Protein AF-A0A1T4LYV1-F1 (afdb_monomer_lite)

Structure (mmCIF, N/CA/C/O backbone):
data_AF-A0A1T4LYV1-F1
#
_entry.id   AF-A0A1T4LYV1-F1
#
loop_
_atom_site.group_PDB
_atom_site.id
_atom_site.type_symbol
_atom_site.label_atom_id
_atom_site.label_alt_id
_atom_site.label_comp_id
_atom_site.label_asym_id
_atom_site.label_entity_id
_atom_site.label_seq_id
_atom_site.pdbx_PDB_ins_code
_atom_site.Cartn_x
_atom_site.Cartn_y
_atom_site.Cartn_z
_atom_site.occupancy
_atom_site.B_iso_or_equiv
_atom_site.auth_seq_id
_atom_site.auth_comp_id
_atom_site.auth_asym_id
_atom_site.auth_atom_id
_atom_site.pdbx_PDB_model_num
ATOM 1 N N . MET A 1 1 ? -0.146 61.696 53.744 1.00 35.28 1 MET A N 1
ATOM 2 C CA . MET A 1 1 ? 0.555 60.731 52.866 1.00 35.28 1 MET A CA 1
ATOM 3 C C . MET A 1 1 ? 0.158 59.334 53.326 1.00 35.28 1 MET A C 1
ATOM 5 O O . MET A 1 1 ? 0.508 58.944 54.425 1.00 35.28 1 MET A O 1
ATOM 9 N N . ASN A 1 2 ? -0.884 58.767 52.718 1.00 34.34 2 ASN A N 1
ATOM 10 C CA . ASN A 1 2 ? -0.772 57.636 51.786 1.00 34.34 2 ASN A CA 1
ATOM 11 C C . ASN A 1 2 ? 0.039 56.454 52.347 1.00 34.34 2 ASN A C 1
ATOM 13 O O . ASN A 1 2 ? 1.258 56.457 52.255 1.00 34.34 2 ASN A O 1
ATOM 17 N N . ASN A 1 3 ? -0.629 55.390 52.798 1.00 29.62 3 ASN A N 1
ATOM 18 C CA . ASN A 1 3 ? -0.878 54.271 51.888 1.00 29.62 3 ASN A CA 1
ATOM 19 C C . ASN A 1 3 ? -1.864 53.247 52.461 1.00 29.62 3 ASN A C 1
ATOM 21 O O . ASN A 1 3 ? -1.845 52.880 53.632 1.00 29.62 3 ASN A O 1
ATOM 25 N N . LYS A 1 4 ? -2.766 52.841 51.570 1.00 34.25 4 LYS A N 1
ATOM 26 C CA . LYS A 1 4 ? -3.920 51.972 51.776 1.00 34.25 4 LYS A CA 1
ATOM 27 C C . LYS A 1 4 ? -3.470 50.562 52.169 1.00 34.25 4 LYS A C 1
ATOM 29 O O . LYS A 1 4 ? -2.670 49.956 51.461 1.00 34.25 4 LYS A O 1
ATOM 34 N N . LYS A 1 5 ? -4.060 50.002 53.229 1.00 33.25 5 LYS A N 1
ATOM 35 C CA . LYS A 1 5 ? -4.128 48.546 53.413 1.00 33.25 5 LYS A CA 1
ATOM 36 C C . LYS A 1 5 ? -5.048 47.996 52.322 1.00 33.25 5 LYS A C 1
ATOM 38 O O . LYS A 1 5 ? -6.264 48.145 52.397 1.00 33.25 5 LYS A O 1
ATOM 43 N N . ILE A 1 6 ? -4.451 47.439 51.274 1.00 32.31 6 ILE A N 1
ATOM 44 C CA . ILE A 1 6 ? -5.166 46.688 50.246 1.00 32.31 6 ILE A CA 1
ATOM 45 C C . ILE A 1 6 ? -5.609 45.375 50.888 1.00 32.31 6 ILE A C 1
ATOM 47 O O . ILE A 1 6 ? -4.791 44.549 51.287 1.00 32.31 6 ILE A O 1
ATOM 51 N N . VAL A 1 7 ? -6.922 45.224 51.020 1.00 31.69 7 VAL A N 1
ATOM 52 C CA . VAL A 1 7 ? -7.585 43.965 51.336 1.00 31.69 7 VAL A CA 1
ATOM 53 C C . VAL A 1 7 ? -7.348 43.028 50.151 1.00 31.69 7 VAL A C 1
ATOM 55 O O . VAL A 1 7 ? -7.911 43.235 49.078 1.00 31.69 7 VAL A O 1
ATOM 58 N N . PHE A 1 8 ? -6.505 42.009 50.322 1.00 27.97 8 PHE A N 1
ATOM 59 C CA . PHE A 1 8 ? -6.470 40.874 49.402 1.00 27.97 8 PHE A CA 1
ATOM 60 C C . PHE A 1 8 ? -7.712 40.021 49.676 1.00 27.97 8 PHE A C 1
ATOM 62 O O . PHE A 1 8 ? -7.711 39.132 50.524 1.00 27.97 8 PHE A O 1
ATOM 69 N N . ILE A 1 9 ? -8.802 40.326 48.972 1.00 32.69 9 ILE A N 1
ATOM 70 C CA . ILE A 1 9 ? -9.857 39.345 48.736 1.00 32.69 9 ILE A CA 1
ATOM 71 C C . ILE A 1 9 ? -9.216 38.302 47.825 1.00 32.69 9 ILE A C 1
ATOM 73 O O . ILE A 1 9 ? -8.930 38.582 46.661 1.00 32.69 9 ILE A O 1
ATOM 77 N N . ALA A 1 10 ? -8.945 37.119 48.369 1.00 28.86 10 ALA A N 1
ATOM 78 C CA . ALA A 1 10 ? -8.659 35.940 47.574 1.00 28.86 10 ALA A CA 1
ATOM 79 C C . ALA A 1 10 ? -9.891 35.672 46.698 1.00 28.86 10 ALA A C 1
ATOM 81 O O . ALA A 1 10 ? -10.862 35.053 47.131 1.00 28.86 10 ALA A O 1
ATOM 82 N N . MET A 1 11 ? -9.884 36.203 45.472 1.00 31.14 11 MET A N 1
ATOM 83 C CA . MET A 1 11 ? -10.768 35.726 44.422 1.00 31.14 11 MET A CA 1
ATOM 84 C C . MET A 1 11 ? -10.395 34.269 44.193 1.00 31.14 11 MET A C 1
ATOM 86 O O . MET A 1 11 ? -9.357 33.950 43.617 1.00 31.14 11 MET A O 1
ATOM 90 N N . CYS A 1 12 ? -11.251 33.399 44.713 1.00 29.81 12 CYS A N 1
ATOM 91 C CA . CYS A 1 12 ? -11.333 32.003 44.354 1.00 29.81 12 CYS A CA 1
ATOM 92 C C . CYS A 1 12 ? -11.555 31.944 42.833 1.00 29.81 12 CYS A C 1
ATOM 94 O O . CYS A 1 12 ? -12.686 32.012 42.353 1.00 29.81 12 CYS A O 1
ATOM 96 N N . LEU A 1 13 ? -10.466 31.892 42.064 1.00 29.17 13 LEU A N 1
ATOM 97 C CA . LEU A 1 13 ? -10.480 31.391 40.698 1.00 29.17 13 LEU A CA 1
ATOM 98 C C . LEU A 1 13 ? -10.818 29.910 40.832 1.00 29.17 13 LEU A C 1
ATOM 100 O O . LEU A 1 13 ? -9.933 29.065 40.956 1.00 29.17 13 LEU A O 1
ATOM 104 N N . MET A 1 14 ? -12.118 29.607 40.882 1.00 30.00 14 MET A N 1
ATOM 105 C CA . MET A 1 14 ? -12.589 28.267 40.585 1.00 30.00 14 MET A CA 1
ATOM 106 C C . MET A 1 14 ? -11.962 27.895 39.250 1.00 30.00 14 MET A C 1
ATOM 108 O O . MET A 1 14 ? -12.210 28.543 38.231 1.00 30.00 14 MET A O 1
ATOM 112 N N . ALA A 1 15 ? -11.094 26.892 39.300 1.00 33.94 15 ALA A N 1
ATOM 113 C CA . ALA A 1 15 ? -10.570 26.231 38.135 1.00 33.94 15 ALA A CA 1
ATOM 114 C C . ALA A 1 15 ? -11.737 25.962 37.182 1.00 33.94 15 ALA A C 1
ATOM 116 O O . ALA A 1 15 ? -12.663 25.214 37.503 1.00 33.94 15 ALA A O 1
ATOM 117 N N . ILE A 1 16 ? -11.692 26.572 35.999 1.00 35.72 16 ILE A N 1
ATOM 118 C CA . ILE A 1 16 ? -12.415 26.034 34.857 1.00 35.72 16 ILE A CA 1
ATOM 119 C C . ILE A 1 16 ? -11.654 24.751 34.526 1.00 35.72 16 ILE A C 1
ATOM 121 O O . ILE A 1 16 ? -10.743 24.750 33.701 1.00 35.72 16 ILE A O 1
ATOM 125 N N . PHE A 1 17 ? -11.968 23.672 35.248 1.00 38.50 17 PHE A N 1
ATOM 126 C CA . PHE A 1 17 ? -11.634 22.327 34.821 1.00 38.50 17 PHE A CA 1
ATOM 127 C C . PHE A 1 17 ? -12.318 22.165 33.474 1.00 38.50 17 PHE A C 1
ATOM 129 O O . PHE A 1 17 ? -13.536 22.008 33.372 1.00 38.50 17 PHE A O 1
ATOM 136 N N . ASN A 1 18 ? -11.533 22.324 32.418 1.00 44.31 18 ASN A N 1
ATOM 137 C CA . ASN A 1 18 ? -11.965 22.037 31.072 1.00 44.31 18 ASN A CA 1
ATOM 138 C C . ASN A 1 18 ? -12.089 20.509 31.031 1.00 44.31 18 ASN A C 1
ATOM 140 O O . ASN A 1 18 ? -11.109 19.820 30.766 1.00 44.31 18 ASN A O 1
ATOM 144 N N . TYR A 1 19 ? -13.249 19.977 31.434 1.00 50.66 19 TYR A N 1
ATOM 145 C CA . TYR A 1 19 ? -13.556 18.548 31.402 1.00 50.66 19 TYR A CA 1
ATOM 146 C C . TYR A 1 19 ? -13.492 18.092 29.943 1.00 50.66 19 TYR A C 1
ATOM 148 O O . TYR A 1 19 ? -14.467 18.197 29.198 1.00 50.66 19 TYR A O 1
ATOM 156 N N . GLY A 1 20 ? -12.299 17.682 29.513 1.00 61.16 20 GLY A N 1
ATOM 157 C CA . GLY A 1 20 ? -11.986 17.458 28.111 1.00 61.16 20 GLY A CA 1
ATOM 158 C C . GLY A 1 20 ? -12.598 16.180 27.563 1.00 61.16 20 GLY A C 1
ATOM 159 O O . GLY A 1 20 ? -12.623 16.005 26.351 1.00 61.16 20 GLY A O 1
ATOM 160 N N . MET A 1 21 ? -13.088 15.270 28.410 1.00 69.81 21 MET A N 1
ATOM 161 C CA . MET A 1 21 ? -13.599 13.990 27.938 1.00 69.81 21 MET A CA 1
ATOM 162 C C . MET A 1 21 ? -14.814 13.484 28.715 1.00 69.81 21 MET A C 1
ATOM 164 O O . MET A 1 21 ? -15.021 13.793 29.886 1.00 69.81 21 MET A O 1
ATOM 168 N N . GLU A 1 22 ? -15.614 12.666 28.042 1.00 82.94 22 GLU A N 1
ATOM 169 C CA . GLU A 1 22 ? -16.785 11.981 28.576 1.00 82.94 22 GLU A CA 1
ATOM 170 C C . GLU A 1 22 ? -16.567 10.477 28.502 1.00 82.94 22 GLU A C 1
ATOM 172 O O . GLU A 1 22 ? -16.218 9.973 27.439 1.00 82.94 22 GLU A O 1
ATOM 177 N N . ILE A 1 23 ? -16.833 9.763 29.591 1.00 80.12 23 ILE A N 1
ATOM 178 C CA . ILE A 1 23 ? -16.956 8.307 29.581 1.00 80.12 23 ILE A CA 1
ATOM 179 C C . ILE A 1 23 ? -18.405 7.957 29.247 1.00 80.12 23 ILE A C 1
ATOM 181 O O . ILE A 1 23 ? -19.334 8.500 29.848 1.00 80.12 23 ILE A O 1
ATOM 185 N N . VAL A 1 24 ? -18.596 7.053 28.294 1.00 76.38 24 VAL A N 1
ATOM 186 C CA . VAL A 1 24 ? -19.888 6.548 27.818 1.00 76.38 24 VAL A CA 1
ATOM 187 C C . VAL A 1 24 ? -19.903 5.018 27.882 1.00 76.38 24 VAL A C 1
ATOM 189 O O . VAL A 1 24 ? -18.844 4.392 27.818 1.00 76.38 24 VAL A O 1
ATOM 192 N N . ASP A 1 25 ? -21.084 4.415 28.018 1.00 76.50 25 ASP A N 1
ATOM 193 C CA . ASP A 1 25 ? -21.262 2.964 27.869 1.00 76.50 25 ASP A CA 1
ATOM 194 C C . ASP A 1 25 ? -21.412 2.538 26.397 1.00 76.50 25 ASP A C 1
ATOM 196 O O . ASP A 1 25 ? -21.403 3.368 25.482 1.00 76.50 25 ASP A O 1
ATOM 200 N N . ALA A 1 26 ? -21.577 1.232 26.169 1.00 60.38 26 ALA A N 1
ATOM 201 C CA . ALA A 1 26 ? -21.702 0.626 24.845 1.00 60.38 26 ALA A CA 1
ATOM 202 C C . ALA A 1 26 ? -22.909 1.141 24.038 1.00 60.38 26 ALA A C 1
ATOM 204 O O . ALA A 1 26 ? -22.932 1.023 22.816 1.00 60.38 26 ALA A O 1
ATOM 205 N N . THR A 1 27 ? -23.906 1.737 24.699 1.00 57.84 27 THR A N 1
ATOM 206 C CA . THR A 1 27 ? -25.086 2.330 24.048 1.00 57.84 27 THR A CA 1
ATOM 207 C C . THR A 1 27 ? -24.886 3.807 23.695 1.00 57.84 27 THR A C 1
ATOM 209 O O . THR A 1 27 ? -25.771 4.441 23.114 1.00 57.84 27 THR A O 1
ATOM 212 N N . GLY A 1 28 ? -23.729 4.373 24.053 1.00 61.19 28 GLY A N 1
ATOM 213 C CA . GLY A 1 28 ? -23.426 5.795 23.930 1.00 61.19 28 GLY A CA 1
ATOM 214 C C . GLY A 1 28 ? -24.026 6.643 25.055 1.00 61.19 28 GLY A C 1
ATOM 215 O O . GLY A 1 28 ? -23.969 7.877 24.987 1.00 61.19 28 GLY A O 1
ATOM 216 N N . LYS A 1 29 ? -24.598 6.023 26.098 1.00 76.31 29 LYS A N 1
ATOM 217 C CA . LYS A 1 29 ? -25.112 6.746 27.263 1.00 76.31 29 LYS A CA 1
ATOM 218 C C . LYS A 1 29 ? -23.931 7.250 28.085 1.00 76.31 29 LYS A C 1
ATOM 220 O O . LYS A 1 29 ? -23.043 6.497 28.474 1.00 76.31 29 LYS A O 1
ATOM 225 N N . LYS A 1 30 ? -23.933 8.553 28.364 1.00 84.19 30 LYS A N 1
ATOM 226 C CA . LYS A 1 30 ? -22.919 9.202 29.196 1.00 84.19 30 LYS A CA 1
ATOM 227 C C . LYS A 1 30 ? -22.959 8.661 30.625 1.00 84.19 30 LYS A C 1
ATOM 229 O O . LYS A 1 30 ? -24.009 8.684 31.262 1.00 84.19 30 LYS A O 1
ATOM 234 N N . ILE A 1 31 ? -21.798 8.231 31.108 1.00 87.50 31 ILE A N 1
ATOM 235 C CA . ILE A 1 31 ? -21.562 7.770 32.477 1.00 87.50 31 ILE A CA 1
ATOM 236 C C . ILE A 1 31 ? -21.031 8.923 33.325 1.00 87.50 31 ILE A C 1
ATOM 238 O O . ILE A 1 31 ? -21.629 9.262 34.341 1.00 87.50 31 ILE A O 1
ATOM 242 N N . MET A 1 32 ? -19.939 9.563 32.894 1.00 88.25 32 MET A N 1
ATOM 243 C CA . MET A 1 32 ? -19.316 10.669 33.631 1.00 88.25 32 MET A CA 1
ATOM 244 C C . MET A 1 32 ? -18.390 11.518 32.750 1.00 88.25 32 MET A C 1
ATOM 246 O O . MET A 1 32 ? -18.178 11.208 31.580 1.00 88.25 32 MET A O 1
ATOM 250 N N . ASN A 1 33 ? -17.848 12.600 33.308 1.00 85.81 33 ASN A N 1
ATOM 251 C CA . ASN A 1 33 ? -16.757 13.370 32.708 1.00 85.81 33 ASN A CA 1
ATOM 252 C C . ASN A 1 33 ? -15.410 12.947 33.305 1.00 85.81 33 ASN A C 1
ATOM 254 O O . ASN A 1 33 ? -15.361 12.437 34.421 1.00 85.81 33 ASN A O 1
ATOM 258 N N . THR A 1 34 ? -14.330 13.213 32.580 1.00 81.69 34 THR A N 1
ATOM 259 C CA . THR A 1 34 ? -12.953 12.979 33.019 1.00 81.69 34 THR A CA 1
ATOM 260 C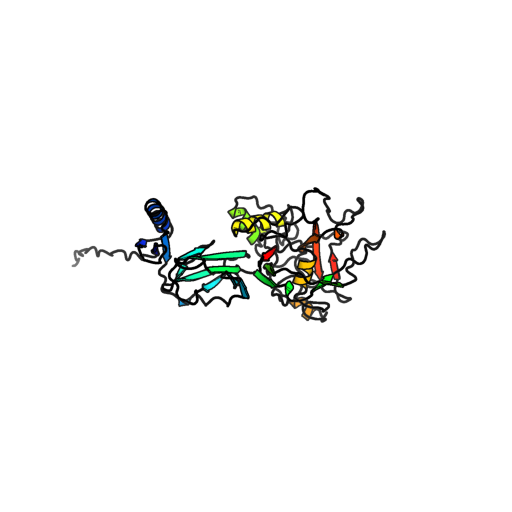 C . THR A 1 34 ? -12.010 14.028 32.423 1.00 81.69 34 THR A C 1
ATOM 262 O O . THR A 1 34 ? -12.348 14.719 31.455 1.00 81.69 34 THR A O 1
ATOM 265 N N . GLU A 1 35 ? -10.852 14.195 33.052 1.00 76.88 35 GLU A N 1
ATOM 266 C CA . GLU A 1 35 ? -9.901 15.271 32.766 1.00 76.88 35 GLU A CA 1
ATOM 267 C C . GLU A 1 35 ? -9.065 14.990 31.514 1.00 76.88 35 GLU A C 1
ATOM 269 O O . GLU A 1 35 ? -8.871 15.880 30.686 1.00 76.88 35 GLU A O 1
ATOM 274 N N . ASN A 1 36 ? -8.578 13.754 31.363 1.00 72.38 36 ASN A N 1
ATOM 275 C CA . ASN A 1 36 ? -7.653 13.353 30.304 1.00 72.38 36 ASN A CA 1
ATOM 276 C C . ASN A 1 36 ? -7.735 11.843 30.002 1.00 72.38 36 ASN A C 1
ATOM 278 O O . ASN A 1 36 ? -8.430 11.098 30.697 1.00 72.38 36 ASN A O 1
ATOM 282 N N . VAL A 1 37 ? -7.038 11.420 28.940 1.00 67.25 37 VAL A N 1
ATOM 283 C CA . VAL A 1 37 ? -7.022 10.037 28.429 1.00 67.25 37 VAL A CA 1
ATOM 284 C C . VAL A 1 37 ? -6.620 9.028 29.497 1.00 67.25 37 VAL A C 1
ATOM 286 O O . VAL A 1 37 ? -7.365 8.078 29.723 1.00 67.25 37 VAL A O 1
ATOM 289 N N . ASP A 1 38 ? -5.516 9.272 30.197 1.00 71.75 38 ASP A N 1
ATOM 290 C CA . ASP A 1 38 ? -4.971 8.335 31.183 1.00 71.75 38 ASP A CA 1
ATOM 291 C C . ASP A 1 38 ? -5.971 8.071 32.316 1.00 71.75 38 ASP A C 1
ATOM 293 O O . ASP A 1 38 ? -6.263 6.924 32.664 1.00 71.75 38 ASP A O 1
ATOM 297 N N . HIS A 1 39 ? -6.588 9.141 32.823 1.00 80.25 39 HIS A N 1
ATOM 298 C CA . HIS A 1 39 ? -7.597 9.063 33.876 1.00 80.25 39 HIS A CA 1
ATOM 299 C C . HIS A 1 39 ? -8.864 8.337 33.395 1.00 80.25 39 HIS A C 1
ATOM 301 O O . HIS A 1 39 ? -9.514 7.606 34.144 1.00 80.25 39 HIS A O 1
ATOM 307 N N . ALA A 1 40 ? -9.237 8.516 32.127 1.00 79.75 40 ALA A N 1
ATOM 308 C CA . ALA A 1 40 ? -10.373 7.817 31.546 1.00 79.75 40 ALA A CA 1
ATOM 309 C C . ALA A 1 40 ? -10.126 6.320 31.374 1.00 79.75 40 ALA A C 1
ATOM 311 O O . ALA A 1 40 ? -11.026 5.526 31.646 1.00 79.75 40 ALA A O 1
ATOM 312 N N . GLU A 1 41 ? -8.925 5.928 30.947 1.00 77.56 41 GLU A N 1
ATOM 313 C CA . GLU A 1 41 ? -8.550 4.520 30.857 1.00 77.56 41 GLU A CA 1
ATOM 314 C C . GLU A 1 41 ? -8.600 3.834 32.222 1.00 77.56 41 GLU A C 1
ATOM 316 O O . GLU A 1 41 ? -9.114 2.719 32.327 1.00 77.56 41 GLU A O 1
ATOM 321 N N . GLU A 1 42 ? -8.115 4.496 33.274 1.00 85.31 42 GLU A N 1
ATOM 322 C CA . GLU A 1 42 ? -8.156 3.963 34.637 1.00 85.31 42 GLU A CA 1
ATOM 323 C C . GLU A 1 42 ? -9.597 3.731 35.114 1.00 85.31 42 GLU A C 1
ATOM 325 O O . GLU A 1 42 ? -9.940 2.637 35.579 1.00 85.31 42 GLU A O 1
ATOM 330 N N . ILE A 1 43 ? -10.476 4.716 34.906 1.00 87.25 43 ILE A N 1
ATOM 331 C CA . ILE A 1 43 ? -11.899 4.591 35.238 1.00 87.25 43 ILE A CA 1
ATOM 332 C C . ILE A 1 43 ? -12.549 3.464 34.426 1.00 87.25 43 ILE A C 1
ATOM 334 O O . ILE A 1 43 ? -13.270 2.640 34.987 1.00 87.25 43 ILE A O 1
ATOM 338 N N . ILE A 1 44 ? -12.280 3.376 33.122 1.00 81.25 44 ILE A N 1
ATOM 339 C CA . ILE A 1 44 ? -12.826 2.319 32.259 1.00 81.25 44 ILE A CA 1
ATOM 340 C C . ILE A 1 44 ? -12.368 0.932 32.718 1.00 81.25 44 ILE A C 1
ATOM 342 O O . ILE A 1 44 ? -13.182 0.007 32.731 1.00 81.25 44 ILE A O 1
ATOM 346 N N . ARG A 1 45 ? -11.101 0.763 33.124 1.00 83.19 45 ARG A N 1
ATOM 347 C CA . ARG A 1 45 ? -10.613 -0.508 33.691 1.00 83.19 45 ARG A CA 1
ATOM 348 C C . ARG A 1 45 ? -11.390 -0.885 34.954 1.00 83.19 45 ARG A C 1
ATOM 350 O O . ARG A 1 45 ? -11.775 -2.044 35.094 1.00 83.19 45 ARG A O 1
ATOM 357 N N . SER A 1 46 ? -11.666 0.082 35.830 1.00 88.56 46 SER A N 1
ATOM 358 C CA . SER A 1 46 ? -12.483 -0.127 37.034 1.00 88.56 46 SER A CA 1
ATOM 359 C C . SER A 1 46 ? -13.932 -0.501 36.694 1.00 88.56 46 SER A C 1
ATOM 361 O O . SER A 1 46 ? -14.455 -1.495 37.198 1.00 88.56 46 SER A O 1
ATOM 363 N N . LEU A 1 47 ? -14.563 0.222 35.763 1.00 85.50 47 LEU A N 1
ATOM 364 C CA . LEU A 1 47 ? -15.930 -0.051 35.311 1.00 85.50 47 LEU A CA 1
ATOM 365 C C . LEU A 1 47 ? -16.066 -1.454 34.699 1.00 85.50 47 LEU A C 1
ATOM 367 O O . LEU A 1 47 ? -16.978 -2.191 35.063 1.00 85.50 47 LEU A O 1
ATOM 371 N N . ARG A 1 48 ? -15.112 -1.872 33.855 1.00 80.12 48 ARG A N 1
ATOM 372 C CA . ARG A 1 48 ? -15.075 -3.224 33.260 1.00 80.12 48 ARG A CA 1
ATOM 373 C C . ARG A 1 48 ? -14.891 -4.337 34.292 1.00 80.12 48 ARG A C 1
ATOM 375 O O . ARG A 1 48 ? -15.273 -5.471 34.029 1.00 80.12 48 ARG A O 1
ATOM 382 N N . LYS A 1 49 ? -14.302 -4.048 35.455 1.00 82.69 49 LYS A N 1
ATOM 383 C CA . LYS A 1 49 ? -14.186 -5.027 36.543 1.00 82.69 49 LYS A CA 1
ATOM 384 C C . LYS A 1 49 ? -15.537 -5.289 37.217 1.00 82.69 49 LYS A C 1
ATOM 386 O O . LYS A 1 49 ? -15.788 -6.412 37.639 1.00 82.69 49 LYS A O 1
ATOM 391 N N . ASN A 1 50 ? -16.387 -4.264 37.301 1.00 82.44 50 ASN A N 1
ATOM 392 C CA . ASN A 1 50 ? -17.708 -4.342 37.930 1.00 82.44 50 ASN A CA 1
ATOM 393 C C . ASN A 1 50 ? -18.797 -4.829 36.963 1.00 82.44 50 ASN A C 1
ATOM 395 O O . ASN A 1 50 ? -19.731 -5.502 37.389 1.00 82.44 50 ASN A O 1
ATOM 399 N N . ASP A 1 51 ? -18.667 -4.506 35.677 1.00 76.75 51 ASP A N 1
ATOM 400 C CA . ASP A 1 51 ? -19.577 -4.928 34.612 1.00 76.75 51 ASP A CA 1
ATOM 401 C C . ASP A 1 51 ? -18.760 -5.402 33.392 1.00 76.75 51 ASP A C 1
ATOM 403 O O . ASP A 1 51 ? -18.483 -4.622 32.476 1.00 76.75 51 ASP A O 1
ATOM 407 N N . PRO A 1 52 ? -18.297 -6.668 33.393 1.00 72.38 52 PRO A N 1
ATOM 408 C CA . PRO A 1 52 ? -17.387 -7.185 32.369 1.00 72.38 52 PRO A CA 1
ATOM 409 C C . PRO A 1 52 ? -18.048 -7.417 31.004 1.00 72.38 52 PRO A C 1
ATOM 411 O O . PRO A 1 52 ? -17.341 -7.544 29.999 1.00 72.38 52 PRO A O 1
ATOM 414 N N . LEU A 1 53 ? -19.384 -7.486 30.963 1.00 64.88 53 LEU A N 1
ATOM 415 C CA . LEU A 1 53 ? -20.156 -7.664 29.730 1.00 64.88 53 LEU A CA 1
ATOM 416 C C . LEU A 1 53 ? -20.427 -6.330 29.037 1.00 64.88 53 LEU A C 1
ATOM 418 O O . LEU A 1 53 ? -20.484 -6.276 27.808 1.00 64.88 53 LEU A O 1
ATOM 422 N N . ASN A 1 54 ? -20.563 -5.255 29.808 1.00 64.25 54 ASN A N 1
ATOM 423 C CA . ASN A 1 54 ? -20.686 -3.923 29.256 1.00 64.25 54 ASN A CA 1
ATOM 424 C C . ASN A 1 54 ? -19.319 -3.380 28.838 1.00 64.25 54 ASN A C 1
ATOM 426 O O . ASN A 1 54 ? -18.247 -3.801 29.290 1.00 64.25 54 ASN A O 1
ATOM 430 N N . ARG A 1 55 ? -19.350 -2.426 27.919 1.00 68.81 55 ARG A N 1
ATOM 431 C CA . ARG A 1 55 ? -18.148 -1.770 27.441 1.00 68.81 55 ARG A CA 1
ATOM 432 C C . ARG A 1 55 ? -18.240 -0.284 27.703 1.00 68.81 55 ARG A C 1
ATOM 434 O O . ARG A 1 55 ? -19.292 0.323 27.553 1.00 68.81 55 ARG A O 1
ATOM 441 N N . TYR A 1 56 ? -17.106 0.289 28.071 1.00 73.19 56 TYR A N 1
ATOM 442 C CA . TYR A 1 56 ? -16.973 1.703 28.370 1.00 73.19 56 TYR A CA 1
ATOM 443 C C . TYR A 1 56 ? -15.872 2.301 27.508 1.00 73.19 56 TYR A C 1
ATOM 445 O O . TYR A 1 56 ? -14.848 1.649 27.257 1.00 73.19 56 TYR A O 1
ATOM 453 N N . TYR A 1 57 ? -16.112 3.536 27.082 1.00 69.56 57 TYR A N 1
ATOM 454 C CA . TYR A 1 57 ? -15.288 4.290 26.144 1.00 69.56 57 TYR A CA 1
ATOM 455 C C . TYR A 1 57 ? -15.200 5.726 26.613 1.00 69.56 57 TYR A C 1
ATOM 457 O O . TYR A 1 57 ? -16.132 6.219 27.243 1.00 69.56 57 TYR A O 1
ATOM 465 N N . TYR A 1 58 ? -14.119 6.415 26.271 1.00 74.00 58 TYR A N 1
ATOM 466 C CA . TYR A 1 58 ? -14.059 7.857 26.428 1.00 74.00 58 TYR A CA 1
ATOM 467 C C . TYR A 1 58 ? -14.135 8.549 25.072 1.00 74.00 58 TYR A C 1
ATOM 469 O O . TYR A 1 58 ? -13.610 8.065 24.072 1.00 74.00 58 TYR A O 1
ATOM 477 N N . ARG A 1 59 ? -14.788 9.706 25.032 1.00 68.25 59 ARG A N 1
ATOM 478 C CA . ARG A 1 59 ? -14.829 10.591 23.867 1.00 68.25 59 ARG A CA 1
ATOM 479 C C . ARG A 1 59 ? -14.491 12.008 24.287 1.00 68.25 59 ARG A C 1
ATOM 481 O O . ARG A 1 59 ? -14.885 12.448 25.361 1.00 68.25 59 ARG A O 1
ATOM 488 N N . ASN A 1 60 ? -13.795 12.742 23.431 1.00 65.62 60 ASN A N 1
ATOM 489 C CA . ASN A 1 60 ? -13.570 14.167 23.639 1.00 65.62 60 ASN A CA 1
ATOM 490 C C . ASN A 1 60 ? -14.741 14.950 23.027 1.00 65.62 60 ASN A C 1
ATOM 492 O O . ASN A 1 60 ? -14.996 14.833 21.830 1.00 65.62 60 ASN A O 1
ATOM 496 N N . SER A 1 61 ? -15.465 15.732 23.831 1.00 55.03 61 SER A N 1
ATOM 497 C CA . SER A 1 61 ? -16.585 16.568 23.369 1.00 55.03 61 SER A CA 1
ATOM 498 C C . SER A 1 61 ? -16.066 17.817 22.643 1.00 55.03 61 SER A C 1
ATOM 500 O O . SER A 1 61 ? -16.266 18.947 23.086 1.00 55.03 61 SER A O 1
ATOM 502 N N . ILE A 1 62 ? -15.404 17.639 21.497 1.00 55.12 62 ILE A N 1
ATOM 503 C CA . ILE A 1 62 ? -14.908 18.764 20.698 1.00 55.12 62 ILE A CA 1
ATOM 504 C C . ILE A 1 62 ? -16.051 19.345 19.864 1.00 55.12 62 ILE A C 1
ATOM 506 O O . ILE A 1 62 ? -16.615 18.705 18.976 1.00 55.12 62 ILE A O 1
ATOM 510 N N . THR A 1 63 ? -16.386 20.607 20.130 1.00 50.72 63 THR A N 1
ATOM 511 C CA . THR A 1 63 ? -17.364 21.394 19.360 1.00 50.72 63 THR A CA 1
ATOM 512 C C . THR A 1 63 ? -16.774 22.009 18.090 1.00 50.72 63 THR A C 1
ATOM 514 O O . THR A 1 63 ? -17.524 22.444 17.214 1.00 50.72 63 THR A O 1
ATOM 517 N N . ASN A 1 64 ? -15.447 22.015 17.933 1.00 51.97 64 ASN A N 1
ATOM 518 C CA . ASN A 1 64 ? -14.775 22.655 16.802 1.00 51.97 64 ASN A CA 1
ATOM 519 C C . ASN A 1 64 ? -14.701 21.745 15.559 1.00 51.97 64 ASN A C 1
ATOM 521 O O . ASN A 1 64 ? -13.635 21.334 15.105 1.00 51.97 64 ASN A O 1
ATOM 525 N N . LYS A 1 65 ? -15.876 21.478 14.971 1.00 54.25 65 LYS A N 1
ATOM 526 C CA . LYS A 1 65 ? -16.070 20.721 13.716 1.00 54.25 65 LYS A CA 1
ATOM 527 C C . LYS A 1 65 ? -15.353 21.337 12.498 1.00 54.25 65 LYS A C 1
ATOM 529 O O . LYS A 1 65 ? -15.195 20.662 11.488 1.00 54.25 65 LYS A O 1
ATOM 534 N N . LYS A 1 66 ? -14.938 22.611 12.566 1.00 59.81 66 LYS A N 1
ATOM 535 C CA . LYS A 1 66 ? -14.480 23.400 11.405 1.00 59.81 66 LYS A CA 1
ATOM 536 C C . LYS A 1 66 ? -13.162 22.926 10.773 1.00 59.81 66 LYS A C 1
ATOM 538 O O . LYS A 1 66 ? -12.905 23.283 9.632 1.00 59.81 66 LYS A O 1
ATOM 543 N N . ASN A 1 67 ? -12.364 22.106 11.463 1.00 77.94 67 ASN A N 1
ATOM 544 C CA . ASN A 1 67 ? -11.021 21.722 11.002 1.00 77.94 67 ASN A CA 1
ATOM 545 C C . ASN A 1 67 ? -10.922 20.312 10.385 1.00 77.94 67 ASN A C 1
ATOM 547 O O . ASN A 1 67 ? -9.809 19.869 10.102 1.00 77.94 67 ASN A O 1
ATOM 551 N N . PHE A 1 68 ? -12.041 19.602 10.199 1.00 87.00 68 PHE A N 1
ATOM 552 C CA . PHE A 1 68 ? -12.057 18.248 9.629 1.00 87.00 68 PHE A CA 1
ATOM 553 C C . PHE A 1 68 ? -13.015 18.175 8.425 1.00 87.00 68 PHE A C 1
ATOM 555 O O . PHE A 1 68 ? -14.235 18.178 8.629 1.00 87.00 68 PHE A O 1
ATOM 562 N N . PRO A 1 69 ? -12.505 18.114 7.178 1.00 90.69 69 PRO A N 1
ATOM 563 C CA . PRO A 1 69 ? -13.341 17.859 6.007 1.00 90.69 69 PRO A CA 1
ATOM 564 C C . PRO A 1 69 ? -13.930 16.442 6.055 1.00 90.69 69 PRO A C 1
ATOM 566 O O . PRO A 1 69 ? -13.369 15.548 6.690 1.00 90.69 69 PRO A O 1
ATOM 569 N N . SER A 1 70 ? -15.069 16.227 5.391 1.00 91.31 70 SER A N 1
ATOM 570 C CA . SER A 1 70 ? -15.607 14.872 5.214 1.00 91.31 70 SER A CA 1
ATOM 571 C C . SER A 1 70 ? -14.604 14.003 4.453 1.00 91.31 70 SER A C 1
ATOM 573 O O . SER A 1 70 ? -13.946 14.483 3.528 1.00 91.31 70 SER A O 1
ATOM 575 N N . ALA A 1 71 ? -14.478 12.739 4.853 1.00 91.38 71 ALA A N 1
ATOM 576 C CA . ALA A 1 71 ? -13.678 11.775 4.111 1.00 91.38 71 ALA A CA 1
ATOM 577 C C . ALA A 1 71 ? -14.225 11.577 2.684 1.00 91.38 71 ALA A C 1
ATOM 579 O O . ALA A 1 71 ? -15.424 11.778 2.463 1.00 91.38 71 ALA A O 1
ATOM 580 N N . PRO A 1 72 ? -13.370 11.177 1.724 1.00 92.62 72 PRO A N 1
ATOM 581 C CA . PRO A 1 72 ? -13.831 10.697 0.428 1.00 92.62 72 PRO A CA 1
ATOM 582 C C . PRO A 1 72 ? -14.820 9.536 0.580 1.00 92.62 72 PRO A C 1
ATOM 584 O O . PRO A 1 72 ? -14.820 8.831 1.592 1.00 92.62 72 PRO A O 1
ATOM 587 N N . ASN A 1 73 ? -15.632 9.316 -0.453 1.00 93.81 73 ASN A N 1
ATOM 588 C CA . ASN A 1 73 ? -16.495 8.141 -0.516 1.00 93.81 73 ASN A CA 1
ATOM 589 C C . ASN A 1 73 ? -15.656 6.857 -0.532 1.00 93.81 73 ASN A C 1
ATOM 591 O O . ASN A 1 73 ? -14.503 6.858 -0.977 1.00 93.81 73 ASN A O 1
ATOM 595 N N . ALA A 1 74 ? -16.254 5.759 -0.071 1.00 93.31 74 ALA A N 1
ATOM 596 C CA . ALA A 1 74 ? -15.627 4.453 -0.166 1.00 93.31 74 ALA A CA 1
ATOM 597 C C . ALA A 1 74 ? -15.355 4.103 -1.637 1.00 93.31 74 ALA A C 1
ATOM 599 O O . ALA A 1 74 ? -16.209 4.282 -2.503 1.00 93.31 74 ALA A O 1
ATOM 600 N N . VAL A 1 75 ? -14.144 3.621 -1.917 1.00 95.19 75 VAL A N 1
ATOM 601 C CA . VAL A 1 75 ? -13.750 3.145 -3.254 1.00 95.19 75 VAL A CA 1
ATOM 602 C C . VAL A 1 75 ? -14.148 1.689 -3.479 1.00 95.19 75 VAL A C 1
ATOM 604 O O . VAL A 1 75 ? -14.154 1.209 -4.610 1.00 95.19 75 VAL A O 1
ATOM 607 N N . PHE A 1 76 ? -14.453 0.983 -2.392 1.00 94.00 76 PHE A N 1
ATOM 608 C CA . PHE A 1 76 ? -14.870 -0.405 -2.392 1.00 94.00 76 PHE A CA 1
ATOM 609 C C . PHE A 1 76 ? -15.677 -0.697 -1.131 1.00 94.00 76 PHE A C 1
ATOM 611 O O . PHE A 1 76 ? -15.348 -0.204 -0.046 1.00 94.00 76 PHE A O 1
ATOM 618 N N . GLU A 1 77 ? -16.702 -1.525 -1.284 1.00 92.25 77 GLU A N 1
ATOM 619 C CA . GLU A 1 77 ? -17.532 -2.010 -0.192 1.00 92.25 77 GLU A CA 1
ATOM 620 C C . GLU A 1 77 ? -17.734 -3.515 -0.349 1.00 92.25 77 GLU A C 1
ATOM 622 O O . GLU A 1 77 ? -17.942 -4.011 -1.456 1.00 92.25 77 GLU A O 1
ATOM 627 N N . TYR A 1 78 ? -17.653 -4.243 0.761 1.00 88.06 78 TYR A N 1
ATOM 628 C CA . TYR A 1 78 ? -17.939 -5.673 0.800 1.00 88.06 78 TYR A CA 1
ATOM 629 C C . TYR A 1 78 ? -18.645 -6.006 2.113 1.00 88.06 78 TYR A C 1
ATOM 631 O O . TYR A 1 78 ? -18.108 -5.789 3.204 1.00 88.06 78 TYR A O 1
ATOM 639 N N . GLY A 1 79 ? -19.889 -6.478 2.012 1.00 86.06 79 GLY A N 1
ATOM 640 C CA . GLY A 1 79 ? -20.787 -6.558 3.160 1.00 86.06 79 GLY A CA 1
ATOM 641 C C . GLY A 1 79 ? -20.938 -5.188 3.829 1.00 86.06 79 GLY A C 1
ATOM 642 O O . GLY A 1 79 ? -21.360 -4.225 3.201 1.00 86.06 79 GLY A O 1
ATOM 643 N N . LYS A 1 80 ? -20.557 -5.100 5.106 1.00 85.94 80 LYS A N 1
ATOM 644 C CA . LYS A 1 80 ? -20.575 -3.869 5.920 1.00 85.94 80 LYS A CA 1
ATOM 645 C C . LYS A 1 80 ? -19.196 -3.201 6.059 1.00 85.94 80 LYS A C 1
ATOM 647 O O . LYS A 1 80 ? -19.013 -2.287 6.866 1.00 85.94 80 LYS A O 1
ATOM 652 N N . ALA A 1 81 ? -18.200 -3.676 5.310 1.00 89.00 81 ALA A N 1
ATOM 653 C CA . ALA A 1 81 ? -16.865 -3.093 5.277 1.00 89.00 81 ALA A CA 1
ATOM 654 C C . ALA A 1 81 ? -16.760 -2.045 4.168 1.00 89.00 81 ALA A C 1
ATOM 656 O O . ALA A 1 81 ? -17.044 -2.338 3.008 1.00 89.00 81 ALA A O 1
ATOM 657 N N . ARG A 1 82 ? -16.297 -0.844 4.519 1.00 93.06 82 ARG A N 1
ATOM 658 C CA . ARG A 1 82 ? -16.047 0.270 3.597 1.00 93.06 82 ARG A CA 1
ATOM 659 C C . ARG A 1 82 ? -14.560 0.584 3.549 1.00 93.06 82 ARG A C 1
ATOM 661 O O . ARG A 1 82 ? -13.933 0.754 4.592 1.00 93.06 82 ARG A O 1
ATOM 668 N N . TYR A 1 83 ? -14.002 0.706 2.352 1.00 95.81 83 TYR A N 1
ATOM 669 C CA . TYR A 1 83 ? -12.588 1.009 2.140 1.00 95.81 83 TYR A CA 1
ATOM 670 C C . TYR A 1 83 ? -12.449 2.414 1.566 1.00 95.81 83 TYR A C 1
ATOM 672 O O . TYR A 1 83 ? -12.972 2.703 0.491 1.00 95.81 83 TYR A O 1
ATOM 680 N N . ILE A 1 84 ? -11.750 3.294 2.279 1.00 96.62 84 ILE A N 1
ATOM 681 C CA . ILE A 1 84 ? -11.603 4.708 1.925 1.00 96.62 84 ILE A CA 1
ATOM 682 C C . ILE A 1 84 ? -10.121 5.013 1.741 1.00 96.62 84 ILE A C 1
ATOM 684 O O . ILE A 1 84 ? -9.316 4.816 2.650 1.00 96.62 84 ILE A O 1
ATOM 688 N N . GLU A 1 85 ? -9.756 5.522 0.570 1.00 97.75 85 GLU A N 1
ATOM 689 C CA . GLU A 1 85 ? -8.387 5.943 0.279 1.00 97.75 85 GLU A CA 1
ATOM 690 C C . GLU A 1 85 ? -8.118 7.356 0.785 1.00 97.75 85 GLU A C 1
ATOM 692 O O . GLU A 1 85 ? -8.890 8.287 0.538 1.00 97.75 85 GLU A O 1
ATOM 697 N N . THR A 1 86 ? -6.989 7.534 1.468 1.00 95.94 86 THR A N 1
ATOM 698 C CA . THR A 1 86 ? -6.612 8.817 2.065 1.00 95.94 86 THR A CA 1
ATOM 699 C C . THR A 1 86 ? -5.143 9.150 1.830 1.00 95.94 86 THR A C 1
ATOM 701 O O . THR A 1 86 ? -4.310 8.273 1.594 1.00 95.94 86 THR A O 1
ATOM 704 N N . ALA A 1 87 ? -4.797 10.433 1.937 1.00 94.19 87 ALA A N 1
ATOM 705 C CA . ALA A 1 87 ? -3.406 10.883 1.928 1.00 94.19 87 ALA A CA 1
ATOM 706 C C . ALA A 1 87 ? -2.835 10.956 3.355 1.00 94.19 87 ALA A C 1
ATOM 708 O O . ALA A 1 87 ? -3.589 11.069 4.325 1.00 94.19 87 ALA A O 1
ATOM 709 N N . ARG A 1 88 ? -1.499 10.928 3.474 1.00 93.44 88 ARG A N 1
ATOM 710 C CA . ARG A 1 88 ? -0.782 11.078 4.754 1.00 93.44 88 ARG A CA 1
ATOM 711 C C . ARG A 1 88 ? -1.026 12.466 5.362 1.00 93.44 88 ARG A C 1
ATOM 713 O O . ARG A 1 88 ? -1.160 13.446 4.627 1.00 93.44 88 ARG A O 1
ATOM 720 N N . ASN A 1 89 ? -1.009 12.562 6.694 1.00 92.12 89 ASN A N 1
ATOM 721 C CA . ASN A 1 89 ? -1.142 13.817 7.455 1.00 92.12 89 ASN A CA 1
ATOM 722 C C . ASN A 1 89 ? -2.387 14.647 7.118 1.00 92.12 89 ASN A C 1
ATOM 724 O O . ASN A 1 89 ? -2.360 15.876 7.190 1.00 92.12 89 ASN A O 1
ATOM 728 N N . GLN A 1 90 ? -3.479 13.990 6.743 1.00 93.25 90 GLN A N 1
ATOM 729 C CA . GLN A 1 90 ? -4.736 14.653 6.430 1.00 93.25 90 GLN A CA 1
ATOM 730 C C . GLN A 1 90 ? -5.764 14.411 7.525 1.00 93.25 90 GLN A C 1
ATOM 732 O O . GLN A 1 90 ? -5.814 13.357 8.158 1.00 93.25 90 GLN A O 1
ATOM 737 N N . LYS A 1 91 ? -6.593 15.426 7.752 1.00 91.88 91 LYS A N 1
ATOM 738 C CA . LYS A 1 91 ? -7.698 15.382 8.706 1.00 91.88 91 LYS A CA 1
ATOM 739 C C . LYS A 1 91 ? -8.956 14.923 7.994 1.00 91.88 91 LYS A C 1
ATOM 741 O O . LYS A 1 91 ? -9.290 15.476 6.952 1.00 91.88 91 LYS A O 1
ATOM 746 N N . TYR A 1 92 ? -9.677 13.984 8.593 1.00 92.31 92 TYR A N 1
ATOM 747 C CA . TYR A 1 92 ? -10.938 13.491 8.053 1.00 92.31 92 TYR A CA 1
ATOM 748 C C . TYR A 1 92 ? -12.007 13.349 9.127 1.00 92.31 92 TYR A C 1
ATOM 750 O O . TYR A 1 92 ? -11.730 12.967 10.266 1.00 92.31 92 TYR A O 1
ATOM 758 N N . LYS A 1 93 ? -13.242 13.638 8.721 1.00 91.69 93 LYS A N 1
ATOM 759 C CA . LYS A 1 93 ? -14.470 13.320 9.439 1.00 91.69 93 LYS A CA 1
ATOM 760 C C . LYS A 1 93 ? -15.189 12.183 8.719 1.00 91.69 93 LYS A C 1
ATOM 762 O O . LYS A 1 93 ? -15.531 12.330 7.546 1.00 91.69 93 LYS A O 1
ATOM 767 N N . ILE A 1 94 ? -15.469 11.094 9.426 1.00 89.88 94 ILE A N 1
ATOM 768 C CA . ILE A 1 94 ? -16.198 9.935 8.897 1.00 89.88 94 ILE A CA 1
ATOM 769 C C . ILE A 1 94 ? -17.444 9.726 9.742 1.00 89.88 94 ILE A C 1
ATOM 771 O O . ILE A 1 94 ? -17.364 9.584 10.959 1.00 89.88 94 ILE A O 1
ATOM 775 N N . CYS A 1 95 ? -18.597 9.709 9.088 1.00 85.56 95 CYS A N 1
ATOM 776 C CA . CYS A 1 95 ? -19.880 9.449 9.722 1.00 85.56 95 CYS A CA 1
ATOM 777 C C . CYS A 1 95 ? -20.474 8.155 9.151 1.00 85.56 95 CYS A C 1
ATOM 779 O O . CYS A 1 95 ? -20.192 7.773 8.011 1.00 85.56 95 CYS A O 1
ATOM 781 N N . LEU A 1 96 ? -21.293 7.479 9.949 1.00 80.88 96 LEU A N 1
ATOM 782 C CA . LEU A 1 96 ? -22.203 6.447 9.456 1.00 80.88 96 LEU A CA 1
ATOM 783 C C . LEU A 1 96 ? -23.487 7.126 8.984 1.00 80.88 96 LEU A C 1
ATOM 785 O O . LEU A 1 96 ? -23.868 8.162 9.531 1.00 80.88 96 LEU A O 1
ATOM 789 N N . GLU A 1 97 ? -24.127 6.568 7.961 1.00 70.88 97 GLU A N 1
ATOM 790 C CA . GLU A 1 97 ? -25.242 7.221 7.264 1.00 70.88 97 GLU A CA 1
ATOM 791 C C . GLU A 1 97 ? -26.469 7.436 8.165 1.00 70.88 97 GLU A C 1
ATOM 793 O O . GLU A 1 97 ? -27.168 8.434 8.011 1.00 70.88 97 GLU A O 1
ATOM 798 N N . ASN A 1 98 ? -26.679 6.575 9.170 1.00 61.91 98 ASN A N 1
ATOM 799 C CA . ASN A 1 98 ? -27.944 6.511 9.913 1.00 61.91 98 ASN A CA 1
ATOM 800 C C . ASN A 1 98 ? -27.896 6.995 11.371 1.00 61.91 98 ASN A C 1
ATOM 802 O O . ASN A 1 98 ? -28.828 6.732 12.129 1.00 61.91 98 ASN A O 1
ATOM 806 N N . GLY A 1 99 ? -26.845 7.708 11.798 1.00 57.41 99 GLY A N 1
ATOM 807 C CA . GLY A 1 99 ? -26.780 8.244 13.171 1.00 57.41 99 GLY A CA 1
ATOM 808 C C . GLY A 1 99 ? -26.943 7.163 14.249 1.00 57.41 99 GLY A C 1
ATOM 809 O O . GLY A 1 99 ? -27.530 7.407 15.306 1.00 57.41 99 GLY A O 1
ATOM 810 N N . GLU A 1 100 ? -26.482 5.950 13.943 1.00 63.56 100 GLU A N 1
ATOM 811 C CA . GLU A 1 100 ? -26.714 4.771 14.763 1.00 63.56 100 GLU A CA 1
ATOM 812 C C . GLU A 1 100 ? -26.110 4.935 16.162 1.00 63.56 100 GLU A C 1
ATOM 814 O O . GLU A 1 100 ? -25.025 5.500 16.352 1.00 63.56 100 GLU A O 1
ATOM 819 N N . ARG A 1 101 ? -26.828 4.429 17.171 1.00 69.06 101 ARG A N 1
ATOM 820 C CA . ARG A 1 101 ? -26.319 4.374 18.544 1.00 69.06 101 ARG A CA 1
ATOM 821 C C . ARG A 1 101 ? -25.342 3.215 18.656 1.00 69.06 101 ARG A C 1
ATOM 823 O O . ARG A 1 101 ? -25.725 2.063 18.475 1.00 69.06 101 ARG A O 1
ATOM 830 N N . GLY A 1 102 ? -24.099 3.536 18.976 1.00 75.50 102 GLY A N 1
ATOM 831 C CA . GLY A 1 102 ? -23.024 2.566 19.079 1.00 75.50 102 GLY A CA 1
ATOM 832 C C . GLY A 1 102 ? -21.703 3.233 19.423 1.00 75.50 102 GLY A C 1
ATOM 833 O O . GLY A 1 102 ? -21.655 4.438 19.696 1.00 75.50 102 GLY A O 1
ATOM 834 N N . PHE A 1 103 ? -20.627 2.461 19.391 1.00 76.75 103 PHE A N 1
ATOM 835 C CA . PHE A 1 103 ? -19.285 2.943 19.696 1.00 76.75 103 PHE A CA 1
ATOM 836 C C . PHE A 1 103 ? -18.288 2.517 18.623 1.00 76.75 103 PHE A C 1
ATOM 838 O O . PHE A 1 103 ? -18.476 1.520 17.928 1.00 76.75 103 PHE A O 1
ATOM 845 N N . TRP A 1 104 ? -17.204 3.278 18.527 1.00 82.81 104 TRP A N 1
ATOM 846 C CA . TRP A 1 104 ? -16.082 2.975 17.653 1.00 82.81 104 TRP A CA 1
ATOM 847 C C . TRP A 1 104 ? -14.939 2.330 18.434 1.00 82.81 104 TRP A C 1
ATOM 849 O O . TRP A 1 104 ? -14.643 2.726 19.561 1.00 82.81 104 TRP A O 1
ATOM 859 N N . GLU A 1 105 ? -14.258 1.391 17.795 1.00 82.06 105 GLU A N 1
ATOM 860 C CA . GLU A 1 105 ? -12.955 0.866 18.188 1.00 82.06 105 GLU A CA 1
ATOM 861 C C . GLU A 1 105 ? -11.993 1.046 17.013 1.00 82.06 105 GLU A C 1
ATOM 863 O O . GLU A 1 105 ? -12.398 0.923 15.859 1.00 82.06 105 GLU A O 1
ATOM 868 N N . GLY A 1 106 ? -10.730 1.370 17.276 1.00 79.56 106 GLY A N 1
ATOM 869 C CA . GLY A 1 106 ? -9.756 1.615 16.218 1.00 79.56 106 GLY A CA 1
ATOM 870 C C . GLY A 1 106 ? -8.326 1.370 16.672 1.00 79.56 106 GLY A C 1
ATOM 871 O O . GLY A 1 106 ? -8.015 1.475 17.856 1.00 79.56 106 GLY A O 1
ATOM 872 N N . LEU A 1 107 ? -7.455 1.061 15.711 1.00 71.94 107 LEU A N 1
ATOM 873 C CA . LEU A 1 107 ? -6.044 0.726 15.962 1.00 71.94 107 LEU A CA 1
ATOM 874 C C . LEU A 1 107 ? -5.155 1.941 16.275 1.00 71.94 107 LEU A C 1
ATOM 876 O O . LEU A 1 107 ? -3.996 1.785 16.654 1.00 71.94 107 LEU A O 1
ATOM 880 N N . VAL A 1 108 ? -5.667 3.158 16.089 1.00 71.81 108 VAL A N 1
ATOM 881 C CA . VAL A 1 108 ? -4.952 4.408 16.379 1.00 71.81 108 VAL A CA 1
ATOM 882 C C . VAL A 1 108 ? -5.848 5.356 17.168 1.00 71.81 108 VAL A C 1
ATOM 884 O O . VAL A 1 108 ? -7.067 5.261 17.041 1.00 71.81 108 VAL A O 1
ATOM 887 N N . PRO A 1 109 ? -5.285 6.304 17.938 1.00 70.38 109 PRO A N 1
ATOM 888 C CA . PRO A 1 109 ? -6.083 7.307 18.633 1.00 70.38 109 PRO A CA 1
ATOM 889 C C . PRO A 1 109 ? -6.983 8.095 17.673 1.00 70.38 109 PRO A C 1
ATOM 891 O O . PRO A 1 109 ? -6.543 8.567 16.623 1.00 70.38 109 PRO A O 1
ATOM 894 N N . PHE A 1 110 ? -8.242 8.279 18.061 1.00 80.62 110 PHE A N 1
ATOM 895 C CA . PHE A 1 110 ? -9.232 9.055 17.320 1.00 80.62 110 PHE A CA 1
ATOM 896 C C . PHE A 1 110 ? -10.100 9.872 18.277 1.00 80.62 110 PHE A C 1
ATOM 898 O O . PHE A 1 110 ? -10.070 9.698 19.496 1.00 80.62 110 PHE A O 1
ATOM 905 N N . GLN A 1 111 ? -10.868 10.799 17.716 1.00 81.25 111 GLN A N 1
ATOM 906 C CA . GLN A 1 111 ? -11.843 11.602 18.446 1.00 81.25 111 GLN A CA 1
ATOM 907 C C . GLN A 1 111 ? -13.231 11.391 17.848 1.00 81.25 111 GLN A C 1
ATOM 909 O O . GLN A 1 111 ? -13.365 10.932 16.715 1.00 81.25 111 GLN A O 1
ATOM 914 N N . LEU A 1 112 ? -14.272 11.734 18.604 1.00 80.69 112 LEU A N 1
ATOM 915 C CA . LEU A 1 112 ? -15.656 11.613 18.159 1.00 80.69 112 LEU A CA 1
ATOM 916 C C . LEU A 1 112 ? -16.356 12.965 18.230 1.00 80.69 112 LEU A C 1
ATOM 918 O O . LEU A 1 112 ? -16.161 13.734 19.170 1.00 80.69 112 LEU A O 1
ATOM 922 N N . THR A 1 113 ? -17.196 13.258 17.241 1.00 78.69 113 THR A N 1
ATOM 923 C CA . THR A 1 113 ? -18.136 14.378 17.336 1.00 78.69 113 THR A CA 1
ATOM 924 C C . THR A 1 113 ? -19.279 14.034 18.296 1.00 78.69 113 THR A C 1
ATOM 926 O O . THR A 1 113 ? -19.516 12.872 18.627 1.00 78.69 113 THR A O 1
ATOM 929 N N . LYS A 1 114 ? -20.066 15.046 18.690 1.00 74.94 114 LYS A N 1
ATOM 930 C CA . LYS A 1 114 ? -21.332 14.832 19.419 1.00 74.94 114 LYS A CA 1
ATOM 931 C C . LYS A 1 114 ? -22.310 13.909 18.679 1.00 74.94 114 LYS A C 1
ATOM 933 O O . LYS A 1 114 ? -23.079 13.213 19.328 1.00 74.94 114 LYS A O 1
ATOM 938 N N . ASP A 1 115 ? -22.228 13.885 17.350 1.00 77.38 115 ASP A N 1
ATOM 939 C CA . ASP A 1 115 ? -23.068 13.069 16.467 1.00 77.38 115 ASP A CA 1
ATOM 940 C C . ASP A 1 115 ? -22.412 11.708 16.148 1.00 77.38 115 ASP A C 1
ATOM 942 O O . ASP A 1 115 ? -22.780 11.053 15.181 1.00 77.38 115 ASP A O 1
ATOM 946 N N . ASN A 1 116 ? -21.411 11.296 16.939 1.00 79.50 116 ASN A N 1
ATOM 947 C CA . ASN A 1 116 ? -20.713 10.011 16.838 1.00 79.50 116 ASN A CA 1
ATOM 948 C C . ASN A 1 116 ? -19.931 9.773 15.529 1.00 79.50 116 ASN A C 1
ATOM 950 O O . ASN A 1 116 ? -19.685 8.632 15.134 1.00 79.50 116 ASN A O 1
ATOM 954 N N . CYS A 1 117 ? -19.506 10.846 14.856 1.00 85.81 117 CYS A N 1
ATOM 955 C CA . CYS A 1 117 ? -18.598 10.748 13.713 1.00 85.81 117 CYS A CA 1
ATOM 956 C C . CYS A 1 117 ? -17.142 10.678 14.178 1.00 85.81 117 CYS A C 1
ATOM 958 O O . CYS A 1 117 ? -16.734 11.474 15.026 1.00 85.81 117 CYS A O 1
ATOM 960 N N . LEU A 1 118 ? -16.346 9.811 13.555 1.00 86.88 118 LEU A N 1
ATOM 961 C CA . LEU A 1 118 ? -14.898 9.753 13.729 1.00 86.88 118 LEU A CA 1
ATOM 962 C C . LEU A 1 118 ? -14.236 11.023 13.207 1.00 86.88 118 LEU A C 1
ATOM 964 O O . LEU A 1 118 ? -14.476 11.439 12.075 1.00 86.88 118 LEU A O 1
ATOM 968 N N . LEU A 1 119 ? -13.362 11.598 14.021 1.00 88.06 119 LEU A N 1
ATOM 969 C CA . LEU A 1 119 ? -12.389 12.610 13.646 1.00 88.06 119 LEU A CA 1
ATOM 970 C C . LEU A 1 119 ? -11.003 11.990 13.795 1.00 88.06 119 LEU A C 1
ATOM 972 O O . LEU A 1 119 ? -10.605 11.604 14.898 1.00 88.06 119 LEU A O 1
ATOM 976 N N . LEU A 1 120 ? -10.264 11.902 12.695 1.00 87.94 120 LEU A N 1
ATOM 977 C CA . LEU A 1 120 ? -8.919 11.336 12.698 1.00 87.94 120 LEU A CA 1
ATOM 978 C C . LEU A 1 120 ? -7.964 12.178 11.859 1.00 87.94 120 LEU A C 1
ATOM 980 O O . LEU A 1 120 ? -8.360 12.822 10.887 1.00 87.94 120 LEU A O 1
ATOM 984 N N . THR A 1 121 ? -6.698 12.175 12.259 1.00 88.56 121 THR A N 1
ATOM 985 C CA . THR A 1 121 ? -5.593 12.662 11.430 1.00 88.56 121 THR A CA 1
ATOM 986 C C . THR A 1 121 ? -4.807 11.442 10.989 1.00 88.56 121 THR A C 1
ATOM 988 O O . THR A 1 121 ? -4.352 10.675 11.836 1.00 88.56 121 THR A O 1
ATOM 991 N N . THR A 1 122 ? -4.687 11.223 9.683 1.00 91.31 122 THR A N 1
ATOM 992 C CA . THR A 1 122 ? -3.930 10.082 9.168 1.00 91.31 122 THR A CA 1
ATOM 993 C C . THR A 1 122 ? -2.446 10.245 9.488 1.00 91.31 122 THR A C 1
ATOM 995 O O . THR A 1 122 ? -1.927 11.364 9.458 1.00 91.31 122 THR A O 1
ATOM 998 N N . PRO A 1 123 ? -1.735 9.153 9.804 1.00 89.69 123 PRO A N 1
ATOM 999 C CA . PRO A 1 123 ? -0.342 9.245 10.204 1.00 89.69 123 PRO A CA 1
ATOM 1000 C C . PRO A 1 123 ? 0.563 9.590 9.012 1.00 89.69 123 PRO A C 1
ATOM 1002 O O . PRO A 1 123 ? 0.210 9.372 7.846 1.00 89.69 123 PRO A O 1
ATOM 1005 N N . ASN A 1 124 ? 1.776 10.067 9.304 1.00 90.31 124 ASN A N 1
ATOM 1006 C CA . ASN A 1 124 ? 2.813 10.312 8.297 1.00 90.31 124 ASN A CA 1
ATOM 1007 C C . ASN A 1 124 ? 3.508 9.019 7.826 1.00 90.31 124 ASN A C 1
ATOM 1009 O O . ASN A 1 124 ? 4.730 8.959 7.747 1.00 90.31 124 ASN A O 1
ATOM 1013 N N . ARG A 1 125 ? 2.746 7.952 7.587 1.00 92.25 125 ARG A N 1
ATOM 1014 C CA . ARG A 1 125 ? 3.252 6.655 7.120 1.00 92.25 125 ARG A CA 1
ATOM 1015 C C . ARG A 1 125 ? 2.181 5.925 6.331 1.00 92.25 125 ARG A C 1
ATOM 1017 O O . ARG A 1 125 ? 0.992 6.106 6.582 1.00 92.25 125 ARG A O 1
ATOM 1024 N N . THR A 1 126 ? 2.598 5.072 5.420 1.00 97.31 126 THR A N 1
ATOM 1025 C CA . THR A 1 126 ? 1.722 4.177 4.665 1.00 97.31 126 THR A CA 1
ATOM 1026 C C . THR A 1 126 ? 1.158 3.086 5.573 1.00 97.31 126 THR A C 1
ATOM 1028 O O . THR A 1 126 ? 1.833 2.637 6.506 1.00 97.31 126 THR A O 1
ATOM 1031 N N . GLY A 1 127 ? -0.092 2.692 5.333 1.00 94.81 127 GLY A N 1
ATOM 1032 C CA . GLY A 1 127 ? -0.731 1.597 6.057 1.00 94.81 127 GLY A CA 1
ATOM 1033 C C . GLY A 1 127 ? -2.254 1.638 6.034 1.00 94.81 127 GLY A C 1
ATOM 1034 O O . GLY A 1 127 ? -2.863 2.644 5.666 1.00 94.81 127 GLY A O 1
ATOM 1035 N N . SER A 1 128 ? -2.864 0.543 6.472 1.00 94.44 128 SER A N 1
ATOM 1036 C CA . SER A 1 128 ? -4.305 0.389 6.638 1.00 94.44 128 SER A CA 1
ATOM 1037 C C . SER A 1 128 ? -4.695 0.583 8.104 1.00 94.44 128 SER A C 1
ATOM 1039 O O . SER A 1 128 ? -4.107 -0.019 9.000 1.00 94.44 128 SER A O 1
ATOM 1041 N N . LEU A 1 129 ? -5.700 1.419 8.366 1.00 90.81 129 LEU A N 1
ATOM 1042 C CA . LEU A 1 129 ? -6.252 1.620 9.708 1.00 90.81 129 LEU A CA 1
ATOM 1043 C C . LEU A 1 129 ? -7.675 1.075 9.752 1.00 90.81 129 LEU A C 1
ATOM 1045 O O . LEU A 1 129 ? -8.534 1.538 9.002 1.00 90.81 129 LEU A O 1
ATOM 1049 N N . LEU A 1 130 ? -7.915 0.112 10.636 1.00 89.88 130 LEU A N 1
ATOM 1050 C CA . LEU A 1 130 ? -9.246 -0.419 10.891 1.00 89.88 130 LEU A CA 1
ATOM 1051 C C . LEU A 1 130 ? -9.942 0.402 11.973 1.00 89.88 130 LEU A C 1
ATOM 1053 O O . LEU A 1 130 ? -9.396 0.590 13.063 1.00 89.88 130 LEU A O 1
ATOM 1057 N N . PHE A 1 131 ? -11.166 0.820 11.669 1.00 89.50 131 PHE A N 1
ATOM 1058 C CA . PHE A 1 131 ? -12.140 1.286 12.642 1.00 89.50 131 PHE A CA 1
ATOM 1059 C C . PHE A 1 131 ? -13.383 0.408 12.560 1.00 89.50 131 PHE A C 1
ATOM 1061 O O . PHE A 1 131 ? -13.981 0.277 11.493 1.00 89.50 131 PHE A O 1
ATOM 1068 N N . VAL A 1 132 ? -13.777 -0.190 13.677 1.00 87.06 132 VAL A N 1
ATOM 1069 C CA . VAL A 1 132 ? -14.977 -1.023 13.783 1.00 87.06 132 VAL A CA 1
ATOM 1070 C C . VAL A 1 132 ? -16.022 -0.256 14.572 1.00 87.06 132 VAL A C 1
ATOM 1072 O O . VAL A 1 132 ? -15.730 0.289 15.635 1.00 87.06 132 VAL A O 1
ATOM 1075 N N . PHE A 1 133 ? -17.236 -0.204 14.048 1.00 85.69 133 PHE A N 1
ATOM 1076 C CA . PHE A 1 133 ? -18.386 0.353 14.728 1.00 85.69 133 PHE A CA 1
ATOM 1077 C C . PHE A 1 133 ? -19.285 -0.765 15.230 1.00 85.69 133 PHE A C 1
ATOM 1079 O O . PHE A 1 133 ? -19.740 -1.603 14.456 1.00 85.69 133 PHE A O 1
ATOM 1086 N N . PHE A 1 134 ? -19.576 -0.753 16.521 1.00 80.12 134 PHE A N 1
ATOM 1087 C CA . PHE A 1 134 ? -20.438 -1.733 17.161 1.00 80.12 134 PHE A CA 1
ATOM 1088 C C . PHE A 1 134 ? -21.761 -1.088 17.552 1.00 80.12 134 PHE A C 1
ATOM 1090 O O . PHE A 1 134 ? -21.775 -0.046 18.212 1.00 80.12 134 PHE A O 1
ATOM 1097 N N . ASN A 1 135 ? -22.868 -1.746 17.214 1.00 76.56 135 ASN A N 1
ATOM 1098 C CA . ASN A 1 135 ? -24.200 -1.399 17.697 1.00 76.56 135 ASN A CA 1
ATOM 1099 C C . ASN A 1 135 ? -24.893 -2.642 18.289 1.00 76.56 135 ASN A C 1
ATOM 1101 O O . ASN A 1 135 ? -24.470 -3.774 18.068 1.00 76.56 135 ASN A O 1
ATOM 1105 N N . ALA A 1 136 ? -25.951 -2.437 19.076 1.00 62.84 136 ALA A N 1
ATOM 1106 C CA . ALA A 1 136 ? -26.623 -3.517 19.807 1.00 62.84 136 ALA A CA 1
ATOM 1107 C C . ALA A 1 136 ? -27.488 -4.447 18.927 1.00 62.84 136 ALA A C 1
ATOM 1109 O O . ALA A 1 136 ? -28.008 -5.437 19.437 1.00 62.84 136 ALA A O 1
ATOM 1110 N N . SER A 1 137 ? -27.674 -4.129 17.640 1.00 60.81 137 SER A N 1
ATOM 1111 C CA . SER A 1 137 ? -28.765 -4.700 16.834 1.00 60.81 137 SER A CA 1
ATOM 1112 C C . SER A 1 137 ? -28.340 -5.277 15.480 1.00 60.81 137 SER A C 1
ATOM 1114 O O . SER A 1 137 ? -29.157 -5.926 14.832 1.00 60.81 137 SER A O 1
ATOM 1116 N N . THR A 1 138 ? -27.108 -5.054 15.015 1.00 58.94 138 THR A N 1
ATOM 1117 C CA . THR A 1 138 ? -26.640 -5.480 13.683 1.00 58.94 138 THR A CA 1
ATOM 1118 C C . THR A 1 138 ? -25.158 -5.879 13.705 1.00 58.94 138 THR A C 1
ATOM 1120 O O . THR A 1 138 ? -24.439 -5.476 14.620 1.00 58.94 138 THR A O 1
ATOM 1123 N N . PRO A 1 139 ? -24.665 -6.635 12.701 1.00 60.44 139 PRO A N 1
ATOM 1124 C CA . PRO A 1 139 ? -23.234 -6.877 12.545 1.00 60.44 139 PRO A CA 1
ATOM 1125 C C . PRO A 1 139 ? -22.468 -5.555 12.474 1.00 60.44 139 PRO A C 1
ATOM 1127 O O . PRO A 1 139 ? -22.947 -4.603 11.850 1.00 60.44 139 PRO A O 1
ATOM 1130 N N . SER A 1 140 ? -21.294 -5.514 13.101 1.00 66.38 140 SER A N 1
ATOM 1131 C CA . SER A 1 140 ? -20.458 -4.320 13.177 1.00 66.38 140 SER A CA 1
ATOM 1132 C C . SER A 1 140 ? -20.093 -3.790 11.789 1.00 66.38 140 SER A C 1
ATOM 1134 O O . SER A 1 140 ? -19.596 -4.544 10.948 1.00 66.38 140 SER A O 1
ATOM 1136 N N . ASP A 1 141 ? -20.303 -2.494 11.553 1.00 83.06 141 ASP A N 1
ATOM 1137 C CA . ASP A 1 141 ? -19.757 -1.840 10.364 1.00 83.06 141 ASP A CA 1
ATOM 1138 C C . ASP A 1 141 ? -18.247 -1.685 10.531 1.00 83.06 141 ASP A C 1
ATOM 1140 O O . ASP A 1 141 ? -17.745 -1.499 11.641 1.00 83.06 141 ASP A O 1
ATOM 1144 N N . SER A 1 142 ? -17.497 -1.744 9.435 1.00 88.38 142 SER A N 1
ATOM 1145 C CA . SER A 1 142 ? -16.063 -1.465 9.483 1.00 88.38 142 SER A CA 1
ATOM 1146 C C . SER A 1 142 ? -15.663 -0.451 8.431 1.00 88.38 142 SER A C 1
ATOM 1148 O O . SER A 1 142 ? -16.183 -0.419 7.317 1.00 88.38 142 SER A O 1
ATOM 1150 N N . VAL A 1 143 ? -14.732 0.415 8.808 1.00 92.31 143 VAL A N 1
ATOM 1151 C CA . VAL A 1 143 ? -14.124 1.398 7.925 1.00 92.31 143 VAL A CA 1
ATOM 1152 C C . VAL A 1 143 ? -12.626 1.150 7.910 1.00 92.31 143 VAL A C 1
ATOM 1154 O O . VAL A 1 143 ? -11.941 1.307 8.920 1.00 92.31 143 VAL A O 1
ATOM 1157 N N . TRP A 1 144 ? -12.124 0.779 6.740 1.00 94.06 144 TRP A N 1
ATOM 1158 C CA . TRP A 1 144 ? -10.707 0.646 6.450 1.00 94.06 144 TRP A CA 1
ATOM 1159 C C . TRP A 1 144 ? -10.197 1.926 5.800 1.00 94.06 144 TRP A C 1
ATOM 1161 O O . TRP A 1 144 ? -10.561 2.252 4.670 1.00 94.06 144 TRP A O 1
ATOM 1171 N N . ILE A 1 145 ? -9.324 2.639 6.503 1.00 95.69 145 ILE A N 1
ATOM 1172 C CA . ILE A 1 145 ? -8.619 3.806 5.972 1.00 95.69 145 ILE A CA 1
ATOM 1173 C C . ILE A 1 145 ? -7.322 3.343 5.329 1.00 95.69 145 ILE A C 1
ATOM 1175 O O . ILE A 1 145 ? -6.401 2.907 6.016 1.00 95.69 145 ILE A O 1
ATOM 1179 N N . LEU A 1 146 ? -7.265 3.441 4.006 1.00 97.62 146 LEU A N 1
ATOM 1180 C CA . LEU A 1 146 ? -6.123 3.078 3.178 1.00 97.62 146 LEU A CA 1
ATOM 1181 C C . LEU A 1 146 ? -5.209 4.303 3.046 1.00 97.62 146 LEU A C 1
ATOM 1183 O O . LEU A 1 146 ? -5.304 5.080 2.090 1.00 97.62 146 LEU A O 1
ATOM 1187 N N . ASN A 1 147 ? -4.350 4.517 4.044 1.00 97.00 147 ASN A N 1
ATOM 1188 C CA . ASN A 1 147 ? -3.499 5.697 4.117 1.00 97.00 147 ASN A CA 1
ATOM 1189 C C . ASN A 1 147 ? -2.275 5.558 3.212 1.00 97.00 147 ASN A C 1
ATOM 1191 O O . ASN A 1 147 ? -1.424 4.697 3.430 1.00 97.00 147 ASN A O 1
ATOM 1195 N N . ASN A 1 148 ? -2.170 6.437 2.213 1.00 97.94 148 ASN A N 1
ATOM 1196 C CA . ASN A 1 148 ? -1.178 6.338 1.139 1.00 97.94 148 ASN A CA 1
ATOM 1197 C C . ASN A 1 148 ? -1.207 4.985 0.402 1.00 97.94 148 ASN A C 1
ATOM 1199 O O . ASN A 1 148 ? -0.184 4.486 -0.065 1.00 97.94 148 ASN A O 1
ATOM 1203 N N . GLN A 1 149 ? -2.393 4.397 0.285 1.00 98.62 149 GLN A N 1
ATOM 1204 C CA . GLN A 1 149 ? -2.613 3.128 -0.393 1.00 98.62 149 GLN A CA 1
ATOM 1205 C C . GLN A 1 149 ? -3.686 3.285 -1.473 1.00 98.62 149 GLN A C 1
ATOM 1207 O O . GLN A 1 149 ? -4.466 4.241 -1.466 1.00 98.62 149 GLN A O 1
ATOM 1212 N N . LYS A 1 150 ? -3.683 2.360 -2.428 1.00 98.38 150 LYS A N 1
ATOM 1213 C CA . LYS A 1 150 ? -4.659 2.254 -3.512 1.00 98.38 150 LYS A CA 1
ATOM 1214 C C . LYS A 1 150 ? -5.292 0.876 -3.489 1.00 98.38 150 LYS A C 1
ATOM 1216 O O . LYS A 1 150 ? -4.579 -0.111 -3.336 1.00 98.38 150 LYS A O 1
ATOM 1221 N N . LEU A 1 151 ? -6.607 0.815 -3.654 1.00 98.12 151 LEU A N 1
ATOM 1222 C CA . LEU A 1 151 ? -7.319 -0.434 -3.894 1.00 98.12 151 LEU A CA 1
ATOM 1223 C C . LEU A 1 151 ? -7.463 -0.627 -5.401 1.00 98.12 151 LEU A C 1
ATOM 1225 O O . LEU A 1 151 ? -8.031 0.213 -6.099 1.00 98.12 151 LEU A O 1
ATOM 1229 N N . ILE A 1 152 ? -6.910 -1.724 -5.903 1.00 98.00 152 ILE A N 1
ATOM 1230 C CA . ILE A 1 152 ? -6.834 -2.037 -7.326 1.00 98.00 152 ILE A CA 1
ATOM 1231 C C . ILE A 1 152 ? -7.431 -3.424 -7.525 1.00 98.00 152 ILE A C 1
ATOM 1233 O O . ILE A 1 152 ? -6.913 -4.424 -7.032 1.00 98.00 152 ILE A O 1
ATOM 1237 N N . ASP A 1 153 ? -8.541 -3.469 -8.250 1.00 96.69 153 ASP A N 1
ATOM 1238 C CA . ASP A 1 153 ? -9.215 -4.706 -8.619 1.00 96.69 153 ASP A CA 1
ATOM 1239 C C . ASP A 1 153 ? -8.703 -5.175 -9.982 1.00 96.69 153 ASP A C 1
ATOM 1241 O O . ASP A 1 153 ? -9.163 -4.722 -11.033 1.00 96.69 153 ASP A O 1
ATOM 1245 N N . LEU A 1 154 ? -7.721 -6.074 -9.947 1.00 96.38 154 LEU A N 1
ATOM 1246 C CA . LEU A 1 154 ? -7.100 -6.621 -11.148 1.00 96.38 154 LEU A CA 1
ATOM 1247 C C . LEU A 1 154 ? -8.003 -7.640 -11.856 1.00 96.38 154 LEU A C 1
ATOM 1249 O O . LEU A 1 154 ? -7.713 -8.001 -12.997 1.00 96.38 154 LEU A O 1
ATOM 1253 N N . SER A 1 155 ? -9.104 -8.072 -11.228 1.00 94.56 155 SER A N 1
ATOM 1254 C CA . SER A 1 155 ? -10.018 -9.063 -11.803 1.00 94.56 155 SER A CA 1
ATOM 1255 C C . SER A 1 155 ? -10.932 -8.477 -12.878 1.00 94.56 155 SER A C 1
ATOM 1257 O O . SER A 1 155 ? -11.452 -9.224 -13.710 1.00 94.56 155 SER A O 1
ATOM 1259 N N . LYS A 1 156 ? -11.108 -7.147 -12.902 1.00 92.50 156 LYS A N 1
ATOM 1260 C CA . LYS A 1 156 ? -12.030 -6.448 -13.813 1.00 92.50 156 LYS A CA 1
ATOM 1261 C C . LYS A 1 156 ? -11.618 -6.525 -15.280 1.00 92.50 156 LYS A C 1
ATOM 1263 O O . LYS A 1 156 ? -12.482 -6.585 -16.155 1.00 92.50 156 LYS A O 1
ATOM 1268 N N . GLU A 1 157 ? -10.324 -6.597 -15.564 1.00 92.44 157 GLU A N 1
ATOM 1269 C CA . GLU A 1 157 ? -9.787 -6.581 -16.925 1.00 92.44 157 GLU A CA 1
ATOM 1270 C C . GLU A 1 157 ? -8.599 -7.536 -17.100 1.00 92.44 157 GLU A C 1
ATOM 1272 O O . GLU A 1 157 ? -8.069 -8.097 -16.144 1.00 92.44 157 GLU A O 1
ATOM 1277 N N . THR A 1 158 ? -8.207 -7.764 -18.350 1.00 94.94 158 THR A N 1
ATOM 1278 C CA . THR A 1 158 ? -6.982 -8.497 -18.689 1.00 94.94 158 THR A CA 1
ATOM 1279 C C . THR A 1 158 ? -5.795 -7.544 -18.721 1.00 94.94 158 THR A C 1
ATOM 1281 O O . THR A 1 158 ? -5.877 -6.480 -19.338 1.00 94.94 158 THR A O 1
ATOM 1284 N N . HIS A 1 159 ? -4.670 -7.976 -18.164 1.00 93.25 159 HIS A N 1
ATOM 1285 C CA . HIS A 1 159 ? -3.431 -7.209 -18.092 1.00 93.25 159 HIS A CA 1
ATOM 1286 C C . HIS A 1 159 ? -2.400 -7.765 -19.056 1.00 93.25 159 HIS A C 1
ATOM 1288 O O . HIS A 1 159 ? -2.309 -8.975 -19.253 1.00 93.25 159 HIS A O 1
ATOM 1294 N N . LEU A 1 160 ? -1.613 -6.873 -19.647 1.00 89.19 160 LEU A N 1
ATOM 1295 C CA . LEU A 1 160 ? -0.507 -7.251 -20.510 1.00 89.19 160 LEU A CA 1
ATOM 1296 C C . LEU A 1 160 ? 0.721 -7.553 -19.639 1.00 89.19 160 LEU A C 1
ATOM 1298 O O . LEU A 1 160 ? 1.362 -6.633 -19.134 1.00 89.19 160 LEU A O 1
ATOM 1302 N N . ILE A 1 161 ? 1.018 -8.834 -19.443 1.00 85.50 161 ILE A N 1
ATOM 1303 C CA . ILE A 1 161 ? 2.100 -9.325 -18.587 1.00 85.50 161 ILE A CA 1
ATOM 1304 C C . ILE A 1 161 ? 3.287 -9.738 -19.447 1.00 85.50 161 ILE A C 1
ATOM 1306 O O . ILE A 1 161 ? 3.113 -10.345 -20.502 1.00 85.50 161 ILE A O 1
ATOM 1310 N N . TRP A 1 162 ? 4.498 -9.414 -19.010 1.00 75.75 162 TRP A N 1
ATOM 1311 C CA . TRP A 1 162 ? 5.705 -9.831 -19.709 1.00 75.75 162 TRP A CA 1
ATOM 1312 C C . TRP A 1 162 ? 5.906 -11.342 -19.608 1.00 75.75 162 TRP A C 1
ATOM 1314 O O . TRP A 1 162 ? 5.783 -11.908 -18.527 1.00 75.75 162 TRP A O 1
ATOM 1324 N N . SER A 1 163 ? 6.245 -11.984 -20.725 1.00 66.19 163 SER A N 1
ATOM 1325 C CA . SER A 1 163 ? 6.689 -13.376 -20.729 1.00 66.19 163 SER A CA 1
ATOM 1326 C C . SER A 1 163 ? 8.198 -13.447 -20.946 1.00 66.19 163 SER A C 1
ATOM 1328 O O . SER A 1 163 ? 8.784 -12.652 -21.688 1.00 66.19 163 SER A O 1
ATOM 1330 N N . ILE A 1 164 ? 8.840 -14.393 -20.265 1.00 59.47 164 ILE A N 1
ATOM 1331 C CA . ILE A 1 164 ? 10.259 -14.686 -20.450 1.00 59.47 164 ILE A CA 1
ATOM 1332 C C . ILE A 1 164 ? 10.385 -15.539 -21.717 1.00 59.47 164 ILE A C 1
ATOM 1334 O O . ILE A 1 164 ? 10.153 -16.744 -21.686 1.00 59.47 164 ILE A O 1
ATOM 1338 N N . ASP A 1 165 ? 10.755 -14.916 -22.835 1.00 48.25 165 ASP A N 1
ATOM 1339 C CA . ASP A 1 165 ? 10.793 -15.597 -24.137 1.00 48.25 165 ASP A CA 1
ATOM 1340 C C . ASP A 1 165 ? 12.031 -16.461 -24.366 1.00 48.25 165 ASP A C 1
ATOM 1342 O O . ASP A 1 165 ? 11.999 -17.387 -25.173 1.00 48.25 165 ASP A O 1
ATOM 1346 N N . SER A 1 166 ? 13.164 -16.143 -23.737 1.00 41.91 166 SER A N 1
ATOM 1347 C CA . SER A 1 166 ? 14.396 -16.926 -23.888 1.00 41.91 166 SER A CA 1
ATOM 1348 C C . SER A 1 166 ? 15.501 -16.474 -22.932 1.00 41.91 166 SER A C 1
ATOM 1350 O O . SER A 1 166 ? 15.738 -15.285 -22.718 1.00 41.91 166 SER A O 1
ATOM 1352 N N . ILE A 1 167 ? 16.225 -17.458 -22.394 1.00 45.78 167 ILE A N 1
ATOM 1353 C CA . ILE A 1 167 ? 17.565 -17.282 -21.828 1.00 45.78 167 ILE A CA 1
ATOM 1354 C C . ILE A 1 167 ? 18.511 -17.308 -23.034 1.00 45.78 167 ILE A C 1
ATOM 1356 O O . ILE A 1 167 ? 18.798 -18.375 -23.572 1.00 45.78 167 ILE A O 1
ATOM 1360 N N . ILE A 1 168 ? 18.924 -16.146 -23.542 1.00 35.00 168 ILE A N 1
ATOM 1361 C CA . ILE A 1 168 ? 19.857 -16.104 -24.677 1.00 35.00 168 ILE A CA 1
ATOM 1362 C C . ILE A 1 168 ? 21.236 -16.580 -24.182 1.00 35.00 168 ILE A C 1
ATOM 1364 O O . ILE A 1 168 ? 21.698 -16.151 -23.129 1.00 35.00 168 ILE A O 1
ATOM 1368 N N . GLY A 1 169 ? 21.829 -17.518 -24.933 1.00 33.75 169 GLY A N 1
ATOM 1369 C CA . GLY A 1 169 ? 22.944 -18.400 -24.559 1.00 33.75 169 GLY A CA 1
ATOM 1370 C C . GLY A 1 169 ? 24.314 -17.764 -24.224 1.00 33.75 169 GLY A C 1
ATOM 1371 O O . GLY A 1 169 ? 24.400 -16.580 -23.896 1.00 33.75 169 GLY A O 1
ATOM 1372 N N . PRO A 1 170 ? 25.409 -18.557 -24.290 1.00 34.75 170 PRO A N 1
ATOM 1373 C CA . PRO A 1 170 ? 26.583 -18.459 -23.405 1.00 34.75 170 PRO A CA 1
ATOM 1374 C C . PRO A 1 170 ? 27.386 -17.150 -23.435 1.00 34.75 170 PRO A C 1
ATOM 1376 O O . PRO A 1 170 ? 28.228 -16.941 -22.564 1.00 34.75 170 PRO A O 1
ATOM 1379 N N . GLU A 1 171 ? 27.118 -16.242 -24.373 1.00 36.81 171 GLU A N 1
ATOM 1380 C CA . GLU A 1 171 ? 27.841 -14.972 -24.479 1.00 36.81 171 GLU A CA 1
ATOM 1381 C C . GLU A 1 171 ? 27.070 -13.737 -23.977 1.00 36.81 171 GLU A C 1
ATOM 1383 O O . GLU A 1 171 ? 27.695 -12.701 -23.744 1.00 36.81 171 GLU A O 1
ATOM 1388 N N . TYR A 1 172 ? 25.761 -13.807 -23.685 1.00 39.22 172 TYR A N 1
ATOM 1389 C CA . TYR A 1 172 ? 25.019 -12.635 -23.182 1.00 39.22 172 TYR A CA 1
ATOM 1390 C C . TYR A 1 172 ? 23.939 -12.969 -22.140 1.00 39.22 172 TYR A C 1
ATOM 1392 O O . TYR A 1 172 ? 22.762 -13.114 -22.441 1.00 39.22 172 TYR A O 1
ATOM 1400 N N . LYS A 1 173 ? 24.363 -12.932 -20.870 1.00 44.41 173 LYS A N 1
ATOM 1401 C CA . LYS A 1 173 ? 23.572 -13.005 -19.626 1.00 44.41 173 LYS A CA 1
ATOM 1402 C C . LYS A 1 173 ? 22.533 -11.865 -19.483 1.00 44.41 173 LYS A C 1
ATOM 1404 O O . LYS A 1 173 ? 22.768 -10.903 -18.752 1.00 44.41 173 LYS A O 1
ATOM 1409 N N . ARG A 1 174 ? 21.426 -11.890 -20.233 1.00 45.28 174 ARG A N 1
ATOM 1410 C CA . ARG A 1 174 ? 20.284 -10.961 -20.083 1.00 45.28 174 ARG A CA 1
ATOM 1411 C C . ARG A 1 174 ? 18.970 -11.707 -20.315 1.00 45.28 174 ARG A C 1
ATOM 1413 O O . ARG A 1 174 ? 18.802 -12.308 -21.371 1.00 45.28 174 ARG A O 1
ATOM 1420 N N . ARG A 1 175 ? 18.023 -11.617 -19.374 1.00 46.12 175 ARG A N 1
ATOM 1421 C CA . ARG A 1 175 ? 16.612 -11.916 -19.660 1.00 46.12 175 ARG A CA 1
ATOM 1422 C C . ARG A 1 175 ? 16.039 -10.730 -20.433 1.00 46.12 175 ARG A C 1
ATOM 1424 O O . ARG A 1 175 ? 16.071 -9.600 -19.952 1.00 46.12 175 ARG A O 1
ATOM 1431 N N . VAL A 1 176 ? 15.583 -10.978 -21.656 1.00 46.31 176 VAL A N 1
ATOM 1432 C CA . VAL A 1 176 ? 14.854 -9.994 -22.460 1.00 46.31 176 VAL A CA 1
ATOM 1433 C C . VAL A 1 176 ? 13.398 -10.431 -22.464 1.00 46.31 176 VAL A C 1
ATOM 1435 O O . VAL A 1 176 ? 13.069 -11.493 -22.987 1.00 46.31 176 VAL A O 1
ATOM 1438 N N . TYR A 1 177 ? 12.532 -9.618 -21.864 1.00 54.66 177 TYR A N 1
ATOM 1439 C CA . TYR A 1 177 ? 11.088 -9.774 -21.988 1.00 54.66 177 TYR A CA 1
ATOM 1440 C C . TYR A 1 177 ? 10.697 -9.380 -23.418 1.00 54.66 177 TYR A C 1
ATOM 1442 O O . TYR A 1 177 ? 10.596 -8.196 -23.739 1.00 54.66 177 TYR A O 1
ATOM 1450 N N . GLY A 1 178 ? 10.624 -10.373 -24.306 1.00 52.59 178 GLY A N 1
ATOM 1451 C CA . GLY A 1 178 ? 10.408 -10.179 -25.744 1.00 52.59 178 GLY A CA 1
ATOM 1452 C C . GLY A 1 178 ? 8.939 -10.216 -26.164 1.00 52.59 178 GLY A C 1
ATOM 1453 O O . GLY A 1 178 ? 8.582 -9.621 -27.183 1.00 52.59 178 GLY A O 1
ATOM 1454 N N . SER A 1 179 ? 8.085 -10.851 -25.359 1.00 66.25 179 SER A N 1
ATOM 1455 C CA . SER A 1 179 ? 6.674 -11.040 -25.654 1.00 66.25 179 SER A CA 1
ATOM 1456 C C . SER A 1 179 ? 5.817 -10.744 -24.442 1.00 66.25 179 SER A C 1
ATOM 1458 O O . SER A 1 179 ? 6.267 -10.609 -23.299 1.00 66.25 179 SER A O 1
ATOM 1460 N N . TYR A 1 180 ? 4.536 -10.609 -24.739 1.00 74.94 180 TYR A N 1
ATOM 1461 C CA . TYR A 1 180 ? 3.518 -10.318 -23.769 1.00 74.94 180 TYR A CA 1
ATOM 1462 C C . TYR A 1 180 ? 2.448 -11.395 -23.810 1.00 74.94 180 TYR A C 1
ATOM 1464 O O . TYR A 1 180 ? 2.060 -11.874 -24.878 1.00 74.94 180 TYR A O 1
ATOM 1472 N N . LYS A 1 181 ? 1.916 -11.702 -22.636 1.00 85.69 181 LYS A N 1
ATOM 1473 C CA . LYS A 1 181 ? 0.739 -12.532 -22.445 1.00 85.69 181 LYS A CA 1
ATOM 1474 C C . LYS A 1 181 ? -0.369 -11.680 -21.842 1.00 85.69 181 LYS A C 1
ATOM 1476 O O . LYS A 1 181 ? -0.153 -10.985 -20.853 1.00 85.69 181 LYS A O 1
ATOM 1481 N N . GLU A 1 182 ? -1.567 -11.751 -22.410 1.00 90.62 182 GLU A N 1
ATOM 1482 C CA . GLU A 1 182 ? -2.747 -11.218 -21.734 1.00 90.62 182 GLU A CA 1
ATOM 1483 C C . GLU A 1 182 ? -3.182 -12.182 -20.624 1.00 90.62 182 GLU A C 1
ATOM 1485 O O . GLU A 1 182 ? -3.494 -13.348 -20.875 1.00 90.62 182 GLU A O 1
ATOM 1490 N N . THR A 1 183 ? -3.204 -11.692 -19.387 1.00 90.88 183 THR A N 1
ATOM 1491 C CA . THR A 1 183 ? -3.539 -12.480 -18.197 1.00 90.88 183 THR A CA 1
ATOM 1492 C C . THR A 1 183 ? -4.582 -11.737 -17.370 1.00 90.88 183 THR A C 1
ATOM 1494 O O . THR A 1 183 ? -4.424 -10.556 -17.065 1.00 90.88 183 THR A O 1
ATOM 1497 N N . ARG A 1 184 ? -5.658 -12.423 -16.970 1.00 94.31 184 ARG A N 1
ATOM 1498 C CA . ARG A 1 184 ? -6.580 -11.916 -15.944 1.00 94.31 184 ARG A CA 1
ATOM 1499 C C . ARG A 1 184 ? -6.083 -12.365 -14.575 1.00 94.31 184 ARG A C 1
ATOM 1501 O O . ARG A 1 184 ? -5.924 -13.562 -14.345 1.00 94.31 184 ARG A O 1
ATOM 1508 N N . LEU A 1 185 ? -5.851 -11.412 -13.679 1.00 94.06 185 LEU A N 1
ATOM 1509 C CA . LEU A 1 185 ? -5.429 -11.682 -12.308 1.00 94.06 185 LEU A CA 1
ATOM 1510 C C . LEU A 1 185 ? -6.654 -11.549 -11.405 1.00 94.06 185 LEU A C 1
ATOM 1512 O O . LEU A 1 185 ? -7.116 -10.445 -11.145 1.00 94.06 185 LEU A O 1
ATOM 1516 N N . ASN A 1 186 ? -7.198 -12.670 -10.933 1.00 93.69 186 ASN A N 1
ATOM 1517 C CA . ASN A 1 186 ? -8.409 -12.695 -10.103 1.00 93.69 186 ASN A CA 1
ATOM 1518 C C . ASN A 1 186 ? -8.110 -12.267 -8.655 1.00 93.69 186 ASN A C 1
ATOM 1520 O O . ASN A 1 186 ? -8.215 -13.066 -7.726 1.00 93.69 186 ASN A O 1
ATOM 1524 N N . LYS A 1 187 ? -7.660 -11.021 -8.469 1.00 94.31 187 LYS A N 1
ATOM 1525 C CA . LYS A 1 187 ? -7.236 -10.472 -7.178 1.00 94.31 187 LYS A CA 1
ATOM 1526 C C . LYS A 1 187 ? -7.680 -9.022 -7.024 1.00 94.31 187 LYS A C 1
ATOM 1528 O O . LYS A 1 187 ? -7.528 -8.215 -7.939 1.00 94.31 187 LYS A O 1
ATOM 1533 N N . ILE A 1 188 ? -8.132 -8.687 -5.820 1.00 96.69 188 ILE A N 1
ATOM 1534 C CA . ILE A 1 188 ? -8.304 -7.308 -5.365 1.00 96.69 188 ILE A CA 1
ATOM 1535 C C . ILE A 1 188 ? -7.147 -7.008 -4.420 1.00 96.69 188 ILE A C 1
ATOM 1537 O O . ILE A 1 188 ? -7.007 -7.653 -3.380 1.00 96.69 188 ILE A O 1
ATOM 1541 N N . LEU A 1 189 ? -6.295 -6.058 -4.791 1.00 98.06 189 LEU A N 1
ATOM 1542 C CA . LEU A 1 189 ? -5.095 -5.719 -4.038 1.00 98.06 189 LEU A CA 1
ATOM 1543 C C . LEU A 1 189 ? -5.224 -4.346 -3.391 1.00 98.06 189 LEU A C 1
ATOM 1545 O O . LEU A 1 189 ? -5.677 -3.390 -4.012 1.00 98.06 189 LEU A O 1
ATOM 1549 N N . VAL A 1 190 ? -4.747 -4.239 -2.156 1.00 98.56 190 VAL A N 1
ATOM 1550 C CA . VAL A 1 190 ? -4.357 -2.963 -1.558 1.00 98.56 190 VAL A CA 1
ATOM 1551 C C . VAL A 1 190 ? -2.858 -2.806 -1.754 1.00 98.56 190 VAL A C 1
ATOM 1553 O O . VAL A 1 190 ? -2.084 -3.685 -1.375 1.00 98.56 190 VAL A O 1
ATOM 1556 N N . VAL A 1 191 ? -2.463 -1.696 -2.366 1.00 98.69 191 VAL A N 1
ATOM 1557 C CA . VAL A 1 191 ? -1.107 -1.452 -2.860 1.00 98.69 191 VAL A CA 1
ATOM 1558 C C . VAL A 1 191 ? -0.589 -0.144 -2.295 1.00 98.69 191 VAL A C 1
ATOM 1560 O O . VAL A 1 191 ? -1.277 0.879 -2.343 1.00 98.69 191 VAL A O 1
ATOM 1563 N N . ASP A 1 192 ? 0.632 -0.160 -1.773 1.00 98.69 192 ASP A N 1
ATOM 1564 C CA . ASP A 1 192 ? 1.303 1.066 -1.351 1.00 98.69 192 ASP A CA 1
ATOM 1565 C C . ASP A 1 192 ? 1.557 1.976 -2.560 1.00 98.69 192 ASP A C 1
ATOM 1567 O O . ASP A 1 192 ? 2.053 1.539 -3.604 1.00 98.69 192 ASP A O 1
ATOM 1571 N N . ARG A 1 193 ? 1.216 3.264 -2.426 1.00 98.31 193 ARG A N 1
ATOM 1572 C CA . ARG A 1 193 ? 1.346 4.237 -3.526 1.00 98.31 193 ARG A CA 1
ATOM 1573 C C . ARG A 1 193 ? 2.795 4.484 -3.924 1.00 98.31 193 ARG A C 1
ATOM 1575 O O . ARG A 1 193 ? 3.053 4.769 -5.087 1.00 98.31 193 ARG A O 1
ATOM 1582 N N . THR A 1 194 ? 3.721 4.365 -2.984 1.00 97.94 194 THR A N 1
ATOM 1583 C CA . THR A 1 194 ? 5.155 4.636 -3.140 1.00 97.94 194 THR A CA 1
ATOM 1584 C C . THR A 1 194 ? 5.975 3.419 -2.723 1.00 97.94 194 THR A C 1
ATOM 1586 O O . THR A 1 194 ? 5.427 2.502 -2.107 1.00 97.94 194 THR A O 1
ATOM 1589 N N . GLU A 1 195 ? 7.286 3.427 -2.971 1.00 97.00 195 GLU A N 1
ATOM 1590 C CA . GLU A 1 195 ? 8.187 2.533 -2.240 1.00 97.00 195 GLU A CA 1
ATOM 1591 C C . GLU A 1 195 ? 8.097 2.786 -0.724 1.00 97.00 195 GLU A C 1
ATOM 1593 O O . GLU A 1 195 ? 7.763 3.894 -0.277 1.00 97.00 195 GLU A O 1
ATOM 1598 N N . ALA A 1 196 ? 8.400 1.754 0.066 1.00 96.50 196 ALA A N 1
ATOM 1599 C CA . ALA A 1 196 ? 8.551 1.873 1.512 1.00 96.50 196 ALA A CA 1
ATOM 1600 C C . ALA A 1 196 ? 9.741 2.783 1.836 1.00 96.50 196 ALA A C 1
ATOM 1602 O O . ALA A 1 196 ? 10.810 2.645 1.233 1.00 96.50 196 ALA A O 1
ATOM 1603 N N . THR A 1 197 ? 9.578 3.702 2.789 1.00 95.56 197 THR A N 1
ATOM 1604 C CA . THR A 1 197 ? 10.628 4.677 3.116 1.00 95.56 197 THR A CA 1
ATOM 1605 C C . THR A 1 197 ? 11.430 4.304 4.360 1.00 95.56 197 THR A C 1
ATOM 1607 O O . THR A 1 197 ? 10.957 3.589 5.247 1.00 95.56 197 THR A O 1
ATOM 1610 N N . VAL A 1 198 ? 12.641 4.860 4.470 1.00 94.44 198 VAL A N 1
ATOM 1611 C CA . VAL A 1 198 ? 13.514 4.703 5.647 1.00 94.44 198 VAL A CA 1
ATOM 1612 C C . VAL A 1 198 ? 12.785 5.033 6.957 1.00 94.44 198 VAL A C 1
ATOM 1614 O O . VAL A 1 198 ? 12.883 4.294 7.938 1.00 94.44 198 VAL A O 1
ATOM 1617 N N . GLY A 1 199 ? 12.024 6.131 6.980 1.00 94.19 199 GLY A N 1
ATOM 1618 C CA . GLY A 1 199 ? 11.285 6.566 8.166 1.00 94.19 199 GLY A CA 1
ATOM 1619 C C . GLY A 1 199 ? 10.168 5.602 8.571 1.00 94.19 199 GLY A C 1
ATOM 1620 O O . GLY A 1 199 ? 9.973 5.353 9.760 1.00 94.19 199 GLY A O 1
ATOM 1621 N N . GLU A 1 200 ? 9.461 5.024 7.598 1.00 95.38 200 GLU A N 1
ATOM 1622 C CA . GLU A 1 200 ? 8.377 4.069 7.854 1.00 95.38 200 GLU A CA 1
ATOM 1623 C C . GLU A 1 200 ? 8.904 2.761 8.446 1.00 95.38 200 GLU A C 1
ATOM 1625 O O . GLU A 1 200 ? 8.319 2.228 9.394 1.00 95.38 200 GLU A O 1
ATOM 1630 N N . VAL A 1 201 ? 10.025 2.265 7.920 1.00 94.31 201 VAL A N 1
ATOM 1631 C CA . VAL A 1 201 ? 10.667 1.051 8.431 1.00 94.31 201 VAL A CA 1
ATOM 1632 C C . VAL A 1 201 ? 11.248 1.283 9.822 1.00 94.31 201 VAL A C 1
ATOM 1634 O O . VAL A 1 201 ? 10.983 0.494 10.731 1.00 94.31 201 VAL A O 1
ATOM 1637 N N . LYS A 1 202 ? 11.952 2.405 10.032 1.00 93.56 202 LYS A N 1
ATOM 1638 C CA . LYS A 1 202 ? 12.482 2.780 11.351 1.00 93.56 202 LYS A CA 1
ATOM 1639 C C . LYS A 1 202 ? 11.384 2.865 12.412 1.00 93.56 202 LYS A C 1
ATOM 1641 O O . LYS A 1 202 ? 11.578 2.355 13.512 1.00 93.56 202 LYS A O 1
ATOM 1646 N N . PHE A 1 203 ? 10.237 3.462 12.080 1.00 93.00 203 PHE A N 1
ATOM 1647 C CA . PHE A 1 203 ? 9.093 3.560 12.988 1.00 93.00 203 PHE A CA 1
ATOM 1648 C C . PHE A 1 203 ? 8.625 2.186 13.488 1.00 93.00 203 PHE A C 1
ATOM 1650 O O . PHE A 1 203 ? 8.438 2.007 14.691 1.00 93.00 203 PHE A O 1
ATOM 1657 N N . LEU A 1 204 ? 8.455 1.204 12.593 1.00 91.12 204 LEU A N 1
ATOM 1658 C CA . LEU A 1 204 ? 8.042 -0.138 13.014 1.00 91.12 204 LEU A CA 1
ATOM 1659 C C . LEU A 1 204 ? 9.142 -0.862 13.789 1.00 91.12 204 LEU A C 1
ATOM 1661 O O . LEU A 1 204 ? 8.827 -1.573 14.743 1.00 91.12 204 LEU A O 1
ATOM 1665 N N . CYS A 1 205 ? 10.415 -0.658 13.435 1.00 90.44 205 CYS A N 1
ATOM 1666 C CA . CYS A 1 205 ? 11.515 -1.196 14.228 1.00 90.44 205 CYS A CA 1
ATOM 1667 C C . CYS A 1 205 ? 11.450 -0.704 15.679 1.00 90.44 205 CYS A C 1
ATOM 1669 O O . CYS A 1 205 ? 11.509 -1.524 16.594 1.00 90.44 205 CYS A O 1
ATOM 1671 N N . ASP A 1 206 ? 11.241 0.600 15.881 1.00 90.38 206 ASP A N 1
ATOM 1672 C CA . ASP A 1 206 ? 11.111 1.202 17.213 1.00 90.38 206 ASP A CA 1
ATOM 1673 C C . ASP A 1 206 ? 9.887 0.683 17.965 1.00 90.38 206 ASP A C 1
ATOM 1675 O O . ASP A 1 206 ? 9.995 0.336 19.140 1.00 90.38 206 ASP A O 1
ATOM 1679 N N . TYR A 1 207 ? 8.740 0.579 17.287 1.00 87.56 207 TYR A N 1
ATOM 1680 C CA . TYR A 1 207 ? 7.504 0.084 17.893 1.00 87.56 207 TYR A CA 1
ATOM 1681 C C . TYR A 1 207 ? 7.654 -1.338 18.450 1.00 87.56 207 TYR A C 1
ATOM 1683 O O . TYR A 1 207 ? 7.192 -1.624 19.552 1.00 87.56 207 TYR A O 1
ATOM 1691 N N . PHE A 1 208 ? 8.321 -2.225 17.708 1.00 87.31 208 PHE A N 1
ATOM 1692 C CA . PHE A 1 208 ? 8.547 -3.610 18.133 1.00 87.31 208 PHE A CA 1
ATOM 1693 C C . PHE A 1 208 ? 9.832 -3.806 18.953 1.00 87.31 208 PHE A C 1
ATOM 1695 O O . PHE A 1 208 ? 10.124 -4.933 19.351 1.00 87.31 208 PHE A O 1
ATOM 1702 N N . GLY A 1 209 ? 10.620 -2.752 19.192 1.00 89.50 209 GLY A N 1
ATOM 1703 C CA . GLY A 1 209 ? 11.916 -2.860 19.870 1.00 89.50 209 GLY A CA 1
ATOM 1704 C C . GLY A 1 209 ? 12.935 -3.716 19.106 1.00 89.50 209 GLY A C 1
ATOM 1705 O O . GLY A 1 209 ? 13.771 -4.381 19.715 1.00 89.50 209 GLY A O 1
ATOM 1706 N N . THR A 1 210 ? 12.855 -3.736 17.773 1.00 87.62 210 THR A N 1
ATOM 1707 C CA . THR A 1 210 ? 13.756 -4.509 16.902 1.00 87.62 210 THR A CA 1
ATOM 1708 C C . THR A 1 210 ? 14.885 -3.641 16.354 1.00 87.62 210 THR A C 1
ATOM 1710 O O . THR A 1 210 ? 14.757 -2.426 16.202 1.00 87.62 210 THR A O 1
ATOM 1713 N N . PHE A 1 211 ? 16.028 -4.263 16.061 1.00 85.12 211 PHE A N 1
ATOM 1714 C CA . PHE A 1 211 ? 17.204 -3.543 15.587 1.00 85.12 211 PHE A CA 1
ATOM 1715 C C . PHE A 1 211 ? 17.028 -3.072 14.138 1.00 85.12 211 PHE A C 1
ATOM 1717 O O . PHE A 1 211 ? 16.930 -3.882 13.219 1.00 85.12 211 PHE A O 1
ATOM 1724 N N . TYR A 1 212 ? 17.063 -1.757 13.925 1.00 86.12 212 TYR A N 1
ATOM 1725 C CA . TYR A 1 212 ? 17.135 -1.179 12.587 1.00 86.12 212 TYR A CA 1
ATOM 1726 C C . TYR A 1 212 ? 18.582 -1.209 12.077 1.00 86.12 212 TYR A C 1
ATOM 1728 O O . TYR A 1 212 ? 19.451 -0.522 12.620 1.00 86.12 212 TYR A O 1
ATOM 1736 N N . LYS A 1 213 ? 18.841 -1.988 11.018 1.00 80.00 213 LYS A N 1
ATOM 1737 C CA . LYS A 1 213 ? 20.160 -2.087 10.376 1.00 80.00 213 LYS A CA 1
ATOM 1738 C C . LYS A 1 213 ? 20.177 -1.334 9.040 1.00 80.00 213 LYS A C 1
ATOM 1740 O O . LYS A 1 213 ? 19.844 -1.927 8.013 1.00 80.00 213 LYS A O 1
ATOM 1745 N N . PRO A 1 214 ? 20.584 -0.053 9.011 1.00 70.69 214 PRO A N 1
ATOM 1746 C CA . PRO A 1 214 ? 20.661 0.681 7.759 1.00 70.69 214 PRO A CA 1
ATOM 1747 C C . PRO A 1 214 ? 21.753 0.107 6.853 1.00 70.69 214 PRO A C 1
ATOM 1749 O O . PRO A 1 214 ? 22.873 -0.166 7.288 1.00 70.69 214 PRO A O 1
ATOM 1752 N N . SER A 1 215 ? 21.445 -0.005 5.566 1.00 72.69 215 SER A N 1
ATOM 1753 C CA . SER A 1 215 ? 22.461 0.005 4.518 1.00 72.69 215 SER A CA 1
ATOM 1754 C C . SER A 1 215 ? 22.794 1.466 4.223 1.00 72.69 215 SER A C 1
ATOM 1756 O O . SER A 1 215 ? 21.890 2.245 3.952 1.00 72.69 215 SER A O 1
ATOM 1758 N N . ASN A 1 216 ? 24.061 1.873 4.304 1.00 68.44 216 ASN A N 1
ATOM 1759 C CA . ASN A 1 216 ? 24.478 3.229 3.915 1.00 68.44 216 ASN A CA 1
ATOM 1760 C C . ASN A 1 216 ? 24.820 3.326 2.424 1.00 68.44 216 ASN A C 1
ATOM 1762 O O . ASN A 1 216 ? 25.180 4.395 1.930 1.00 68.44 216 ASN A O 1
ATOM 1766 N N . LEU A 1 217 ? 24.744 2.202 1.711 1.00 64.38 217 LEU A N 1
ATOM 1767 C CA . LEU A 1 217 ? 25.040 2.160 0.300 1.00 64.38 217 LEU A CA 1
ATOM 1768 C C . LEU A 1 217 ? 24.032 3.066 -0.417 1.00 64.38 217 LEU A C 1
ATOM 1770 O O . LEU A 1 217 ? 22.823 2.863 -0.332 1.00 64.38 217 LEU A O 1
ATOM 1774 N N . TRP A 1 218 ? 24.568 4.054 -1.131 1.00 71.56 218 TRP A N 1
ATOM 1775 C CA . TRP A 1 218 ? 23.872 4.900 -2.101 1.00 71.56 218 TRP A CA 1
ATOM 1776 C C . TRP A 1 218 ? 23.083 6.108 -1.559 1.00 71.56 218 TRP A C 1
ATOM 1778 O O . TRP A 1 218 ? 22.710 6.979 -2.346 1.00 71.56 218 TRP A O 1
ATOM 1788 N N . TYR A 1 219 ? 22.889 6.245 -0.249 1.00 81.06 219 TYR A N 1
ATOM 1789 C CA . TYR A 1 219 ? 22.248 7.439 0.317 1.00 81.06 219 TYR A CA 1
ATOM 1790 C C . TYR A 1 219 ? 23.140 8.693 0.187 1.00 81.06 219 TYR A C 1
ATOM 1792 O O . TYR A 1 219 ? 24.358 8.571 0.035 1.00 81.06 219 TYR A O 1
ATOM 1800 N N . PRO A 1 220 ? 22.565 9.914 0.229 1.00 81.94 220 PRO A N 1
ATOM 1801 C CA . PRO A 1 220 ? 23.336 11.156 0.107 1.00 81.94 220 PRO A CA 1
ATOM 1802 C C . PRO A 1 220 ? 24.428 11.332 1.172 1.00 81.94 220 PRO A C 1
ATOM 1804 O O . PRO A 1 220 ? 25.404 12.040 0.927 1.00 81.94 220 PRO A O 1
ATOM 1807 N N . ASP A 1 221 ? 24.267 10.697 2.334 1.00 82.75 221 ASP A N 1
ATOM 1808 C CA . ASP A 1 221 ? 25.265 10.616 3.396 1.00 82.75 221 ASP A CA 1
ATOM 1809 C C . ASP A 1 221 ? 25.239 9.234 4.082 1.00 82.75 221 ASP A C 1
ATOM 1811 O O . ASP A 1 221 ? 24.453 8.355 3.724 1.00 82.75 221 ASP A O 1
ATOM 1815 N N . SER A 1 222 ? 26.140 9.019 5.046 1.00 81.06 222 SER A N 1
ATOM 1816 C CA . SER A 1 222 ? 26.331 7.726 5.713 1.00 81.06 222 SER A CA 1
ATOM 1817 C C . SER A 1 222 ? 25.195 7.315 6.653 1.00 81.06 222 SER A C 1
ATOM 1819 O O . SER A 1 222 ? 25.181 6.160 7.087 1.00 81.06 222 SER A O 1
ATOM 1821 N N . ASN A 1 223 ? 24.263 8.217 6.974 1.00 86.75 223 ASN A N 1
ATOM 1822 C CA . ASN A 1 223 ? 23.145 7.963 7.870 1.00 86.75 223 ASN A CA 1
ATOM 1823 C C . ASN A 1 223 ? 21.803 8.115 7.128 1.00 86.75 223 ASN A C 1
ATOM 1825 O O . ASN A 1 223 ? 21.241 9.212 7.073 1.00 86.75 223 ASN A O 1
ATOM 1829 N N . PRO A 1 224 ? 21.208 7.008 6.645 1.00 85.69 224 PRO A N 1
ATOM 1830 C CA . PRO A 1 224 ? 19.919 7.045 5.952 1.00 85.69 224 PRO A CA 1
ATOM 1831 C C . PRO A 1 224 ? 18.792 7.698 6.763 1.00 85.69 224 PRO A C 1
ATOM 1833 O O . PRO A 1 224 ? 17.848 8.220 6.179 1.00 85.69 224 PRO A O 1
ATOM 1836 N N . LEU A 1 225 ? 18.887 7.719 8.100 1.00 89.38 225 LEU A N 1
ATOM 1837 C CA . LEU A 1 225 ? 17.885 8.348 8.969 1.00 89.38 225 LEU A CA 1
ATOM 1838 C C . LEU A 1 225 ? 17.798 9.871 8.796 1.00 89.38 225 LEU A C 1
ATOM 1840 O O . LEU A 1 225 ? 16.773 10.453 9.142 1.00 89.38 225 LEU A O 1
ATOM 1844 N N . ASN A 1 226 ? 18.825 10.509 8.228 1.00 91.62 226 ASN A N 1
ATOM 1845 C CA . ASN A 1 226 ? 18.765 11.919 7.834 1.00 91.62 226 ASN A CA 1
ATOM 1846 C C . ASN A 1 226 ? 17.821 12.153 6.640 1.00 91.62 226 ASN A C 1
ATOM 1848 O O . ASN A 1 226 ? 17.464 13.293 6.353 1.00 91.62 226 ASN A O 1
ATOM 1852 N N . HIS A 1 227 ? 17.409 11.082 5.954 1.00 92.25 227 HIS A N 1
ATOM 1853 C CA . HIS A 1 227 ? 16.620 11.118 4.726 1.00 92.25 227 HIS A CA 1
ATOM 1854 C C . HIS A 1 227 ? 15.402 10.175 4.812 1.00 92.25 227 HIS A C 1
ATOM 1856 O O . HIS A 1 227 ? 15.287 9.226 4.033 1.00 92.25 227 HIS A O 1
ATOM 1862 N N . PRO A 1 228 ? 14.461 10.410 5.747 1.00 92.81 228 PRO A N 1
ATOM 1863 C CA . PRO A 1 228 ? 13.385 9.466 6.078 1.00 92.81 228 PRO A CA 1
ATOM 1864 C C . PRO A 1 228 ? 12.377 9.215 4.944 1.00 92.81 228 PRO A C 1
ATOM 1866 O O . PRO A 1 228 ? 11.620 8.247 5.016 1.00 92.81 228 PRO A O 1
ATOM 1869 N N . ASN A 1 229 ? 12.354 10.067 3.916 1.00 94.38 229 ASN A N 1
ATOM 1870 C CA . ASN A 1 229 ? 11.458 9.955 2.761 1.00 94.38 229 ASN A CA 1
ATOM 1871 C C . ASN A 1 229 ? 12.101 9.252 1.554 1.00 94.38 229 ASN A C 1
ATOM 1873 O O . ASN A 1 229 ? 11.440 9.095 0.526 1.00 94.38 229 ASN A O 1
ATOM 1877 N N . LEU A 1 230 ? 13.376 8.856 1.641 1.00 93.94 230 LEU A N 1
ATOM 1878 C CA . LEU A 1 230 ? 14.003 8.038 0.606 1.00 93.94 230 LEU A CA 1
ATOM 1879 C C . LEU A 1 230 ? 13.521 6.577 0.710 1.00 93.94 230 LEU A C 1
ATOM 1881 O O . LEU A 1 230 ? 13.276 6.104 1.826 1.00 93.94 230 LEU A O 1
ATOM 1885 N N . PRO A 1 231 ? 13.405 5.861 -0.424 1.00 93.69 231 PRO A N 1
ATOM 1886 C CA . PRO A 1 231 ? 13.197 4.420 -0.473 1.00 93.69 231 PRO A CA 1
ATOM 1887 C C . PRO A 1 231 ? 14.159 3.658 0.434 1.00 93.69 231 PRO A C 1
ATOM 1889 O O . PRO A 1 231 ? 15.358 3.939 0.459 1.00 93.69 231 PRO A O 1
ATOM 1892 N N . GLN A 1 232 ? 13.627 2.669 1.142 1.00 92.88 232 GLN A N 1
ATOM 1893 C CA . GLN A 1 232 ? 14.390 1.769 1.991 1.00 92.88 232 GLN A CA 1
ATOM 1894 C C . GLN A 1 232 ? 15.046 0.658 1.161 1.00 92.88 232 GLN A C 1
ATOM 1896 O O . GLN A 1 232 ? 14.362 -0.128 0.510 1.00 92.88 232 GLN A O 1
ATOM 1901 N N . ASP A 1 233 ? 16.368 0.521 1.269 1.00 88.44 233 ASP A N 1
ATOM 1902 C CA . ASP A 1 233 ? 17.108 -0.621 0.714 1.00 88.44 233 ASP A CA 1
ATOM 1903 C C . ASP A 1 233 ? 16.682 -1.939 1.400 1.00 88.44 233 ASP A C 1
ATOM 1905 O O . ASP A 1 233 ? 16.683 -1.989 2.632 1.00 88.44 233 ASP A O 1
ATOM 1909 N N . PRO A 1 234 ? 16.365 -3.006 0.637 1.00 85.44 234 PRO A N 1
ATOM 1910 C CA . PRO A 1 234 ? 15.831 -4.271 1.142 1.00 85.44 234 PRO A CA 1
ATOM 1911 C C . PRO A 1 234 ? 16.903 -5.213 1.732 1.00 85.44 234 PRO A C 1
ATOM 1913 O O . PRO A 1 234 ? 16.638 -6.395 1.952 1.00 85.44 234 PRO A O 1
ATOM 1916 N N . SER A 1 235 ? 18.138 -4.749 1.979 1.00 81.12 235 SER A N 1
ATOM 1917 C CA . SER A 1 235 ? 19.180 -5.617 2.551 1.00 81.12 235 SER A CA 1
ATOM 1918 C C . SER A 1 235 ? 18.772 -6.205 3.896 1.00 81.12 235 SER A C 1
ATOM 1920 O O . SER A 1 235 ? 18.049 -5.592 4.674 1.00 81.12 235 SER A O 1
ATOM 1922 N N . TYR A 1 236 ? 19.337 -7.375 4.203 1.00 76.56 236 TYR A N 1
ATOM 1923 C CA . TYR A 1 236 ? 19.125 -8.071 5.473 1.00 76.56 236 TYR A CA 1
ATOM 1924 C C . TYR A 1 236 ? 17.667 -8.501 5.712 1.00 76.56 236 TYR A C 1
ATOM 1926 O O . TYR A 1 236 ? 17.243 -8.531 6.859 1.00 76.56 236 TYR A O 1
ATOM 1934 N N . ALA A 1 237 ? 16.927 -8.848 4.647 1.00 81.44 237 ALA A N 1
ATOM 1935 C CA . ALA A 1 237 ? 15.527 -9.302 4.702 1.00 81.44 237 ALA A CA 1
ATOM 1936 C C . ALA A 1 237 ? 14.555 -8.286 5.333 1.00 81.44 237 ALA A C 1
ATOM 1938 O O . ALA A 1 237 ? 13.468 -8.640 5.796 1.00 81.44 237 ALA A O 1
ATOM 1939 N N . ILE A 1 238 ? 14.940 -7.006 5.333 1.00 86.25 238 ILE A N 1
ATOM 1940 C CA . ILE A 1 238 ? 14.158 -5.934 5.949 1.00 86.25 238 ILE A CA 1
ATOM 1941 C C . ILE A 1 238 ? 12.800 -5.738 5.268 1.00 86.25 238 ILE A C 1
ATOM 1943 O O . ILE A 1 238 ? 11.866 -5.277 5.911 1.00 86.25 238 ILE A O 1
ATOM 1947 N N . ASP A 1 239 ? 12.666 -6.111 3.995 1.00 90.25 239 ASP A N 1
ATOM 1948 C CA . ASP A 1 239 ? 11.397 -6.107 3.268 1.00 90.25 239 ASP A CA 1
ATOM 1949 C C . ASP A 1 239 ? 10.384 -7.093 3.869 1.00 90.25 239 ASP A C 1
ATOM 1951 O O . ASP A 1 239 ? 9.252 -6.711 4.175 1.00 90.25 239 ASP A O 1
ATOM 1955 N N . SER A 1 240 ? 10.808 -8.332 4.113 1.00 90.31 240 SER A N 1
ATOM 1956 C CA . SER A 1 240 ? 9.999 -9.389 4.721 1.00 90.31 240 SER A CA 1
ATOM 1957 C C . SER A 1 240 ? 9.692 -9.099 6.188 1.00 90.31 240 SER A C 1
ATOM 1959 O O . SER A 1 240 ? 8.547 -9.255 6.622 1.00 90.31 240 SER A O 1
ATOM 1961 N N . ASP A 1 241 ? 10.685 -8.629 6.947 1.00 91.88 241 ASP A N 1
ATOM 1962 C CA . ASP A 1 241 ? 10.501 -8.242 8.347 1.00 91.88 241 ASP A CA 1
ATOM 1963 C C . ASP A 1 241 ? 9.535 -7.061 8.469 1.00 91.88 241 ASP A C 1
ATOM 1965 O O . ASP A 1 241 ? 8.610 -7.094 9.284 1.00 91.88 241 ASP A O 1
ATOM 1969 N N . TYR A 1 242 ? 9.692 -6.039 7.624 1.00 94.50 242 TYR A N 1
ATOM 1970 C CA . TYR A 1 242 ? 8.789 -4.893 7.588 1.00 94.50 242 TYR A CA 1
ATOM 1971 C C . TYR A 1 242 ? 7.371 -5.299 7.171 1.00 94.50 242 TYR A C 1
ATOM 1973 O O . TYR A 1 242 ? 6.414 -4.889 7.829 1.00 94.50 242 TYR A O 1
ATOM 1981 N N . ALA A 1 243 ? 7.212 -6.147 6.149 1.00 96.44 243 ALA A N 1
ATOM 1982 C CA . ALA A 1 243 ? 5.907 -6.660 5.728 1.00 96.44 243 ALA A CA 1
ATOM 1983 C C . ALA A 1 243 ? 5.187 -7.408 6.861 1.00 96.44 243 ALA A C 1
ATOM 1985 O O . ALA A 1 243 ? 4.006 -7.164 7.134 1.00 96.44 243 ALA A O 1
ATOM 1986 N N . ASN A 1 244 ? 5.909 -8.270 7.576 1.00 94.50 244 ASN A N 1
ATOM 1987 C CA . ASN A 1 244 ? 5.358 -9.052 8.678 1.00 94.50 244 ASN A CA 1
ATOM 1988 C C . ASN A 1 244 ? 5.070 -8.198 9.917 1.00 94.50 244 ASN A C 1
ATOM 1990 O O . ASN A 1 244 ? 4.017 -8.352 10.538 1.00 94.50 244 ASN A O 1
ATOM 1994 N N . ASN A 1 245 ? 5.950 -7.256 10.254 1.00 94.31 245 ASN A N 1
ATOM 1995 C CA . ASN A 1 245 ? 5.723 -6.305 11.341 1.00 94.31 245 ASN A CA 1
ATOM 1996 C C . ASN A 1 245 ? 4.539 -5.383 11.041 1.00 94.31 245 ASN A C 1
ATOM 1998 O O . ASN A 1 245 ? 3.726 -5.136 11.930 1.00 94.31 245 ASN A O 1
ATOM 2002 N N . ARG A 1 246 ? 4.375 -4.934 9.791 1.00 94.38 246 ARG A N 1
ATOM 2003 C CA . ARG A 1 246 ? 3.212 -4.135 9.389 1.00 94.38 246 ARG A CA 1
ATOM 2004 C C . ARG A 1 246 ? 1.925 -4.947 9.436 1.00 94.38 246 ARG A C 1
ATOM 2006 O O . ARG A 1 246 ? 0.919 -4.446 9.922 1.00 94.38 246 ARG A O 1
ATOM 2013 N N . SER A 1 247 ? 1.971 -6.208 9.005 1.00 94.62 247 SER A N 1
ATOM 2014 C CA . SER A 1 247 ? 0.825 -7.120 9.102 1.00 94.62 247 SER A CA 1
ATOM 2015 C C . SER A 1 247 ? 0.385 -7.294 10.556 1.00 94.62 247 SER A C 1
ATOM 2017 O O . SER A 1 247 ? -0.778 -7.061 10.864 1.00 94.62 247 SER A O 1
ATOM 2019 N N . LYS A 1 248 ? 1.321 -7.568 11.476 1.00 91.81 248 LYS A N 1
ATOM 2020 C CA . LYS A 1 248 ? 1.036 -7.653 12.922 1.00 91.81 248 LYS A CA 1
ATOM 2021 C C . LYS A 1 248 ? 0.477 -6.349 13.485 1.00 91.81 248 LYS A C 1
ATOM 2023 O O . LYS A 1 248 ? -0.510 -6.378 14.211 1.00 91.81 248 LYS A O 1
ATOM 2028 N N . PHE A 1 249 ? 1.109 -5.222 13.157 1.00 87.94 249 PHE A N 1
ATOM 2029 C CA . PHE A 1 249 ? 0.704 -3.901 13.642 1.00 87.94 249 PHE A CA 1
ATOM 2030 C C . PHE A 1 249 ? -0.730 -3.547 13.217 1.00 87.94 249 PHE A C 1
ATOM 2032 O O . PHE A 1 249 ? -1.459 -2.906 13.967 1.00 87.94 249 PHE A O 1
ATOM 2039 N N . GLU A 1 250 ? -1.135 -3.969 12.019 1.00 89.38 250 GLU A N 1
ATOM 2040 C CA . GLU A 1 250 ? -2.436 -3.642 11.423 1.00 89.38 250 GLU A CA 1
ATOM 2041 C C . GLU A 1 250 ? -3.480 -4.767 11.571 1.00 89.38 250 GLU A C 1
ATOM 2043 O O . GLU A 1 250 ? -4.589 -4.641 11.055 1.00 89.38 250 GLU A O 1
ATOM 2048 N N . GLY A 1 251 ? -3.158 -5.840 12.305 1.00 87.06 251 GLY A N 1
ATOM 2049 C CA . GLY A 1 251 ? -4.093 -6.926 12.625 1.00 87.06 251 GLY A CA 1
ATOM 2050 C C . GLY A 1 251 ? -4.332 -7.939 11.499 1.00 87.06 251 GLY A C 1
ATOM 2051 O O . GLY A 1 251 ? -5.389 -8.565 11.459 1.00 87.06 251 GLY A O 1
ATOM 2052 N N . PHE A 1 252 ? -3.377 -8.104 10.585 1.00 90.44 252 PHE A N 1
ATOM 2053 C CA . PHE A 1 252 ? -3.431 -9.077 9.493 1.00 90.44 252 PHE A CA 1
ATOM 2054 C C . PHE A 1 252 ? -2.626 -10.346 9.790 1.00 90.44 252 PHE A C 1
ATOM 2056 O O . PHE A 1 252 ? -1.731 -10.368 10.640 1.00 90.44 252 PHE A O 1
ATOM 2063 N N . GLU A 1 253 ? -2.919 -11.405 9.036 1.00 93.62 253 GLU A N 1
ATOM 2064 C CA . GLU A 1 253 ? -2.128 -12.632 9.046 1.00 93.62 253 GLU A CA 1
ATOM 2065 C C . GLU A 1 253 ? -0.712 -12.390 8.500 1.00 93.62 253 GLU A C 1
ATOM 2067 O O . GLU A 1 253 ? -0.450 -11.438 7.770 1.00 93.62 253 GLU A O 1
ATOM 2072 N N . ILE A 1 254 ? 0.226 -13.276 8.827 1.00 93.94 254 ILE A N 1
ATOM 2073 C CA . ILE A 1 254 ? 1.576 -13.235 8.260 1.00 93.94 254 ILE A CA 1
ATOM 2074 C C . ILE A 1 254 ? 1.564 -13.852 6.864 1.00 93.94 254 ILE A C 1
ATOM 2076 O O . ILE A 1 254 ? 1.278 -15.038 6.721 1.00 93.94 254 ILE A O 1
ATOM 2080 N N . ALA A 1 255 ? 1.897 -13.046 5.854 1.00 92.88 255 ALA A N 1
ATOM 2081 C CA . ALA A 1 255 ? 1.963 -13.483 4.461 1.00 92.88 255 ALA A CA 1
ATOM 2082 C C . ALA A 1 255 ? 3.396 -13.537 3.910 1.00 92.88 255 ALA A C 1
ATOM 2084 O O . ALA A 1 255 ? 3.662 -14.350 3.032 1.00 92.88 255 ALA A O 1
ATOM 2085 N N . SER A 1 256 ? 4.336 -12.713 4.393 1.00 92.25 256 SER A N 1
ATOM 2086 C CA . SER A 1 256 ? 5.699 -12.674 3.844 1.00 92.25 256 SER A CA 1
ATOM 2087 C C . SER A 1 256 ? 6.589 -13.775 4.425 1.00 92.25 256 SER A C 1
ATOM 2089 O O . SER A 1 256 ? 6.609 -14.011 5.637 1.00 92.25 256 SER A O 1
ATOM 2091 N N . ARG A 1 257 ? 7.386 -14.415 3.566 1.00 84.75 257 ARG A N 1
ATOM 2092 C CA . ARG A 1 257 ? 8.423 -15.401 3.913 1.00 84.75 257 ARG A CA 1
ATOM 2093 C C . ARG A 1 257 ? 9.770 -14.909 3.371 1.00 84.75 257 ARG A C 1
ATOM 2095 O O . ARG A 1 257 ? 9.800 -14.123 2.434 1.00 84.75 257 ARG A O 1
ATOM 2102 N N . ALA A 1 258 ? 10.886 -15.405 3.910 1.00 71.31 258 ALA A N 1
ATOM 2103 C CA . ALA A 1 258 ? 12.228 -14.919 3.553 1.00 71.31 258 ALA A CA 1
ATOM 2104 C C . ALA A 1 258 ? 12.544 -14.941 2.041 1.00 71.31 258 ALA A C 1
ATOM 2106 O O . ALA A 1 258 ? 13.314 -14.110 1.583 1.00 71.31 258 ALA A O 1
ATOM 2107 N N . ASN A 1 259 ? 11.953 -15.870 1.279 1.00 68.56 259 ASN A N 1
ATOM 2108 C CA . ASN A 1 259 ? 12.103 -15.975 -0.179 1.00 68.56 259 ASN A CA 1
ATOM 2109 C C . ASN A 1 259 ? 10.758 -16.265 -0.871 1.00 68.56 259 ASN A C 1
ATOM 2111 O O . ASN A 1 259 ? 10.701 -17.033 -1.825 1.00 68.56 259 ASN A O 1
ATOM 2115 N N . GLY A 1 260 ? 9.651 -15.734 -0.355 1.00 80.00 260 GLY A N 1
ATOM 2116 C CA . GLY A 1 260 ? 8.339 -16.039 -0.917 1.00 80.00 260 GLY A CA 1
ATOM 2117 C C . GLY A 1 260 ? 7.204 -15.409 -0.141 1.00 80.00 260 GLY A C 1
ATOM 2118 O O . GLY A 1 260 ? 7.409 -14.555 0.721 1.00 80.00 260 GLY A O 1
ATOM 2119 N N . ALA A 1 261 ? 5.992 -15.858 -0.422 1.00 88.88 261 ALA A N 1
ATOM 2120 C CA . ALA A 1 261 ? 4.828 -15.426 0.320 1.00 88.88 261 ALA A CA 1
ATOM 2121 C C . ALA A 1 261 ? 3.770 -16.525 0.375 1.00 88.88 261 ALA A C 1
ATOM 2123 O O . ALA A 1 261 ? 3.743 -17.413 -0.463 1.00 88.88 261 ALA A O 1
ATOM 2124 N N . ASP A 1 262 ? 2.882 -16.442 1.354 1.00 89.19 262 ASP A N 1
ATOM 2125 C CA . ASP A 1 262 ? 1.628 -17.179 1.352 1.00 89.19 262 ASP A CA 1
ATOM 2126 C C . ASP A 1 262 ? 0.541 -16.284 0.748 1.00 89.19 262 ASP A C 1
ATOM 2128 O O . ASP A 1 262 ? 0.068 -15.334 1.377 1.00 89.19 262 ASP A O 1
ATOM 2132 N N . THR A 1 263 ? 0.180 -16.540 -0.510 1.00 89.50 263 THR A N 1
ATOM 2133 C CA . THR A 1 263 ? -0.795 -15.717 -1.242 1.00 89.50 263 THR A CA 1
ATOM 2134 C C . THR A 1 263 ? -2.241 -15.997 -0.839 1.00 89.50 263 THR A C 1
ATOM 2136 O O . THR A 1 263 ? -3.131 -15.278 -1.291 1.00 89.50 263 THR A O 1
ATOM 2139 N N . THR A 1 264 ? -2.476 -16.973 0.047 1.00 88.94 264 THR A N 1
ATOM 2140 C CA . THR A 1 264 ? -3.792 -17.261 0.642 1.00 88.94 264 THR A CA 1
ATOM 2141 C C . THR A 1 264 ? -4.081 -16.415 1.886 1.00 88.94 264 THR A C 1
ATOM 2143 O O . THR A 1 264 ? -5.196 -16.430 2.403 1.00 88.94 264 THR A O 1
ATOM 2146 N N . LYS A 1 265 ? -3.086 -15.655 2.363 1.00 91.75 265 LYS A N 1
ATOM 2147 C CA . LYS A 1 265 ? -3.161 -14.809 3.559 1.00 91.75 265 LYS A CA 1
ATOM 2148 C C . LYS A 1 265 ? -3.439 -13.353 3.210 1.00 91.75 265 LYS A C 1
ATOM 2150 O O . LYS A 1 265 ? -2.993 -12.838 2.185 1.00 91.75 265 LYS A O 1
ATOM 2155 N N . ASN A 1 266 ? -4.147 -12.657 4.100 1.00 93.31 266 ASN A N 1
ATOM 2156 C CA . ASN A 1 266 ? -4.527 -11.245 3.920 1.00 93.31 266 ASN A CA 1
ATOM 2157 C C . ASN A 1 266 ? -3.445 -10.232 4.343 1.00 93.31 266 ASN A C 1
ATOM 2159 O O . ASN A 1 266 ? -3.669 -9.021 4.272 1.00 93.31 266 ASN A O 1
ATOM 2163 N N . GLY A 1 267 ? -2.288 -10.729 4.781 1.00 95.44 267 GLY A N 1
ATOM 2164 C CA . GLY A 1 267 ? -1.131 -9.942 5.178 1.00 95.44 267 GLY A CA 1
ATOM 2165 C C . GLY A 1 267 ? -0.410 -9.251 4.034 1.00 95.44 267 GLY A C 1
ATOM 2166 O O . GLY A 1 267 ? -0.624 -9.525 2.851 1.00 95.44 267 GLY A O 1
ATOM 2167 N N . TYR A 1 268 ? 0.505 -8.367 4.414 1.00 98.31 268 TYR A N 1
ATOM 2168 C CA . TYR A 1 268 ? 1.421 -7.738 3.480 1.00 98.31 268 TYR A CA 1
ATOM 2169 C C . TYR A 1 268 ? 2.530 -8.683 3.038 1.00 98.31 268 TYR A C 1
ATOM 2171 O O . TYR A 1 268 ? 3.065 -9.472 3.818 1.00 98.31 268 TYR A O 1
ATOM 2179 N N . ARG A 1 269 ? 2.903 -8.528 1.772 1.00 96.69 269 ARG A N 1
ATOM 2180 C CA . ARG A 1 269 ? 3.988 -9.241 1.104 1.00 96.69 269 ARG A CA 1
ATOM 2181 C C . ARG A 1 269 ? 4.519 -8.396 -0.049 1.00 96.69 269 ARG A C 1
ATOM 2183 O O . ARG A 1 269 ? 3.895 -7.407 -0.449 1.00 96.69 269 ARG A O 1
ATOM 2190 N N . LEU A 1 270 ? 5.649 -8.810 -0.607 1.00 95.75 270 LEU A N 1
ATOM 2191 C CA . LEU A 1 270 ? 6.072 -8.320 -1.914 1.00 95.75 270 LEU A CA 1
ATOM 2192 C C . LEU A 1 270 ? 5.049 -8.732 -2.993 1.00 95.75 270 LEU A C 1
ATOM 2194 O O . LEU A 1 270 ? 4.409 -9.790 -2.875 1.00 95.75 270 LEU A O 1
ATOM 2198 N N . PRO A 1 271 ? 4.864 -7.911 -4.039 1.00 95.56 271 PRO A N 1
ATOM 2199 C CA . PRO A 1 271 ? 4.070 -8.309 -5.189 1.00 95.56 271 PRO A CA 1
ATOM 2200 C C . PRO A 1 271 ? 4.755 -9.451 -5.939 1.00 95.56 271 PRO A C 1
ATOM 2202 O O . PRO A 1 271 ? 5.984 -9.546 -6.003 1.00 95.56 271 PRO A O 1
ATOM 2205 N N . THR A 1 272 ? 3.940 -10.316 -6.530 1.00 90.88 272 THR A N 1
ATOM 2206 C CA . THR A 1 272 ? 4.434 -11.261 -7.536 1.00 90.88 272 THR A CA 1
ATOM 2207 C C . THR A 1 272 ? 4.831 -10.516 -8.811 1.00 90.88 272 THR A C 1
ATOM 2209 O O . THR A 1 272 ? 4.407 -9.376 -9.004 1.00 90.88 272 THR A O 1
ATOM 2212 N N . HIS A 1 273 ? 5.615 -11.138 -9.691 1.00 87.50 273 HIS A N 1
ATOM 2213 C CA . HIS A 1 273 ? 5.985 -10.561 -10.983 1.00 87.50 273 HIS A CA 1
ATOM 2214 C C . HIS A 1 273 ? 4.750 -10.063 -11.746 1.00 87.50 273 HIS A C 1
ATOM 2216 O O . HIS A 1 273 ? 4.649 -8.873 -12.033 1.00 87.50 273 HIS A O 1
ATOM 2222 N N . ASP A 1 274 ? 3.767 -10.931 -11.981 1.00 89.69 274 ASP A N 1
ATOM 2223 C CA . ASP A 1 274 ? 2.568 -10.588 -12.751 1.00 89.69 274 ASP A CA 1
ATOM 2224 C C . ASP A 1 274 ? 1.752 -9.466 -12.097 1.00 89.69 274 ASP A C 1
ATOM 2226 O O . ASP A 1 274 ? 1.291 -8.549 -12.780 1.00 89.69 274 ASP A O 1
ATOM 2230 N N . GLU A 1 275 ? 1.614 -9.491 -10.766 1.00 95.25 275 GLU A N 1
ATOM 2231 C CA . GLU A 1 275 ? 0.994 -8.388 -10.025 1.00 95.25 275 GLU A CA 1
ATOM 2232 C C . GLU A 1 275 ? 1.782 -7.091 -10.234 1.00 95.25 275 GLU A C 1
ATOM 2234 O O . GLU A 1 275 ? 1.188 -6.071 -10.572 1.00 95.25 275 GLU A O 1
ATOM 2239 N N . TRP A 1 276 ? 3.108 -7.111 -10.084 1.00 93.56 276 TRP A N 1
ATOM 2240 C CA . TRP A 1 276 ? 3.945 -5.925 -10.245 1.00 93.56 276 TRP A CA 1
ATOM 2241 C C . TRP A 1 276 ? 3.853 -5.349 -11.660 1.00 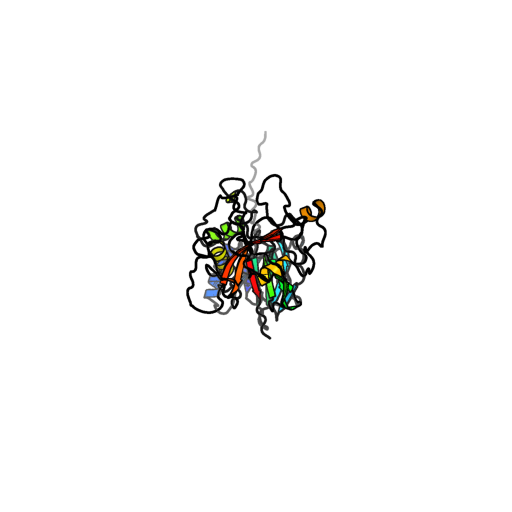93.56 276 TRP A C 1
ATOM 2243 O O . TRP A 1 276 ? 3.690 -4.139 -11.805 1.00 93.56 276 TRP A O 1
ATOM 2253 N N . VAL A 1 277 ? 3.873 -6.191 -12.700 1.00 90.75 277 VAL A N 1
ATOM 2254 C CA . VAL A 1 277 ? 3.727 -5.745 -14.096 1.00 90.75 277 VAL A CA 1
ATOM 2255 C C . VAL A 1 277 ? 2.355 -5.114 -14.332 1.00 90.75 277 VAL A C 1
ATOM 2257 O O . VAL A 1 277 ? 2.277 -4.011 -14.876 1.00 90.75 277 VAL A O 1
ATOM 2260 N N . ALA A 1 278 ? 1.269 -5.750 -13.885 1.00 94.56 278 ALA A N 1
ATOM 2261 C CA . ALA A 1 278 ? -0.073 -5.177 -14.009 1.00 94.56 278 ALA A CA 1
ATOM 2262 C C . ALA A 1 278 ? -0.179 -3.820 -13.290 1.00 94.56 278 ALA A C 1
ATOM 2264 O O . ALA A 1 278 ? -0.670 -2.834 -13.851 1.00 94.56 278 ALA A O 1
ATOM 2265 N N . LEU A 1 279 ? 0.345 -3.753 -12.062 1.00 96.50 279 LEU A N 1
ATOM 2266 C CA . LEU A 1 279 ? 0.358 -2.547 -11.242 1.00 96.50 279 LEU A CA 1
ATOM 2267 C C . LEU A 1 279 ? 1.187 -1.430 -11.873 1.00 96.50 279 LEU A C 1
ATOM 2269 O O . LEU A 1 279 ? 0.725 -0.292 -11.898 1.00 96.50 279 LEU A O 1
ATOM 2273 N N . GLN A 1 280 ? 2.367 -1.741 -12.412 1.00 93.06 280 GLN A N 1
ATOM 2274 C CA . GLN A 1 280 ? 3.258 -0.790 -13.074 1.00 93.06 280 GLN A CA 1
ATOM 2275 C C . GLN A 1 280 ? 2.596 -0.176 -14.310 1.00 93.06 280 GLN A C 1
ATOM 2277 O O . GLN A 1 280 ? 2.617 1.048 -14.483 1.00 93.06 280 GLN A O 1
ATOM 2282 N N . ARG A 1 281 ? 1.959 -1.011 -15.138 1.00 91.94 281 ARG A N 1
ATOM 2283 C CA . ARG A 1 281 ? 1.319 -0.586 -16.389 1.00 91.94 281 ARG A CA 1
ATOM 2284 C C . ARG A 1 281 ? 0.044 0.219 -16.168 1.00 91.94 281 ARG A C 1
ATOM 2286 O O . ARG A 1 281 ? -0.325 1.000 -17.044 1.00 91.94 281 ARG A O 1
ATOM 2293 N N . GLY A 1 282 ? -0.625 0.051 -15.027 1.00 94.38 282 GLY A N 1
ATOM 2294 C CA . GLY A 1 282 ? -1.815 0.829 -14.681 1.00 94.38 282 GLY A CA 1
ATOM 2295 C C . GLY A 1 282 ? -2.947 0.685 -15.702 1.00 94.38 282 GLY A C 1
ATOM 2296 O O . GLY A 1 282 ? -3.537 1.687 -16.094 1.00 94.38 282 GLY A O 1
ATOM 2297 N N . GLY A 1 283 ? -3.162 -0.528 -16.222 1.00 92.44 283 GLY A N 1
ATOM 2298 C CA . GLY A 1 283 ? -4.130 -0.819 -17.293 1.00 92.44 283 GLY A CA 1
ATOM 2299 C C . GLY A 1 283 ? -3.671 -0.447 -18.716 1.00 92.44 283 GLY A C 1
ATOM 2300 O O . GLY A 1 283 ? -4.355 -0.751 -19.694 1.00 92.44 283 GLY A O 1
ATOM 2301 N N . SER A 1 284 ? -2.503 0.184 -18.891 1.00 90.38 284 SER A N 1
ATOM 2302 C CA . SER A 1 284 ? -2.012 0.572 -20.220 1.00 90.38 284 SER A CA 1
ATOM 2303 C C . SER A 1 284 ? -1.531 -0.624 -21.054 1.00 90.38 284 SER A C 1
ATOM 2305 O O . SER A 1 284 ? -0.676 -1.414 -20.641 1.00 90.38 284 SER A O 1
ATOM 2307 N N . LYS A 1 285 ? -1.994 -0.694 -22.307 1.00 87.12 285 LYS A N 1
ATOM 2308 C CA . LYS A 1 285 ? -1.470 -1.603 -23.347 1.00 87.12 285 LYS A CA 1
ATOM 2309 C C . LYS A 1 285 ? -0.389 -0.960 -24.237 1.00 87.12 285 LYS A C 1
ATOM 2311 O O . LYS A 1 285 ? 0.047 -1.578 -25.198 1.00 87.12 285 LYS A O 1
ATOM 2316 N N . LYS A 1 286 ? 0.030 0.274 -23.933 1.00 84.88 286 LYS A N 1
ATOM 2317 C CA . LYS A 1 286 ? 1.065 1.028 -24.669 1.00 84.88 286 LYS A CA 1
ATOM 2318 C C . LYS A 1 286 ? 2.477 0.735 -24.149 1.00 84.88 286 LYS A C 1
ATOM 2320 O O . LYS A 1 286 ? 2.633 0.040 -23.149 1.00 84.88 286 LYS A O 1
ATOM 2325 N N . ASP A 1 287 ? 3.502 1.295 -24.784 1.00 77.44 287 ASP A N 1
ATOM 2326 C CA . ASP A 1 287 ? 4.902 1.113 -24.365 1.00 77.44 287 ASP A CA 1
ATOM 2327 C C . ASP A 1 287 ? 5.168 1.662 -22.952 1.00 77.44 287 ASP A C 1
ATOM 2329 O O . ASP A 1 287 ? 5.936 1.076 -22.176 1.00 77.44 287 ASP A O 1
ATOM 2333 N N . TYR A 1 288 ? 4.465 2.743 -22.600 1.00 83.56 288 TYR A N 1
ATOM 2334 C CA . TYR A 1 288 ? 4.471 3.372 -21.285 1.00 83.56 288 TYR A CA 1
ATOM 2335 C C . TYR A 1 288 ? 3.052 3.558 -20.748 1.00 83.56 288 TYR A C 1
ATOM 2337 O O . TYR A 1 288 ? 2.073 3.634 -21.498 1.00 83.56 288 TYR A O 1
ATOM 2345 N N . TYR A 1 289 ? 2.916 3.702 -19.427 1.00 89.12 289 TYR A N 1
ATOM 2346 C CA . TYR A 1 289 ? 1.608 4.011 -18.843 1.00 89.12 289 TYR A CA 1
ATOM 2347 C C . TYR A 1 289 ? 1.119 5.420 -19.208 1.00 89.12 289 TYR A C 1
ATOM 2349 O O . TYR A 1 289 ? -0.081 5.677 -19.165 1.00 89.12 289 TYR A O 1
ATOM 2357 N N . TRP A 1 290 ? 2.028 6.333 -19.576 1.00 89.62 290 TRP A N 1
ATOM 2358 C CA . TRP A 1 290 ? 1.680 7.691 -20.002 1.00 89.62 290 TRP A CA 1
ATOM 2359 C C . TRP A 1 290 ? 1.417 7.811 -21.503 1.00 89.62 290 TRP A C 1
ATOM 2361 O O . TRP A 1 290 ? 0.884 8.830 -21.930 1.00 89.62 290 TRP A O 1
ATOM 2371 N N . GLY A 1 291 ? 1.760 6.797 -22.302 1.00 87.19 291 GLY A N 1
ATOM 2372 C CA . GLY A 1 291 ? 1.631 6.862 -23.752 1.00 87.19 291 GLY A CA 1
ATOM 2373 C C . GLY A 1 291 ? 2.792 6.214 -24.501 1.00 87.19 291 GLY A C 1
ATOM 2374 O O . GLY A 1 291 ? 3.371 5.240 -24.031 1.00 87.19 291 GLY A O 1
ATOM 2375 N N . ASN A 1 292 ? 3.091 6.747 -25.684 1.00 83.50 292 ASN A N 1
ATOM 2376 C CA . ASN A 1 292 ? 4.203 6.310 -26.545 1.00 83.50 292 ASN A CA 1
ATOM 2377 C C . ASN A 1 292 ? 5.265 7.416 -26.698 1.00 83.50 292 ASN A C 1
ATOM 2379 O O . ASN A 1 292 ? 6.228 7.270 -27.446 1.00 83.50 292 ASN A O 1
A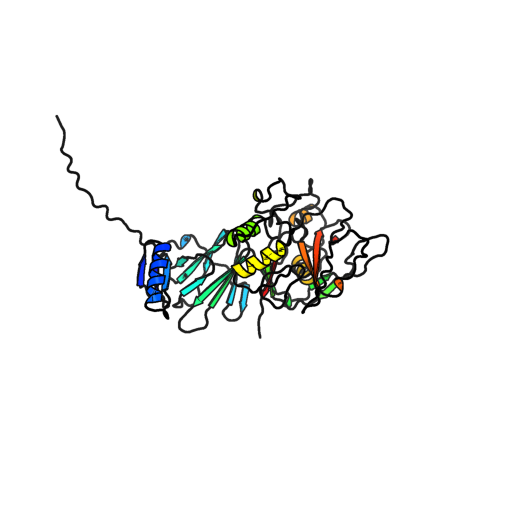TOM 2383 N N . GLU A 1 293 ? 5.072 8.547 -26.024 1.00 85.31 293 GLU A N 1
ATOM 2384 C CA . GLU A 1 293 ? 5.946 9.706 -26.064 1.00 85.31 293 GLU A CA 1
ATOM 2385 C C . GLU A 1 293 ? 7.269 9.388 -25.358 1.00 85.31 293 GLU A C 1
ATOM 2387 O O . GLU A 1 293 ? 7.301 9.037 -24.175 1.00 85.31 293 GLU A O 1
ATOM 2392 N N . THR A 1 294 ? 8.369 9.527 -26.100 1.00 82.62 294 THR A N 1
ATOM 2393 C CA . THR A 1 294 ? 9.741 9.217 -25.663 1.00 82.62 294 THR A CA 1
ATOM 2394 C C . THR A 1 294 ? 10.632 10.456 -25.562 1.00 82.62 294 THR A C 1
ATOM 2396 O O . THR A 1 294 ? 11.851 10.349 -25.390 1.00 82.62 294 THR A O 1
ATOM 2399 N N . ASP A 1 295 ? 10.056 11.653 -25.680 1.00 86.25 295 ASP A N 1
ATOM 2400 C CA . ASP A 1 295 ? 10.808 12.885 -25.502 1.00 86.25 295 ASP A CA 1
ATOM 2401 C C . ASP A 1 295 ? 11.178 13.093 -24.023 1.00 86.25 295 ASP A C 1
ATOM 2403 O O . ASP A 1 295 ? 10.441 12.739 -23.100 1.00 86.25 295 ASP A O 1
ATOM 2407 N N . SER A 1 296 ? 12.347 13.688 -23.785 1.00 84.62 296 SER A N 1
ATOM 2408 C CA . SER A 1 296 ? 12.882 13.845 -22.431 1.00 84.62 296 SER A CA 1
ATOM 2409 C C . SER A 1 296 ? 11.982 14.682 -21.513 1.00 84.62 296 SER A C 1
ATOM 2411 O O . SER A 1 296 ? 12.006 14.456 -20.304 1.00 84.62 296 SER A O 1
ATOM 2413 N N . LEU A 1 297 ? 11.223 15.651 -22.047 1.00 88.44 297 LEU A N 1
ATOM 2414 C CA . LEU A 1 297 ? 10.358 16.512 -21.234 1.00 88.44 297 LEU A CA 1
ATOM 2415 C C . LEU A 1 297 ? 9.163 15.719 -20.712 1.00 88.44 297 LEU A C 1
ATOM 2417 O O . LEU A 1 297 ? 8.844 15.825 -19.527 1.00 88.44 297 LEU A O 1
ATOM 2421 N N . THR A 1 298 ? 8.545 14.891 -21.552 1.00 89.69 298 THR A N 1
ATOM 2422 C CA . THR A 1 298 ? 7.457 14.005 -21.129 1.00 89.69 298 THR A CA 1
ATOM 2423 C C . THR A 1 298 ? 7.955 12.959 -20.141 1.00 89.69 298 THR A C 1
ATOM 2425 O O . THR A 1 298 ? 7.408 12.868 -19.043 1.00 89.69 298 THR A O 1
ATOM 2428 N N . ILE A 1 299 ? 9.040 12.242 -20.459 1.00 87.75 299 ILE A N 1
ATOM 2429 C CA . ILE A 1 299 ? 9.587 11.199 -19.573 1.00 87.75 299 ILE A CA 1
ATOM 2430 C C . ILE A 1 299 ? 9.928 11.773 -18.189 1.00 87.75 299 ILE A C 1
ATOM 2432 O O . ILE A 1 299 ? 9.602 11.159 -17.176 1.00 87.75 299 ILE A O 1
ATOM 2436 N N . SER A 1 300 ? 10.528 12.968 -18.120 1.00 89.69 300 SER A N 1
ATOM 2437 C CA 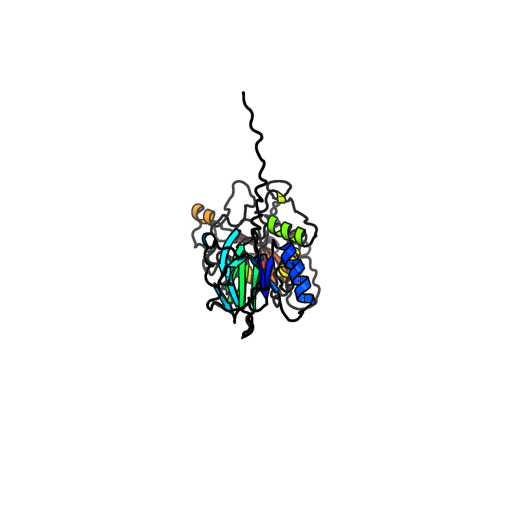. SER A 1 300 ? 10.941 13.583 -16.845 1.00 89.69 300 SER A CA 1
ATOM 2438 C C . SER A 1 300 ? 9.792 13.900 -15.879 1.00 89.69 300 SER A C 1
ATOM 2440 O O . SER A 1 300 ? 10.038 14.190 -14.710 1.00 89.69 300 SER A O 1
ATOM 2442 N N . GLN A 1 301 ? 8.540 13.833 -16.342 1.00 92.69 301 GLN A N 1
ATOM 2443 C CA . GLN A 1 301 ? 7.360 13.969 -15.488 1.00 92.69 301 GLN A CA 1
ATOM 2444 C C . GLN A 1 301 ? 7.012 12.672 -14.749 1.00 92.69 301 GLN A C 1
ATOM 2446 O O . GLN A 1 301 ? 6.258 12.732 -13.782 1.00 92.69 301 GLN A O 1
ATOM 2451 N N . TYR A 1 302 ? 7.530 11.528 -15.202 1.00 90.94 302 TYR A N 1
ATOM 2452 C CA . TYR A 1 302 ? 7.127 10.178 -14.786 1.00 90.94 302 TYR A CA 1
ATOM 2453 C C . TYR A 1 302 ? 8.301 9.306 -14.315 1.00 90.94 302 TYR A C 1
ATOM 2455 O O . TYR A 1 302 ? 8.107 8.368 -13.544 1.00 90.94 302 TYR A O 1
ATOM 2463 N N . GLU A 1 303 ? 9.523 9.613 -14.753 1.00 87.69 303 GLU A N 1
ATOM 2464 C CA . GLU A 1 303 ? 10.754 8.925 -14.369 1.00 87.69 303 GLU A CA 1
ATOM 2465 C C . GLU A 1 303 ? 11.883 9.928 -14.090 1.00 87.69 303 GLU A C 1
ATOM 2467 O O . GLU A 1 303 ? 12.047 10.936 -14.781 1.00 87.69 303 GLU A O 1
ATOM 2472 N N . TRP A 1 304 ? 12.741 9.596 -13.121 1.00 86.06 304 TRP A N 1
ATOM 2473 C CA . TRP A 1 304 ? 14.037 10.247 -12.913 1.00 86.06 304 TRP A CA 1
ATOM 2474 C C . TRP A 1 304 ? 15.013 9.916 -14.058 1.00 86.06 304 TRP A C 1
ATOM 2476 O O . TRP A 1 304 ? 15.949 9.128 -13.906 1.00 86.06 304 TRP A O 1
ATOM 2486 N N . TYR A 1 305 ? 14.767 10.507 -15.228 1.00 73.62 305 TYR A N 1
ATOM 2487 C CA . TYR A 1 305 ? 15.439 10.193 -16.488 1.00 73.62 305 TYR A CA 1
ATOM 2488 C C . TYR A 1 305 ? 16.782 10.914 -16.637 1.00 73.62 305 TYR A C 1
ATOM 2490 O O . TYR A 1 305 ? 16.865 12.137 -16.522 1.00 73.62 305 TYR A O 1
ATOM 2498 N N . LYS A 1 306 ? 17.843 10.144 -16.929 1.00 69.25 306 LYS A N 1
ATOM 2499 C CA . LYS A 1 306 ? 19.228 10.622 -17.149 1.00 69.25 306 LYS A CA 1
ATOM 2500 C C . LYS A 1 306 ? 19.671 11.706 -16.147 1.00 69.25 306 LYS A C 1
ATOM 2502 O O . LYS A 1 306 ? 20.110 12.786 -16.558 1.00 69.25 306 LYS A O 1
ATOM 2507 N N . PRO A 1 307 ? 19.576 11.451 -14.829 1.00 66.31 307 PRO A N 1
ATOM 2508 C CA . PRO A 1 307 ? 19.967 12.445 -13.847 1.00 66.31 307 PRO A CA 1
ATOM 2509 C C . PRO A 1 307 ? 21.474 12.712 -13.950 1.00 66.31 307 PRO A C 1
ATOM 2511 O O . PRO A 1 307 ? 22.269 11.802 -14.180 1.00 66.31 307 PRO A O 1
ATOM 2514 N N . ARG A 1 308 ? 21.886 13.971 -13.735 1.00 61.38 308 ARG A N 1
ATOM 2515 C CA . ARG A 1 308 ? 23.309 14.377 -13.767 1.00 61.38 308 ARG A CA 1
ATOM 2516 C C . ARG A 1 308 ? 24.182 13.575 -12.793 1.00 61.38 308 ARG A C 1
ATOM 2518 O O . ARG A 1 308 ? 25.379 13.433 -13.016 1.00 61.38 308 ARG A O 1
ATOM 2525 N N . LYS A 1 309 ? 23.586 13.090 -11.703 1.00 67.38 309 LYS A N 1
ATOM 2526 C CA . LYS A 1 309 ? 24.178 12.150 -10.749 1.00 67.38 309 LYS A CA 1
ATOM 2527 C C . LYS A 1 309 ? 23.149 11.063 -10.474 1.00 67.38 309 LYS A C 1
ATOM 2529 O O . LYS A 1 309 ? 22.013 11.388 -10.140 1.00 67.38 309 LYS A O 1
ATOM 2534 N N . GLU A 1 310 ? 23.542 9.802 -10.611 1.00 70.19 310 GLU A N 1
ATOM 2535 C CA . GLU A 1 310 ? 22.699 8.672 -10.220 1.00 70.19 310 GLU A CA 1
ATOM 2536 C C . GLU A 1 310 ? 22.497 8.717 -8.705 1.00 70.19 310 GLU A C 1
ATOM 2538 O O . GLU A 1 310 ? 23.439 8.505 -7.943 1.00 70.19 310 GLU A O 1
ATOM 2543 N N . ARG A 1 311 ? 21.277 9.042 -8.276 1.00 78.50 311 ARG A N 1
ATOM 2544 C CA . ARG A 1 311 ? 20.860 9.005 -6.878 1.00 78.50 311 ARG A CA 1
ATOM 2545 C C . ARG A 1 311 ? 19.412 8.552 -6.762 1.00 78.50 311 ARG A C 1
ATOM 2547 O O . ARG A 1 311 ? 18.653 8.689 -7.719 1.00 78.50 311 ARG A O 1
ATOM 2554 N N . VAL A 1 312 ? 19.046 8.056 -5.592 1.00 85.56 312 VAL A N 1
ATOM 2555 C CA . VAL A 1 312 ? 17.649 7.911 -5.189 1.00 85.56 312 VAL A CA 1
ATOM 2556 C C . VAL A 1 312 ? 17.079 9.273 -4.780 1.00 85.56 312 VAL A C 1
ATOM 2558 O O . VAL A 1 312 ? 17.816 10.168 -4.353 1.00 85.56 312 VAL A O 1
ATOM 2561 N N . HIS A 1 313 ? 15.777 9.437 -4.961 1.00 90.94 313 HIS A N 1
ATOM 2562 C CA . HIS A 1 313 ? 15.015 10.640 -4.658 1.00 90.94 313 HIS A CA 1
ATOM 2563 C C . HIS A 1 313 ? 13.907 10.327 -3.649 1.00 90.94 313 HIS A C 1
ATOM 2565 O O . HIS A 1 313 ? 13.533 9.166 -3.468 1.00 90.94 313 HIS A O 1
ATOM 2571 N N . GLU A 1 314 ? 13.397 11.362 -2.976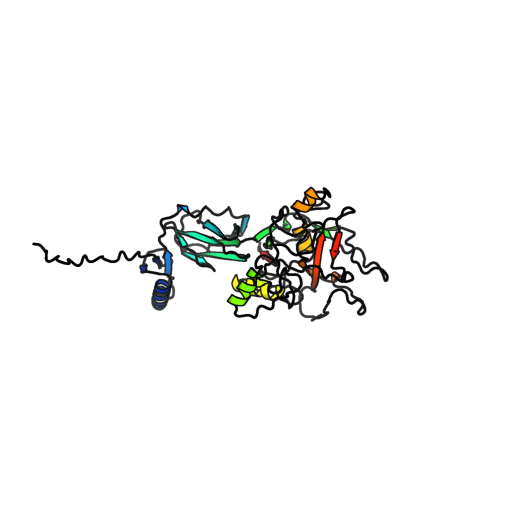 1.00 94.25 314 GLU A N 1
ATOM 2572 C CA . GLU A 1 314 ? 12.235 11.192 -2.103 1.00 94.25 314 GLU A CA 1
ATOM 2573 C C . GLU A 1 314 ? 11.066 10.642 -2.916 1.00 94.25 314 GLU A C 1
ATOM 2575 O O . GLU A 1 314 ? 10.887 10.996 -4.087 1.00 94.25 314 GLU A O 1
ATOM 2580 N N . VAL A 1 315 ? 10.302 9.749 -2.297 1.00 96.31 315 VAL A N 1
ATOM 2581 C CA . VAL A 1 315 ? 9.200 9.070 -2.974 1.00 96.31 315 VAL A CA 1
ATOM 2582 C C . VAL A 1 315 ? 8.057 10.026 -3.317 1.00 96.31 315 VAL A C 1
ATOM 2584 O O . VAL A 1 315 ? 7.788 10.991 -2.599 1.00 96.31 315 VAL A O 1
ATOM 2587 N N . GLY A 1 316 ? 7.327 9.724 -4.387 1.00 95.69 316 GLY A N 1
ATOM 2588 C CA . GLY A 1 316 ? 6.068 10.386 -4.720 1.00 95.69 316 GLY A CA 1
ATOM 2589 C C . GLY A 1 316 ? 6.199 11.784 -5.324 1.00 95.69 316 GLY A C 1
ATOM 2590 O O . GLY A 1 316 ? 5.217 12.525 -5.334 1.00 95.69 316 GLY A O 1
ATOM 2591 N N . LEU A 1 317 ? 7.385 12.168 -5.808 1.00 95.38 317 LEU A N 1
ATOM 2592 C CA . LEU A 1 317 ? 7.630 13.511 -6.355 1.00 95.38 317 LEU A CA 1
ATOM 2593 C C . LEU A 1 317 ? 7.253 13.669 -7.837 1.00 95.38 317 LEU A C 1
ATOM 2595 O O . LEU A 1 317 ? 7.026 14.791 -8.290 1.00 95.38 317 LEU A O 1
ATOM 2599 N N . LEU A 1 318 ? 7.212 12.574 -8.600 1.00 95.56 318 LEU A N 1
ATOM 2600 C CA . LEU A 1 318 ? 6.823 12.574 -10.015 1.00 95.56 318 LEU A CA 1
ATOM 2601 C C . LEU A 1 318 ? 5.334 12.239 -10.182 1.00 95.56 318 LEU A C 1
ATOM 2603 O O . LEU A 1 318 ? 4.632 11.961 -9.211 1.00 95.56 318 LEU A O 1
ATOM 2607 N N . LYS A 1 319 ? 4.804 12.305 -11.405 1.00 96.88 319 LYS A N 1
ATOM 2608 C CA . LYS A 1 319 ? 3.400 11.963 -11.662 1.00 96.88 319 LYS A CA 1
ATOM 2609 C C . LYS A 1 319 ? 3.168 10.458 -11.470 1.00 96.88 319 LYS A C 1
ATOM 2611 O O . LYS A 1 319 ? 3.997 9.660 -11.906 1.00 96.88 319 LYS A O 1
ATOM 2616 N N . PRO A 1 320 ? 2.037 10.061 -10.864 1.00 97.38 320 PRO A N 1
ATOM 2617 C CA . PRO A 1 320 ? 1.693 8.656 -10.734 1.00 97.38 320 PRO A CA 1
ATOM 2618 C C . PRO A 1 320 ? 1.186 8.073 -12.059 1.00 97.38 320 PRO A C 1
ATOM 2620 O O . PRO A 1 320 ? 0.776 8.803 -12.966 1.00 97.38 320 PRO A O 1
ATOM 2623 N N . ASN A 1 321 ? 1.141 6.746 -12.132 1.00 97.12 321 ASN A N 1
ATOM 2624 C CA . ASN A 1 321 ? 0.437 6.024 -13.188 1.00 97.12 321 ASN A CA 1
ATOM 2625 C C . ASN A 1 321 ? -1.103 6.102 -13.014 1.00 97.12 321 ASN A C 1
ATOM 2627 O O . ASN A 1 321 ? -1.581 6.638 -12.008 1.00 97.12 321 ASN A O 1
ATOM 2631 N N . PRO A 1 322 ? -1.913 5.563 -13.950 1.00 97.00 322 PRO A N 1
ATOM 2632 C CA . PRO A 1 322 ? -3.378 5.623 -13.861 1.00 97.00 322 PRO A CA 1
ATOM 2633 C C . PRO A 1 322 ? -3.991 4.952 -12.621 1.00 97.00 322 PRO A C 1
ATOM 2635 O O . PRO A 1 322 ? -5.083 5.326 -12.200 1.00 97.00 322 PRO A O 1
ATOM 2638 N N . TYR A 1 323 ? -3.287 4.007 -11.990 1.00 97.50 323 TYR A N 1
ATOM 2639 C CA . TYR A 1 323 ? -3.693 3.425 -10.707 1.00 97.50 323 TYR A CA 1
ATOM 2640 C C . TYR A 1 323 ? -3.306 4.286 -9.497 1.00 97.50 323 TYR A C 1
ATOM 2642 O O . TYR A 1 323 ? -3.625 3.930 -8.367 1.00 97.50 323 TYR A O 1
ATOM 2650 N N . GLY A 1 324 ? -2.665 5.439 -9.695 1.00 97.50 324 GLY A N 1
ATOM 2651 C CA . GLY A 1 324 ? -2.252 6.334 -8.617 1.00 97.50 324 GLY A CA 1
ATOM 2652 C C . GLY A 1 324 ? -0.967 5.898 -7.909 1.00 97.50 324 GLY A C 1
ATOM 2653 O O . GLY A 1 324 ? -0.729 6.346 -6.785 1.00 97.50 324 GLY A O 1
ATOM 2654 N N . LEU A 1 325 ? -0.165 5.033 -8.541 1.00 98.31 325 LEU A N 1
ATOM 2655 C CA . LEU A 1 325 ? 1.120 4.561 -8.027 1.00 98.31 325 LEU A CA 1
ATOM 2656 C C . LEU A 1 325 ? 2.263 5.426 -8.564 1.00 98.31 325 LEU A C 1
ATOM 2658 O O . LEU A 1 325 ? 2.332 5.714 -9.758 1.00 98.31 325 LEU A O 1
ATOM 2662 N N . TYR A 1 326 ? 3.164 5.822 -7.679 1.00 97.44 326 TYR A N 1
ATOM 2663 C CA . TYR A 1 326 ? 4.321 6.663 -7.960 1.00 97.44 326 TYR A CA 1
ATOM 2664 C C . TYR A 1 326 ? 5.574 5.815 -8.128 1.00 97.44 326 TYR A C 1
ATOM 2666 O O . TYR A 1 326 ? 5.638 4.694 -7.622 1.00 97.44 326 TYR A O 1
ATOM 2674 N N . ASP A 1 327 ? 6.557 6.371 -8.835 1.00 94.38 327 ASP A N 1
ATOM 2675 C CA . ASP A 1 327 ? 7.915 5.829 -8.969 1.00 94.38 327 ASP A CA 1
ATOM 2676 C C . ASP A 1 327 ? 8.018 4.441 -9.638 1.00 94.38 327 ASP A C 1
ATOM 2678 O O . ASP A 1 327 ? 9.111 3.924 -9.830 1.00 94.38 327 ASP A O 1
ATOM 2682 N N . VAL A 1 328 ? 6.913 3.893 -10.161 1.00 92.50 328 VAL A N 1
ATOM 2683 C CA . VAL A 1 328 ? 6.870 2.582 -10.849 1.00 92.50 328 VAL A CA 1
ATOM 2684 C C . VAL A 1 328 ? 7.636 2.537 -12.192 1.00 92.50 328 VAL A C 1
ATOM 2686 O O . VAL A 1 328 ? 7.723 1.495 -12.836 1.00 92.50 328 VAL A O 1
ATOM 2689 N N . MET A 1 329 ? 8.191 3.666 -12.644 1.00 85.69 329 MET A N 1
ATOM 2690 C CA . MET A 1 329 ? 9.066 3.793 -13.825 1.00 85.69 329 MET A CA 1
ATOM 2691 C C . MET A 1 329 ? 10.469 4.289 -13.449 1.00 85.69 329 MET A C 1
ATOM 2693 O O . MET A 1 329 ? 11.169 4.833 -14.295 1.00 85.69 329 MET A O 1
ATOM 2697 N N . GLY A 1 330 ? 10.905 4.203 -12.189 1.00 79.94 330 GLY A N 1
ATOM 2698 C CA . GLY A 1 330 ? 12.165 4.837 -11.814 1.00 79.94 330 GLY A CA 1
ATOM 2699 C C . GLY A 1 330 ? 12.516 4.753 -10.340 1.00 79.94 330 GLY A C 1
ATOM 2700 O O . GLY A 1 330 ? 12.216 3.781 -9.679 1.00 79.94 330 GLY A O 1
ATOM 2701 N N . ASN A 1 331 ? 13.264 5.754 -9.870 1.00 88.94 331 ASN A N 1
ATOM 2702 C CA . ASN A 1 331 ? 13.755 5.876 -8.495 1.00 88.94 331 ASN A CA 1
ATOM 2703 C C . ASN A 1 331 ? 14.596 4.666 -8.027 1.00 88.94 331 ASN A C 1
ATOM 2705 O O . ASN A 1 331 ? 15.784 4.600 -8.378 1.00 88.94 331 ASN A O 1
ATOM 2709 N N . ALA A 1 332 ? 14.016 3.676 -7.349 1.00 87.25 332 ALA A N 1
ATOM 2710 C CA . ALA A 1 332 ? 14.681 2.423 -6.985 1.00 87.25 332 ALA A CA 1
ATOM 2711 C C . ALA A 1 332 ? 14.366 1.267 -7.965 1.00 87.25 332 ALA A C 1
ATOM 2713 O O . ALA A 1 332 ? 13.541 1.371 -8.861 1.00 87.25 332 ALA A O 1
ATOM 2714 N N . THR A 1 333 ? 15.110 0.167 -7.879 1.00 84.38 333 THR A N 1
ATOM 2715 C CA . THR A 1 333 ? 14.609 -1.148 -8.313 1.00 84.38 333 THR A CA 1
ATOM 2716 C C . THR A 1 333 ? 13.666 -1.655 -7.229 1.00 84.38 333 THR A C 1
ATOM 2718 O O . THR A 1 333 ? 13.902 -1.379 -6.055 1.00 84.38 333 THR A O 1
ATOM 2721 N N . GLU A 1 334 ? 12.620 -2.387 -7.588 1.00 88.38 334 GLU A N 1
ATOM 2722 C CA . GLU A 1 334 ? 11.670 -2.924 -6.617 1.00 88.38 334 GLU A CA 1
ATOM 2723 C C . GLU A 1 334 ? 11.805 -4.439 -6.504 1.00 88.38 334 GLU A C 1
ATOM 2725 O O . GLU A 1 334 ? 11.905 -5.151 -7.503 1.00 88.38 334 GLU A O 1
ATOM 2730 N N . SER A 1 335 ? 11.833 -4.919 -5.265 1.00 88.38 335 SER A N 1
ATOM 2731 C CA . SER A 1 335 ? 11.864 -6.346 -4.945 1.00 88.38 335 SER A CA 1
ATOM 2732 C C . SER A 1 335 ? 10.517 -6.996 -5.266 1.00 88.38 335 SER A C 1
ATOM 2734 O O . SER A 1 335 ? 9.474 -6.473 -4.869 1.00 88.38 335 SER A O 1
ATOM 2736 N N . ILE A 1 336 ? 10.541 -8.123 -5.977 1.00 86.75 336 ILE A N 1
ATOM 2737 C CA . ILE A 1 336 ? 9.354 -8.870 -6.418 1.00 86.75 336 ILE A CA 1
ATOM 2738 C C . ILE A 1 336 ? 9.563 -10.381 -6.259 1.00 86.75 336 ILE A C 1
ATOM 2740 O O . ILE A 1 336 ? 10.691 -10.852 -6.083 1.00 86.75 336 ILE A O 1
ATOM 2744 N N . LEU A 1 337 ? 8.469 -11.138 -6.361 1.00 85.50 337 LEU A N 1
ATOM 2745 C CA . LEU A 1 337 ? 8.471 -12.601 -6.303 1.00 85.50 337 LEU A CA 1
ATOM 2746 C C . LEU A 1 337 ? 8.057 -13.218 -7.654 1.00 85.50 337 LEU A C 1
ATOM 2748 O O . LEU A 1 337 ? 6.942 -12.990 -8.113 1.00 85.50 337 LEU A O 1
ATOM 2752 N N . HIS A 1 338 ? 8.894 -14.042 -8.283 1.00 78.06 338 HIS A N 1
ATOM 2753 C CA . HIS A 1 338 ? 8.463 -14.887 -9.413 1.00 78.06 338 HIS A CA 1
ATOM 2754 C C . HIS A 1 338 ? 7.854 -16.191 -8.910 1.00 78.06 338 HIS A C 1
ATOM 2756 O O . HIS A 1 338 ? 8.282 -16.691 -7.875 1.00 78.06 338 HIS A O 1
ATOM 2762 N N . GLN A 1 339 ? 6.894 -16.750 -9.649 1.00 72.19 339 GLN A N 1
ATOM 2763 C CA . GLN A 1 339 ? 6.218 -18.006 -9.309 1.00 72.19 339 GLN A CA 1
ATOM 2764 C C . GLN A 1 339 ? 6.689 -19.174 -10.192 1.00 72.19 339 GLN A C 1
ATOM 2766 O O . GLN A 1 339 ? 6.779 -19.067 -11.415 1.00 72.19 339 GLN A O 1
ATOM 2771 N N . GLY A 1 340 ? 6.912 -20.339 -9.583 1.00 63.09 340 GLY A N 1
ATOM 2772 C CA . GLY A 1 340 ? 7.063 -21.631 -10.254 1.00 63.09 340 GLY A CA 1
ATOM 2773 C C . GLY A 1 340 ? 8.325 -21.783 -11.113 1.00 63.09 340 GLY A C 1
ATOM 2774 O O . GLY A 1 340 ? 9.421 -21.388 -10.730 1.00 63.09 340 GLY A O 1
ATOM 2775 N N . ARG A 1 341 ? 8.179 -22.384 -12.305 1.00 49.16 341 ARG A N 1
ATOM 2776 C CA . ARG A 1 341 ? 9.293 -22.754 -13.211 1.00 49.16 341 ARG A CA 1
ATOM 2777 C C . ARG A 1 341 ? 10.096 -21.566 -13.760 1.00 49.16 341 ARG A C 1
ATOM 2779 O O . ARG A 1 341 ? 11.167 -21.777 -14.323 1.00 49.16 341 ARG A O 1
ATOM 2786 N N . GLU A 1 342 ? 9.620 -20.335 -13.580 1.00 52.94 342 GLU A N 1
ATOM 2787 C CA . GLU A 1 342 ? 10.377 -19.113 -13.897 1.00 52.94 342 GLU A CA 1
ATOM 2788 C C . GLU A 1 342 ? 11.601 -18.920 -12.983 1.00 52.94 342 GLU A C 1
ATOM 2790 O O . GLU A 1 342 ? 12.494 -18.121 -13.282 1.00 52.94 342 GLU A O 1
ATOM 2795 N N . CYS A 1 343 ? 11.679 -19.709 -11.905 1.00 52.75 343 CYS A N 1
ATOM 2796 C CA . CYS A 1 343 ? 12.814 -19.786 -10.994 1.00 52.75 343 CYS A CA 1
ATOM 2797 C C . CYS A 1 343 ? 14.064 -20.488 -11.589 1.00 52.75 343 CYS A C 1
ATOM 2799 O O . CYS A 1 343 ? 15.097 -20.535 -10.930 1.00 52.75 343 CYS A O 1
ATOM 2801 N N . LEU A 1 344 ? 14.027 -21.030 -12.815 1.00 47.78 344 LEU A N 1
ATOM 2802 C CA . LEU A 1 344 ? 15.165 -21.709 -13.475 1.00 47.78 344 LEU A CA 1
ATOM 2803 C C . LEU A 1 344 ? 16.010 -20.697 -14.293 1.00 47.78 344 LEU A C 1
ATOM 2805 O O . LEU A 1 344 ? 15.444 -19.871 -15.006 1.00 47.78 344 LEU A O 1
ATOM 2809 N N . SER A 1 345 ? 17.345 -20.649 -14.325 1.00 43.22 345 SER A N 1
ATOM 2810 C CA . SER A 1 345 ? 18.462 -21.363 -13.692 1.00 43.22 345 SER A CA 1
ATOM 2811 C C . SER A 1 345 ? 19.676 -20.414 -13.747 1.00 43.22 345 SER A C 1
ATOM 2813 O O . SER A 1 345 ? 19.979 -19.904 -14.828 1.00 43.22 345 SER A O 1
ATOM 2815 N N . SER A 1 346 ? 20.395 -20.177 -12.648 1.00 37.22 346 SER A N 1
ATOM 2816 C CA . SER A 1 346 ? 21.777 -19.687 -12.743 1.00 37.22 346 SER A CA 1
ATOM 2817 C C . SER A 1 346 ? 22.687 -20.907 -12.811 1.00 37.22 346 SER A C 1
ATOM 2819 O O . SER A 1 346 ? 22.711 -21.693 -11.863 1.00 37.22 346 SER A O 1
ATOM 2821 N N . ASP A 1 347 ? 23.438 -21.061 -13.901 1.00 35.31 347 ASP A N 1
ATOM 2822 C CA . ASP A 1 347 ? 24.696 -21.804 -13.838 1.00 35.31 347 ASP A CA 1
ATOM 2823 C C . ASP A 1 347 ? 25.468 -21.305 -12.608 1.00 35.31 347 ASP A C 1
ATOM 2825 O O . ASP A 1 347 ? 25.643 -20.095 -12.429 1.00 35.31 347 ASP A O 1
ATOM 2829 N N . GLU A 1 348 ? 25.955 -22.224 -11.774 1.00 35.31 348 GLU A N 1
ATOM 2830 C CA . GLU A 1 348 ? 26.713 -21.947 -10.539 1.00 35.31 348 GLU A CA 1
ATOM 2831 C C . GLU A 1 348 ? 28.000 -21.116 -10.766 1.00 35.31 348 GLU A C 1
ATOM 2833 O O . GLU A 1 348 ? 28.711 -20.779 -9.823 1.00 35.31 348 GLU A O 1
ATOM 2838 N N . SER A 1 349 ? 28.304 -20.741 -12.013 1.00 35.28 349 SER A N 1
ATOM 2839 C CA . SER A 1 349 ? 29.449 -19.921 -12.411 1.00 35.28 349 SER A CA 1
ATOM 2840 C C . SER A 1 349 ? 29.125 -18.440 -12.673 1.00 35.28 349 SER A C 1
ATOM 2842 O O . SER A 1 349 ? 30.044 -17.637 -12.872 1.00 35.28 349 SER A O 1
ATOM 2844 N N . SER A 1 350 ? 27.854 -18.019 -12.660 1.00 33.03 350 SER A N 1
ATOM 2845 C CA . SER A 1 350 ? 27.505 -16.599 -12.774 1.00 33.03 350 SER A CA 1
ATOM 2846 C C . SER A 1 350 ? 27.239 -15.986 -11.403 1.00 33.03 350 SER A C 1
ATOM 2848 O O . SER A 1 350 ? 26.197 -16.220 -10.807 1.00 33.03 350 SER A O 1
ATOM 2850 N N . ASN A 1 351 ? 28.151 -15.123 -10.950 1.00 32.16 351 ASN A N 1
ATOM 2851 C CA . ASN A 1 351 ? 27.965 -14.165 -9.849 1.00 32.16 351 ASN A CA 1
ATOM 2852 C C . ASN A 1 351 ? 26.865 -13.110 -10.143 1.00 32.16 351 ASN A C 1
ATOM 2854 O O . ASN A 1 351 ? 27.052 -11.921 -9.886 1.00 32.16 351 ASN A O 1
ATOM 2858 N N . GLU A 1 352 ? 25.732 -13.514 -10.713 1.00 32.22 352 GLU A N 1
ATOM 2859 C CA . GLU A 1 352 ? 24.606 -12.650 -11.046 1.00 32.22 352 GLU A CA 1
ATOM 2860 C C . GLU A 1 352 ? 23.317 -13.247 -10.471 1.00 32.22 352 GLU A C 1
ATOM 2862 O O . GLU A 1 352 ? 22.929 -14.356 -10.809 1.00 32.22 352 GLU A O 1
ATOM 2867 N N . CYS A 1 353 ? 22.688 -12.465 -9.594 1.00 31.34 353 CYS A N 1
ATOM 2868 C CA . CYS A 1 353 ? 21.521 -12.738 -8.768 1.00 31.34 353 CYS A CA 1
ATOM 2869 C C . CYS A 1 353 ? 21.807 -13.785 -7.696 1.00 31.34 353 CYS A C 1
ATOM 2871 O O . CYS A 1 353 ? 22.062 -14.950 -7.971 1.00 31.34 353 CYS A O 1
ATOM 2873 N N . TRP A 1 354 ? 21.767 -13.354 -6.434 1.00 30.02 354 TRP A N 1
ATOM 2874 C CA . TRP A 1 354 ? 21.838 -14.247 -5.283 1.00 30.02 354 TRP A CA 1
ATOM 2875 C C . TRP A 1 354 ? 20.530 -15.044 -5.209 1.00 30.02 354 TRP A C 1
ATOM 2877 O O . TRP A 1 354 ? 19.699 -14.822 -4.334 1.00 30.02 354 TRP A O 1
ATOM 2887 N N . MET A 1 355 ? 20.351 -15.976 -6.139 1.00 33.91 355 MET A N 1
ATOM 2888 C CA . MET A 1 355 ? 19.442 -17.098 -6.010 1.00 33.91 355 MET A CA 1
ATOM 2889 C C . MET A 1 355 ? 20.030 -17.978 -4.908 1.00 33.91 355 MET A C 1
ATOM 2891 O O . MET A 1 355 ? 20.787 -18.911 -5.168 1.00 33.91 355 MET A O 1
ATOM 2895 N N . LYS A 1 356 ? 19.745 -17.672 -3.637 1.00 32.16 356 LYS A N 1
ATOM 2896 C CA . LYS A 1 356 ? 19.881 -18.711 -2.617 1.00 32.16 356 LYS A CA 1
ATOM 2897 C C . LYS A 1 356 ? 18.781 -19.721 -2.904 1.00 32.16 356 LYS A C 1
ATOM 2899 O O . LYS A 1 356 ? 17.637 -19.512 -2.510 1.00 32.16 356 LYS A O 1
ATOM 2904 N N . ASN A 1 357 ? 19.150 -20.819 -3.560 1.00 34.75 357 ASN A N 1
ATOM 2905 C CA . ASN A 1 357 ? 18.397 -22.067 -3.548 1.00 34.75 357 ASN A CA 1
ATOM 2906 C C . ASN A 1 357 ? 18.338 -22.595 -2.105 1.00 34.75 357 ASN A C 1
ATOM 2908 O O . ASN A 1 357 ? 18.971 -23.585 -1.763 1.00 34.75 357 ASN A O 1
ATOM 2912 N N . ASN A 1 358 ? 17.562 -21.944 -1.242 1.00 34.91 358 ASN A N 1
ATOM 2913 C CA . ASN A 1 358 ? 16.935 -22.639 -0.130 1.00 34.91 358 ASN A CA 1
ATOM 2914 C C . ASN A 1 358 ? 15.599 -23.162 -0.654 1.00 34.91 358 ASN A C 1
ATOM 2916 O O . ASN A 1 358 ? 14.535 -22.679 -0.272 1.00 34.91 358 ASN A O 1
ATOM 2920 N N . LEU A 1 359 ? 15.679 -24.133 -1.569 1.00 38.97 359 LEU A N 1
ATOM 2921 C CA . LEU A 1 359 ? 14.563 -25.009 -1.898 1.00 38.97 359 LEU A CA 1
ATOM 2922 C C . LEU A 1 359 ? 14.279 -25.847 -0.648 1.00 38.97 359 LEU A C 1
ATOM 2924 O O . LEU A 1 359 ? 14.774 -26.959 -0.497 1.00 38.97 359 LEU A O 1
ATOM 2928 N N . MET A 1 360 ? 13.535 -25.283 0.297 1.00 33.94 360 MET A N 1
ATOM 2929 C CA . MET A 1 360 ? 12.894 -26.078 1.333 1.00 33.94 360 MET A CA 1
ATOM 2930 C C . MET A 1 360 ? 11.551 -26.503 0.752 1.00 33.94 360 MET A C 1
ATOM 2932 O O . MET A 1 360 ? 10.631 -25.693 0.660 1.00 33.94 360 MET A O 1
ATOM 2936 N N . GLN A 1 361 ? 11.477 -27.759 0.302 1.00 34.78 361 GLN A N 1
ATOM 2937 C CA . GLN A 1 361 ? 10.241 -28.437 -0.087 1.00 34.78 361 GLN A CA 1
ATOM 2938 C C . GLN A 1 361 ? 9.292 -28.505 1.112 1.00 34.78 361 GLN A C 1
ATOM 2940 O O . GLN A 1 361 ? 9.190 -29.540 1.752 1.00 34.78 361 GLN A O 1
ATOM 2945 N N . HIS A 1 362 ? 8.597 -27.422 1.433 1.00 34.84 362 HIS A N 1
ATOM 2946 C CA . HIS A 1 362 ? 7.438 -27.486 2.310 1.00 34.84 362 HIS A CA 1
ATOM 2947 C C . HIS A 1 362 ? 6.400 -26.457 1.852 1.00 34.84 362 HIS A C 1
ATOM 2949 O O . HIS A 1 362 ? 6.453 -25.286 2.207 1.00 34.84 362 HIS A O 1
ATOM 2955 N N . GLU A 1 363 ? 5.477 -26.976 1.040 1.00 40.84 363 GLU A N 1
ATOM 2956 C CA . GLU A 1 363 ? 4.084 -26.552 0.863 1.00 40.84 363 GLU A CA 1
ATOM 2957 C C . GLU A 1 363 ? 3.787 -25.155 0.265 1.00 40.84 363 GLU A C 1
ATOM 2959 O O . GLU A 1 363 ? 4.089 -24.103 0.830 1.00 40.84 363 GLU A O 1
ATOM 2964 N N . ALA A 1 364 ? 3.060 -25.230 -0.863 1.00 44.62 364 ALA A N 1
ATOM 2965 C CA . ALA A 1 364 ? 2.313 -24.200 -1.592 1.00 44.62 364 ALA A CA 1
ATOM 2966 C C . ALA A 1 364 ? 3.128 -23.020 -2.169 1.00 44.62 364 ALA A C 1
ATOM 2968 O O . ALA A 1 364 ? 3.521 -22.105 -1.459 1.00 44.62 364 ALA A O 1
ATOM 2969 N N . GLU A 1 365 ? 3.277 -23.043 -3.501 1.00 54.38 365 GLU A N 1
ATOM 2970 C CA . GLU A 1 365 ? 3.875 -22.017 -4.377 1.00 54.38 365 GLU A CA 1
ATOM 2971 C C . GLU A 1 365 ? 5.403 -21.833 -4.231 1.00 54.38 365 GLU A C 1
ATOM 2973 O O . GLU A 1 365 ? 5.915 -21.216 -3.302 1.00 54.38 365 GLU A O 1
ATOM 2978 N N . GLU A 1 366 ? 6.159 -22.366 -5.200 1.00 64.06 366 GLU A N 1
ATOM 2979 C CA . GLU A 1 366 ? 7.595 -22.095 -5.335 1.00 64.06 366 GLU A CA 1
ATOM 2980 C C . GLU A 1 366 ? 7.785 -20.638 -5.773 1.00 64.06 366 GLU A C 1
ATOM 2982 O O . GLU A 1 366 ? 7.334 -20.262 -6.854 1.00 64.06 366 GLU A O 1
ATOM 2987 N N . PHE A 1 367 ? 8.440 -19.821 -4.947 1.00 70.44 367 PHE A N 1
ATOM 2988 C CA . PHE A 1 367 ? 8.809 -18.453 -5.303 1.00 70.44 367 PHE A CA 1
ATOM 2989 C C . PHE A 1 367 ? 10.325 -18.294 -5.421 1.00 70.44 367 PHE A C 1
ATOM 2991 O O . PHE A 1 367 ? 11.078 -18.912 -4.667 1.00 70.44 367 PHE A O 1
ATOM 2998 N N . CYS A 1 368 ? 10.773 -17.398 -6.303 1.00 69.94 368 CYS A N 1
ATOM 2999 C CA . CYS A 1 368 ? 12.112 -16.820 -6.220 1.00 69.94 368 CYS A CA 1
ATOM 3000 C C . CYS A 1 368 ? 12.059 -15.296 -6.137 1.00 69.94 368 CYS A C 1
ATOM 3002 O O . CYS A 1 368 ? 11.099 -14.648 -6.554 1.00 69.94 368 CYS A O 1
ATOM 3004 N N . TYR A 1 369 ? 13.111 -14.736 -5.553 1.00 73.62 369 TYR A N 1
ATOM 3005 C CA . TYR A 1 369 ? 13.242 -13.321 -5.248 1.00 73.62 369 TYR A CA 1
ATOM 3006 C C . TYR A 1 369 ? 14.125 -12.629 -6.286 1.00 73.62 369 TYR A C 1
ATOM 3008 O O . TYR A 1 369 ? 15.228 -13.097 -6.573 1.00 73.62 369 TYR A O 1
ATOM 3016 N N . THR A 1 370 ? 13.678 -11.494 -6.818 1.00 74.06 370 THR A N 1
ATOM 3017 C CA . THR A 1 370 ? 14.488 -10.659 -7.717 1.00 74.06 370 THR A CA 1
ATOM 3018 C C . THR A 1 370 ? 14.163 -9.181 -7.532 1.00 74.06 370 THR A C 1
ATOM 3020 O O . THR A 1 370 ? 13.238 -8.815 -6.807 1.00 74.06 370 THR A O 1
ATOM 3023 N N . HIS A 1 371 ? 14.926 -8.323 -8.205 1.00 77.25 371 HIS A N 1
ATOM 3024 C CA . HIS A 1 371 ? 14.657 -6.894 -8.278 1.00 77.25 371 HIS A CA 1
ATOM 3025 C C . HIS A 1 371 ? 14.424 -6.482 -9.728 1.00 77.25 371 HIS A C 1
ATOM 3027 O O . HIS A 1 371 ? 15.242 -6.775 -10.607 1.00 77.25 371 HIS A O 1
ATOM 3033 N N . ILE A 1 372 ? 13.344 -5.744 -9.961 1.00 75.75 372 ILE A N 1
ATOM 3034 C CA . ILE A 1 372 ? 12.964 -5.265 -11.285 1.00 75.75 372 ILE A CA 1
ATOM 3035 C C . ILE A 1 372 ? 13.005 -3.741 -11.339 1.00 75.75 372 ILE A C 1
ATOM 3037 O O . ILE A 1 372 ? 12.698 -3.049 -10.366 1.00 75.75 372 ILE A O 1
ATOM 3041 N N . LYS A 1 373 ? 13.410 -3.192 -12.485 1.00 76.81 373 LYS A N 1
ATOM 3042 C CA . LYS A 1 373 ? 13.267 -1.763 -12.760 1.00 76.81 373 LYS A CA 1
ATOM 3043 C C . LYS A 1 373 ? 12.908 -1.524 -14.208 1.00 76.81 373 LYS A C 1
ATOM 3045 O O . LYS A 1 373 ? 13.631 -1.916 -15.125 1.00 76.81 373 LYS A O 1
ATOM 3050 N N . TYR A 1 374 ? 11.815 -0.807 -14.392 1.00 75.00 374 TYR A N 1
ATOM 3051 C CA . TYR A 1 374 ? 11.356 -0.377 -15.697 1.00 75.00 374 TYR A CA 1
ATOM 3052 C C . TYR A 1 374 ? 11.833 1.054 -15.958 1.00 75.00 374 TYR A C 1
ATOM 3054 O O . TYR A 1 374 ? 11.792 1.887 -15.051 1.00 75.00 374 TYR A O 1
ATOM 3062 N N . LYS A 1 375 ? 12.347 1.319 -17.163 1.00 73.44 375 LYS A N 1
ATOM 3063 C CA . LYS A 1 375 ? 12.875 2.630 -17.569 1.00 73.44 375 LYS A CA 1
ATOM 3064 C C . LYS A 1 375 ? 12.500 2.948 -19.010 1.00 73.44 375 LYS A C 1
ATOM 3066 O O . LYS A 1 375 ? 12.419 2.050 -19.849 1.00 73.44 375 LYS A O 1
ATOM 3071 N N . ALA A 1 376 ? 12.358 4.230 -19.309 1.00 72.00 376 ALA A N 1
ATOM 3072 C CA . ALA A 1 376 ? 12.256 4.724 -20.668 1.00 72.00 376 ALA A CA 1
ATOM 3073 C C . ALA A 1 376 ? 13.609 4.713 -21.382 1.00 72.00 376 ALA A C 1
ATOM 3075 O O . ALA A 1 376 ? 14.619 5.201 -20.865 1.00 72.00 376 ALA A O 1
ATOM 3076 N N . ASP A 1 377 ? 13.616 4.191 -22.607 1.00 65.88 377 ASP A N 1
ATOM 3077 C CA . ASP A 1 377 ? 14.747 4.264 -23.528 1.00 65.88 377 ASP A CA 1
ATOM 3078 C C . ASP A 1 377 ? 14.270 4.752 -24.904 1.00 65.88 377 ASP A C 1
ATOM 3080 O O . ASP A 1 377 ? 13.116 4.561 -25.294 1.00 65.88 377 ASP A O 1
ATOM 3084 N N . LYS A 1 378 ? 15.163 5.427 -25.634 1.00 55.03 378 LYS A N 1
ATOM 3085 C CA . LYS A 1 378 ? 14.875 6.037 -26.940 1.00 55.03 378 LYS A CA 1
ATOM 3086 C C . LYS A 1 378 ? 14.592 5.003 -28.033 1.00 55.03 378 LYS A C 1
ATOM 3088 O O . LYS A 1 378 ? 13.977 5.362 -29.030 1.00 55.03 378 LYS A O 1
ATOM 3093 N N . GLU A 1 379 ? 15.042 3.760 -27.861 1.00 50.53 379 GLU A N 1
ATOM 3094 C CA . GLU A 1 379 ? 14.937 2.703 -28.878 1.00 50.53 379 GLU A CA 1
ATOM 3095 C C . GLU A 1 379 ? 13.831 1.666 -28.604 1.00 50.53 379 GLU A C 1
ATOM 3097 O O . GLU A 1 379 ? 13.564 0.864 -29.497 1.00 50.53 379 GLU A O 1
ATOM 3102 N N . LYS A 1 380 ? 13.203 1.693 -27.411 1.00 51.84 380 LYS A N 1
ATOM 3103 C CA . LYS A 1 380 ? 11.998 0.960 -26.930 1.00 51.84 380 LYS A CA 1
ATOM 3104 C C . LYS A 1 380 ? 12.033 0.882 -25.403 1.00 51.84 380 LYS A C 1
ATOM 3106 O O . LYS A 1 380 ? 13.074 1.119 -24.803 1.00 51.84 380 LYS A O 1
ATOM 3111 N N . THR A 1 381 ? 10.933 0.511 -24.754 1.00 50.25 381 THR A N 1
ATOM 3112 C CA . THR A 1 381 ? 10.946 0.335 -23.303 1.00 50.25 381 THR A CA 1
ATOM 3113 C C . THR A 1 381 ? 11.820 -0.838 -22.877 1.00 50.25 381 THR A C 1
ATOM 3115 O O . THR A 1 381 ? 11.615 -1.964 -23.327 1.00 50.25 381 THR A O 1
ATOM 3118 N N . VAL A 1 382 ? 12.801 -0.589 -22.006 1.00 49.75 382 VAL A N 1
ATOM 3119 C CA . VAL A 1 382 ? 13.682 -1.643 -21.492 1.00 49.75 382 VAL A CA 1
ATOM 3120 C C . VAL A 1 382 ? 13.288 -1.948 -20.052 1.00 49.75 382 VAL A C 1
ATOM 3122 O O . VAL A 1 382 ? 13.540 -1.160 -19.136 1.00 49.75 382 VAL A O 1
ATOM 3125 N N . VAL A 1 383 ? 12.707 -3.130 -19.848 1.00 48.75 383 VAL A N 1
ATOM 3126 C CA . VAL A 1 383 ? 12.681 -3.780 -18.535 1.00 48.75 383 VAL A CA 1
ATOM 3127 C C . VAL A 1 383 ? 14.120 -4.205 -18.248 1.00 48.75 383 VAL A C 1
ATOM 3129 O O . VAL A 1 383 ? 14.662 -5.056 -18.952 1.00 48.75 383 VAL A O 1
ATOM 3132 N N . LYS A 1 384 ? 14.778 -3.608 -17.253 1.00 47.66 384 LYS A N 1
ATOM 3133 C CA . LYS A 1 384 ? 16.043 -4.152 -16.750 1.00 47.66 384 LYS A CA 1
ATOM 3134 C C . LYS A 1 384 ? 15.731 -4.997 -15.524 1.00 47.66 384 LYS A C 1
ATOM 3136 O O . LYS A 1 384 ? 15.555 -4.466 -14.430 1.00 47.66 384 LYS A O 1
ATOM 3141 N N . GLU A 1 385 ? 15.680 -6.309 -15.716 1.00 45.69 385 GLU A N 1
ATOM 3142 C CA . GLU A 1 385 ? 16.011 -7.245 -14.642 1.00 45.69 385 GLU A CA 1
ATOM 3143 C C . GLU A 1 385 ? 17.518 -7.089 -14.386 1.00 45.69 385 GLU A C 1
ATOM 3145 O O . GLU A 1 385 ? 18.292 -6.971 -15.339 1.00 45.69 385 GLU A O 1
ATOM 3150 N N . CYS A 1 386 ? 17.923 -6.917 -13.127 1.00 39.09 386 CYS A N 1
ATOM 3151 C CA . CYS A 1 386 ? 19.262 -6.451 -12.749 1.00 39.09 386 CYS A CA 1
ATOM 3152 C C . CYS A 1 386 ? 20.423 -7.123 -13.525 1.00 39.09 386 CYS A C 1
ATOM 3154 O O . CYS A 1 386 ? 20.767 -8.271 -13.276 1.00 39.09 386 CYS A O 1
ATOM 3156 N N . ASP A 1 387 ? 21.079 -6.362 -14.414 1.00 36.09 387 ASP A N 1
ATOM 3157 C CA . ASP A 1 387 ? 22.362 -6.703 -15.056 1.00 36.09 387 ASP A CA 1
ATOM 3158 C C . ASP A 1 387 ? 23.495 -6.359 -14.067 1.00 36.09 387 ASP A C 1
ATOM 3160 O O . ASP A 1 387 ? 23.884 -5.194 -13.923 1.00 36.09 387 ASP A O 1
ATOM 3164 N N . LEU A 1 388 ? 23.977 -7.361 -13.325 1.00 36.72 388 LEU A N 1
ATOM 3165 C CA . LEU A 1 388 ? 25.002 -7.215 -12.279 1.00 36.72 388 LEU A CA 1
ATOM 3166 C C . LEU A 1 388 ? 26.426 -7.048 -12.844 1.00 36.72 388 LEU A C 1
ATOM 3168 O O . LEU A 1 388 ? 27.366 -6.797 -12.085 1.00 36.72 388 LEU A O 1
ATOM 3172 N N . ARG A 1 389 ? 26.607 -7.086 -14.173 1.00 37.00 389 ARG A N 1
ATOM 3173 C CA . ARG A 1 389 ? 27.880 -6.743 -14.834 1.00 37.00 389 ARG A CA 1
ATOM 3174 C C . ARG A 1 389 ? 28.189 -5.249 -14.842 1.00 37.00 389 ARG A C 1
ATOM 3176 O O . ARG A 1 389 ? 29.350 -4.878 -15.042 1.00 37.00 389 ARG A O 1
ATOM 3183 N N . TYR A 1 390 ? 27.222 -4.372 -14.564 1.00 37.50 390 TYR A N 1
ATOM 3184 C CA . TYR A 1 390 ? 27.555 -2.985 -14.246 1.00 37.50 390 TYR A CA 1
ATOM 3185 C C . TYR A 1 390 ? 28.027 -2.911 -12.794 1.00 37.50 390 TYR A C 1
ATOM 3187 O O . TYR A 1 390 ? 27.235 -3.000 -11.865 1.00 37.50 390 TYR A O 1
ATOM 3195 N N . LYS A 1 391 ? 29.327 -2.651 -12.599 1.00 38.78 391 LYS A N 1
ATOM 3196 C CA . LYS A 1 391 ? 30.000 -2.357 -11.311 1.00 38.78 391 LYS A CA 1
ATOM 3197 C C . LYS A 1 391 ? 29.381 -1.202 -10.481 1.00 38.78 391 LYS A C 1
ATOM 3199 O O . LYS A 1 391 ? 29.982 -0.749 -9.512 1.00 38.78 391 LYS A O 1
ATOM 3204 N N . LYS A 1 392 ? 28.200 -0.705 -10.850 1.00 48.66 392 LYS A N 1
ATOM 3205 C CA . LYS A 1 392 ? 27.358 0.217 -10.095 1.00 48.66 392 LYS A CA 1
ATOM 3206 C C . LYS A 1 392 ? 26.041 -0.497 -9.784 1.00 48.66 392 LYS A C 1
ATOM 3208 O O . LYS A 1 392 ? 25.152 -0.531 -10.630 1.00 48.66 392 LYS A O 1
ATOM 3213 N N . ASN A 1 393 ? 25.931 -1.077 -8.589 1.00 54.22 393 ASN A N 1
ATOM 3214 C CA . ASN A 1 393 ? 24.672 -1.650 -8.109 1.00 54.22 393 ASN A CA 1
ATOM 3215 C C . ASN A 1 393 ? 23.563 -0.583 -8.186 1.00 54.22 393 ASN A C 1
ATOM 3217 O O . ASN A 1 393 ? 23.748 0.509 -7.641 1.00 54.22 393 ASN A O 1
ATOM 3221 N N . PRO A 1 394 ? 22.427 -0.852 -8.851 1.00 64.69 394 PRO A N 1
ATOM 3222 C CA . PRO A 1 394 ? 21.311 0.079 -8.856 1.00 64.69 394 PRO A CA 1
ATOM 3223 C C . PRO A 1 394 ? 20.737 0.219 -7.441 1.00 64.69 394 PRO A C 1
ATOM 3225 O O . PRO A 1 394 ? 20.743 -0.728 -6.659 1.00 64.69 394 PRO A O 1
ATOM 3228 N N . PHE A 1 395 ? 20.211 1.403 -7.126 1.00 78.06 395 PHE A N 1
ATOM 3229 C CA . PHE A 1 395 ? 19.394 1.630 -5.934 1.00 78.06 395 PHE A CA 1
ATOM 3230 C C . PHE A 1 395 ? 18.310 0.563 -5.819 1.00 78.06 395 PHE A C 1
ATOM 3232 O O . PHE A 1 395 ? 17.626 0.287 -6.807 1.00 78.06 395 PHE A O 1
ATOM 3239 N N . ARG A 1 396 ? 18.150 -0.027 -4.636 1.00 84.25 396 ARG A N 1
ATOM 3240 C CA . ARG A 1 396 ? 17.137 -1.047 -4.362 1.00 84.25 396 ARG A CA 1
ATOM 3241 C C . ARG A 1 396 ? 16.115 -0.523 -3.374 1.00 84.25 396 ARG A C 1
ATOM 3243 O O . ARG A 1 396 ? 16.437 0.283 -2.509 1.00 84.25 396 ARG A O 1
ATOM 3250 N N . GLY A 1 397 ? 14.902 -1.007 -3.541 1.00 90.38 397 GLY A N 1
ATOM 3251 C CA . GLY A 1 397 ? 13.726 -0.658 -2.781 1.00 90.38 397 GLY A CA 1
ATOM 3252 C C . GLY A 1 397 ? 12.696 -1.770 -2.888 1.00 90.38 397 GLY A C 1
ATOM 3253 O O . GLY A 1 397 ? 12.950 -2.860 -3.416 1.00 90.38 397 GLY A O 1
ATOM 3254 N N . PHE A 1 398 ? 11.519 -1.500 -2.354 1.00 94.19 398 PHE A N 1
ATOM 3255 C CA . PHE A 1 398 ? 10.386 -2.401 -2.428 1.00 94.19 398 PHE A CA 1
ATOM 3256 C C . PHE A 1 398 ? 9.105 -1.632 -2.124 1.00 94.19 398 PHE A C 1
ATOM 3258 O O . PHE A 1 398 ? 9.122 -0.597 -1.454 1.00 94.19 398 PHE A O 1
ATOM 3265 N N . ARG A 1 399 ? 7.986 -2.173 -2.592 1.00 97.25 399 ARG A N 1
ATOM 3266 C CA . ARG A 1 399 ? 6.647 -1.789 -2.154 1.00 97.25 399 ARG A CA 1
ATOM 3267 C C . ARG A 1 399 ? 5.903 -3.033 -1.718 1.00 97.25 399 ARG A C 1
ATOM 3269 O O . ARG A 1 399 ? 6.251 -4.143 -2.120 1.00 97.25 399 ARG A O 1
ATOM 3276 N N . LEU A 1 400 ? 4.869 -2.844 -0.916 1.00 98.19 400 LEU A N 1
ATOM 3277 C CA . LEU A 1 400 ? 4.078 -3.951 -0.411 1.00 98.19 400 LEU A CA 1
ATOM 3278 C C . LEU A 1 400 ? 2.671 -3.939 -0.999 1.00 98.19 400 LEU A C 1
ATOM 3280 O O . LEU A 1 400 ? 2.082 -2.891 -1.280 1.00 98.19 400 LEU A O 1
ATOM 3284 N N . VAL A 1 401 ? 2.138 -5.147 -1.141 1.00 98.44 401 VAL A N 1
ATOM 3285 C CA . VAL A 1 401 ? 0.747 -5.415 -1.496 1.00 98.44 401 VAL A CA 1
ATOM 3286 C C . VAL A 1 401 ? 0.121 -6.308 -0.434 1.00 98.44 401 VAL A C 1
ATOM 3288 O O . VAL A 1 401 ? 0.821 -7.064 0.242 1.00 98.44 401 VAL A O 1
ATOM 3291 N N . ARG A 1 402 ? -1.202 -6.250 -0.300 1.00 97.25 402 ARG A N 1
ATOM 3292 C CA . ARG A 1 402 ? -1.998 -7.272 0.391 1.00 97.25 402 ARG A CA 1
ATOM 3293 C C . ARG A 1 402 ? -3.274 -7.553 -0.382 1.00 97.25 402 ARG A C 1
ATOM 3295 O O . ARG A 1 402 ? -3.782 -6.671 -1.073 1.00 97.25 402 ARG A O 1
ATOM 3302 N N . GLN A 1 403 ? -3.805 -8.758 -0.250 1.00 95.44 403 GLN A N 1
ATOM 3303 C CA . GLN A 1 403 ? -5.024 -9.160 -0.942 1.00 95.44 403 GLN A CA 1
ATOM 3304 C C . GLN A 1 403 ? -6.257 -8.946 -0.058 1.00 95.44 403 GLN A C 1
ATOM 3306 O O . GLN A 1 403 ? -6.226 -9.197 1.147 1.00 95.44 403 GLN A O 1
ATOM 3311 N N . ILE A 1 404 ? -7.345 -8.473 -0.664 1.00 93.62 404 ILE A N 1
ATOM 3312 C CA . ILE A 1 404 ? -8.687 -8.544 -0.085 1.00 93.62 404 ILE A CA 1
ATOM 3313 C C . ILE A 1 404 ? -9.331 -9.820 -0.618 1.00 93.62 404 ILE A C 1
ATOM 3315 O O . ILE A 1 404 ? -9.441 -10.006 -1.830 1.00 93.62 404 ILE A O 1
ATOM 3319 N N . PHE A 1 405 ? -9.744 -10.691 0.296 1.00 90.00 405 PHE A N 1
ATOM 3320 C CA . PHE A 1 405 ? -10.526 -11.873 -0.032 1.00 90.00 405 PHE A CA 1
ATOM 3321 C C . PHE A 1 405 ? -11.999 -11.528 0.117 1.00 90.00 405 PHE A C 1
ATOM 3323 O O . PHE A 1 405 ? -12.448 -11.141 1.195 1.00 90.00 405 PHE A O 1
ATOM 3330 N N . VAL A 1 406 ? -12.720 -11.639 -0.990 1.00 84.81 406 VAL A N 1
ATOM 3331 C CA . VAL A 1 406 ? -14.176 -11.608 -1.019 1.00 84.81 406 VAL A CA 1
ATOM 3332 C C . VAL A 1 406 ? -14.634 -13.049 -1.174 1.00 84.81 406 VAL A C 1
ATOM 3334 O O . VAL A 1 406 ? -14.174 -13.742 -2.079 1.00 84.81 406 VAL A O 1
ATOM 3337 N N . ASN A 1 407 ? -15.461 -13.521 -0.250 1.00 67.94 407 ASN A N 1
ATOM 3338 C CA . ASN A 1 407 ? -16.149 -14.797 -0.405 1.00 67.94 407 ASN A CA 1
ATOM 3339 C C . ASN A 1 407 ? -17.511 -14.510 -1.051 1.00 67.94 407 ASN A C 1
ATOM 3341 O O . ASN A 1 407 ? -18.171 -13.545 -0.660 1.00 67.94 407 ASN A O 1
ATOM 3345 N N . ASP A 1 408 ? -17.909 -15.307 -2.034 1.00 48.12 408 ASP A N 1
ATOM 3346 C CA . ASP A 1 408 ? -19.265 -15.237 -2.590 1.00 48.12 408 ASP A CA 1
ATOM 3347 C C . ASP A 1 408 ? -20.315 -15.773 -1.605 1.00 48.12 408 ASP A C 1
ATOM 3349 O O . ASP A 1 408 ? -20.001 -16.736 -0.859 1.00 48.12 408 ASP A O 1
#

Foldseek 3Di:
DDDDPDPPPPPPPPPPLVQFKFKAKFQRHTDGTHRDDVRQVVVQVVVCVVPVPIHIDMAGADPCPPQADAFDAFPDDADLEGEGEDEAQHKHKADDPPLAGGAKDKLDDWHAYPSGITIDGHHNFFAWIWIWTDHPPDHIHIYIYGYQKFWDQQQPAWFWAFDQPDCPDDPDRFRFSPGTDTHRDRFTKIWHQKFHWQQRLVVLCVVVVHDDDADCPFAPDSDSVVPRQWFGFCPPVSQLVSQQSSCVSRVWDRFEDSFHGNQVTQTKYFAARRRLRRQLLLRDPALHLVHPDQDPVVQVQAEPPPDPDQHADGIPPHAGGNSSHHQS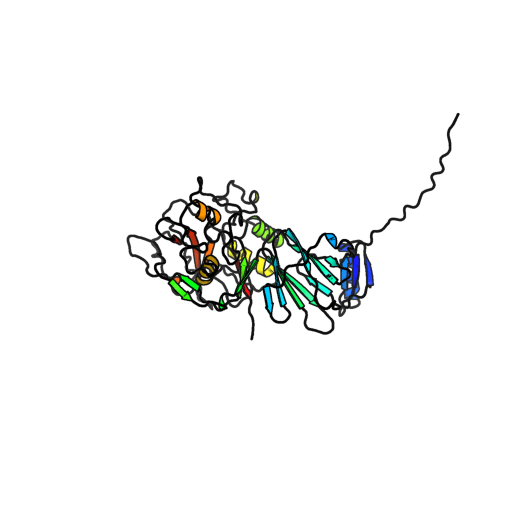QYRAFAKHKYWDPVLDDDDPPDPPDPFPPPPPPDDDIDIGIFTWHWYRDPVGTGTDGDPVVPPRGTHHTHIMMGTDDHDD

Sequence (408 aa):
MNNKKIVFIAMCLMAIFNYGMEIVDATGKKIMNTENVDHAEEIIRSLRKNDPLNRYYYRNSITNKKNFPSAPNAVFEYGKARYIETARNQKYKICLENGERGFWEGLVPFQLTKDNCLLLTTPNRTGSLLFVFFNASTPSDSVWILNNQKLIDLSKETHLIWSIDSIIGPEYKRRVYGSYKETRLNKILVVDRTEATVGEVKFLCDYFGTFYKPSNLWYPDSNPLNHPNLPQDPSYAIDSDYANNRSKFEGFEIASRANGADTTKNGYRLPTHDEWVALQRGGSKKDYYWGNETDSLTISQYEWYKPRKERVHEVGLLKPNPYGLYDVMGNATESILHQGRECLSSDESSNECWMKNNLMQHEAEEFCYTHIKYKADKEKTVVKECDLRYKKNPFRGFRLVRQIFVND

Organism: NCBI:txid28122

Secondary structure (DSSP, 8-state):
--------------------EEEEETT--EEEEESSHHHHHHHHHHHHHH-SSS-EEEE-----GGG-PBPPPPSEEETTEEEEEE-TT-EEEE--TT--SEEEEESS--EE-TT--EEEE--SS-EEEEEEEEESSSPPEEEEEEETEEEEETTSS-EEEEEEEEE--TT---EEEEEEEEE----EEEEESSPPBHHHHHHHHHHTT-------TTSSSS-GGG-TTSBPP-GGGHHHHHHHHHHHHTTPPP-EETTEE-TTSSS-BPPBHHHHHHHHHTT--SSBTTBS---HHHHTTTS--S-SS-----TT-S---TTS--STTSSSEEEEEEEGGGG----TT--SS---------SS--EEEEEEEEE--TTS-EEEE--TTSSSPPPEE---EEEEPPP-

Radius of gyration: 26.4 Å; chains: 1; bounding box: 59×89×82 Å

InterPro domains:
  IPR005532 Sulfatase-modifying factor enzyme-like domain [PF03781] (240-402)
  IPR016187 C-type lectin fold [SSF56436] (191-334)
  IPR042095 Sulfatase-modifying factor enzyme superfamily [G3DSA:3.90.1580.10] (181-401)
  IPR051043 Sulfatase Modifying Factor and Kinase [PTHR23150] (260-334)

pLDDT: mean 76.54, std 20.33, range [27.97, 98.69]